Protein AF-D7G141-F1 (afdb_monomer_lite)

pLDDT: mean 74.56, std 21.01, range [26.86, 97.75]

Foldseek 3Di:
DVVVVVVVVVVVVVVVVVVLVVVVVVVVVLVVVVVVLVVVLVVLVVVLVVVLVQLPWDPDPDQFDWQFEQEQQWTKTATLVLLQLFPQLCLWLVNLQSPPRCLVLAFADPVSHRYFFAQPLLVVVVSVLRNVRSPPPDDDPSVVRMDGVDPDDDDDDRDPLCLLLSLLVCLLRSNLVRPQSDPVLPFQPAVPDPPDDLSVLRSVVRVVCCVQFQAASNPWHWQDKCVVQHLFLPSQCVRQAPAAFKWKWWWFDDPVPFGTWIKTKTGRDRPHQDDQPDPWQQAAGQRMWIWTSDDRDDDDDPIDIWGWDPPLRSNQFTDDNDPVWRWHGGGGPQQWTKTQDPPPDDPDASNIAIGHDPPGIPADPPDVRNVRHRTGTPMMIMIHGHHHPPPPDDDDDDDDDDDDDDDDDDPPPPDDDDPPDDPVRVVVVVVVVVVVVVVVVSVVSVVVSVVSVVVSVVSVVSLVSNLVSCCSRQNNCSSSVVSVQWHWAWAQEVNRTGIRTLLLLCLQCQWPSVVVVVVCVPPPPPDPDDDDDDPPDDDDPPPPPHHYDHADPVLVSLLSSLSSLSSSCVRPPDPVSNCSSCSSCVVDQSAREDEPVCVVRNLVVCCRGPPVCSVVSVVRHDYPVPPPPVPDPDDPDDDDDDDDDDDDDDDDDDDDDDDDDDDDDDDDDDDDDDDDPVVVVVVVVVVVPDPPVVVPPSPPPDDDDDD

Sequence (707 aa):
MLRRHFKQRDAFRETASAQIKQLNAALDLAISAMDEPWRDLENGWERHQQYLVDVGVRPTTGNEGVLRLNIGGVPANVHRSLIAEAEGFKGSVLGALFEQMWDERVPRDMDGRIVLDESPACVKHIIHTLLRGGCTTRTKETASLCHFRSAAGPSAAVAAHEEPYLLYISHVLGLSNVIPACPNTKGMVVAGGTTTANPLQLPQWSSLLRSWCPGDPAGLHLLYRASRDGFSTGPFQQCVRGVCETITLIRVKSDDGRPDSVVGGFSDIEIVPQEVGMETGNQRSSSAFLFLLDSPGGGFPTAKKWSIKEGEDSCAIHWPETADVCAGPAFGLEDMCVTFSESEGQSGSSGCTLSTGGEFYDVDEDSPFVGLDGKEVAEIEIFRVDKTARVEHQDVAPVATTPPQSNIFPDKRKHFLHPDRSADEIEAAYALQFGSSLAELLMEEQMALAYAQTELEEAKKRAAATARALAIVYGPGVASARVEENAVVELSVRGMSVTTLRSTLEACPDSAFSTWLGAADRPVGCGDDGEANDEGLGGRTSEDCRRKVDCDPSCFSKILDVMRMRKRAAWVTDDQQGALIREAGGGHTVRIPVPESDRACFKNLVHTLFPECEDFVMDMIEPWDNVPVAMTSAPCHSILEPMSDKEAETSPPECASSEEPQQTGPVRRPSRRTGNAGQLLMDRLQQLPRRASLRSTASAATTSDSP

Secondary structure (DSSP, 8-state):
-HHHHHHHHHHHHHHHHHHHHHHHHHHHHHHHHHHHHHHHHHHHHHHHHHHHHHTT----S-TT-EEEEEETTEEEEEEHHHHHHSTTTTTSHHHHHHSGGGTTTS-B-TTS-EEE-S-HHHHHHHHHHHHHHT-SS--TTGGGSEEE--SS-TT-PPPGGGHHHHHHHHHHTT-TTTS-S-TT------TT------TTTHHHHHHHHHHHSSSEEEEEEEEEEHHHH-SSHHHHHHHHTT--SEEEEEEE--TTSSPPEEEEEEE-S---PPPTTS----B--SS-EEEEEE-TTSS----EEEEBPTT-GGGSB-----TTS-EEEEEBTTTEEEEPP--TT-TTS---EEEE--SSB---TT-TTGGGTTEEEEEEEEEEEEP---------PPPP-PPPPPPPPP--TT----TT--HHHHHHHHHHHHHHHHHHHHHHHHHHHHHHHHHHHHHHHHHHHHHHHHHHHH-HHHHTT-GGGG-EEEEEETTEEEEEEHHHHTTSTTSHHHHHHHGGGS-------------SS-----S---EEE-S-HHHHHHHHHHHHHHHHHHT--SHHHHHHHHHHTTTS---EEE-HHHHHHHHHHHHHH-TT-HHHHHHTEEEGGGS-GGG----------------------------------PPPPP------HHHHHHHHHHHS--S-HHHHHHSTT------

Organism: Ectocarpus siliculosus (NCBI:txid2880)

Structure (mmCIF, N/CA/C/O backbone):
data_AF-D7G141-F1
#
_entry.id   AF-D7G141-F1
#
loop_
_atom_site.group_PDB
_atom_site.id
_atom_site.type_symbol
_atom_site.label_atom_id
_atom_site.label_alt_id
_atom_site.label_comp_id
_atom_site.label_asym_id
_atom_site.label_entity_id
_atom_site.label_seq_id
_atom_site.pdbx_PDB_ins_code
_atom_site.Cartn_x
_atom_site.Cartn_y
_atom_site.Cartn_z
_atom_site.occupancy
_atom_site.B_iso_or_equiv
_atom_site.auth_seq_id
_atom_site.auth_comp_id
_atom_site.auth_asym_id
_atom_site.auth_atom_id
_atom_site.pdbx_PDB_model_num
ATOM 1 N N . MET A 1 1 ? -48.691 9.290 71.889 1.00 56.44 1 MET A N 1
ATOM 2 C CA . MET A 1 1 ? -47.464 8.885 71.163 1.00 56.44 1 MET A CA 1
ATOM 3 C C . MET A 1 1 ? -47.728 7.826 70.098 1.00 56.44 1 MET A C 1
ATOM 5 O O . MET A 1 1 ? -47.435 8.107 68.948 1.00 56.44 1 MET A O 1
ATOM 9 N N . LEU A 1 2 ? -48.351 6.682 70.412 1.00 54.84 2 LEU A N 1
ATOM 10 C CA . LEU A 1 2 ? -48.621 5.597 69.442 1.00 54.84 2 LEU A CA 1
ATOM 11 C C . LEU A 1 2 ? -49.316 6.045 68.139 1.00 54.84 2 LEU A C 1
ATOM 13 O O . LEU A 1 2 ? -48.828 5.749 67.058 1.00 54.84 2 LEU A O 1
ATOM 17 N N . ARG A 1 3 ? -50.387 6.852 68.207 1.00 64.75 3 ARG A N 1
ATOM 18 C CA . ARG A 1 3 ? -51.040 7.412 66.999 1.00 64.75 3 ARG A CA 1
ATOM 19 C C . ARG A 1 3 ? -50.127 8.309 66.151 1.00 64.75 3 ARG A C 1
ATOM 21 O O . ARG A 1 3 ? -50.352 8.437 64.955 1.00 64.75 3 ARG A O 1
ATOM 28 N N . ARG A 1 4 ? -49.131 8.956 66.765 1.00 71.69 4 ARG A N 1
ATOM 29 C CA . ARG A 1 4 ? -48.160 9.812 66.064 1.00 71.69 4 ARG A CA 1
ATOM 30 C C . ARG A 1 4 ? -47.134 8.949 65.321 1.00 71.69 4 ARG A C 1
ATOM 32 O O . ARG A 1 4 ? -46.863 9.237 64.165 1.00 71.69 4 ARG A O 1
ATOM 39 N N . HIS A 1 5 ? -46.688 7.852 65.941 1.00 67.81 5 HIS A N 1
ATOM 40 C CA . HIS A 1 5 ? -45.836 6.847 65.298 1.00 67.81 5 HIS A CA 1
ATOM 41 C C . HIS A 1 5 ? -46.527 6.140 64.126 1.00 67.81 5 HIS A C 1
ATOM 43 O O . HIS A 1 5 ? -45.913 5.997 63.078 1.00 67.81 5 HIS A O 1
ATOM 49 N N . PHE A 1 6 ? -47.804 5.758 64.256 1.00 72.75 6 PHE A N 1
ATOM 50 C CA . PHE A 1 6 ? -48.549 5.150 63.142 1.00 72.75 6 PHE A CA 1
ATOM 51 C C . PHE A 1 6 ? -48.647 6.088 61.931 1.00 72.75 6 PHE A C 1
ATOM 53 O O . PHE A 1 6 ? -48.275 5.697 60.832 1.00 72.75 6 PHE A O 1
ATOM 60 N N . LYS A 1 7 ? -49.024 7.358 62.144 1.00 80.06 7 LYS A N 1
ATOM 61 C CA . LYS A 1 7 ? -49.087 8.354 61.059 1.00 80.06 7 LYS A CA 1
ATOM 62 C C . LYS A 1 7 ? -47.734 8.610 60.388 1.00 80.06 7 LYS A C 1
ATOM 64 O O . LYS A 1 7 ? -47.691 8.815 59.182 1.00 80.06 7 LYS A O 1
ATOM 69 N N . GLN A 1 8 ? -46.642 8.612 61.155 1.00 73.00 8 GLN A N 1
ATOM 70 C CA . GLN A 1 8 ? -45.292 8.730 60.594 1.00 73.00 8 GLN A CA 1
ATOM 71 C C . GLN A 1 8 ? -44.918 7.505 59.752 1.00 73.00 8 GLN A C 1
ATOM 73 O O . GLN A 1 8 ? -44.318 7.663 58.695 1.00 73.00 8 GLN A O 1
ATOM 78 N N . ARG A 1 9 ? -45.318 6.301 60.177 1.00 71.81 9 ARG A N 1
ATOM 79 C CA . ARG A 1 9 ? -45.049 5.057 59.445 1.00 71.81 9 ARG A CA 1
ATOM 80 C C . ARG A 1 9 ? -45.808 4.977 58.120 1.00 71.81 9 ARG A C 1
ATOM 82 O O . ARG A 1 9 ? -45.247 4.513 57.132 1.00 71.81 9 ARG A O 1
ATOM 89 N N . ASP A 1 10 ? -47.051 5.451 58.092 1.00 79.00 10 ASP A N 1
ATOM 90 C CA . ASP A 1 10 ? -47.858 5.487 56.867 1.00 79.00 10 ASP A CA 1
ATOM 91 C C . ASP A 1 10 ? -47.308 6.515 55.865 1.00 79.00 10 ASP A C 1
ATOM 93 O O . ASP A 1 10 ? -47.097 6.179 54.702 1.00 79.00 10 ASP A O 1
ATOM 97 N N . ALA A 1 11 ? -46.953 7.722 56.328 1.00 74.19 11 ALA A N 1
ATOM 98 C CA . ALA A 1 11 ? -46.313 8.741 55.488 1.00 74.19 11 ALA A CA 1
ATOM 99 C C . ALA A 1 11 ? -44.957 8.273 54.921 1.00 74.19 11 ALA A C 1
ATOM 101 O O . ALA A 1 11 ? -44.619 8.559 53.770 1.00 74.19 11 ALA A O 1
ATOM 102 N N . PHE A 1 12 ? -44.190 7.516 55.711 1.00 73.00 12 PHE A N 1
ATOM 103 C CA . PHE A 1 12 ? -42.945 6.900 55.260 1.00 73.00 12 PHE A CA 1
ATOM 104 C C . PHE A 1 12 ? -43.188 5.847 54.168 1.00 73.00 12 PHE A C 1
ATOM 106 O O . PHE A 1 12 ? -42.559 5.909 53.115 1.00 73.00 12 PHE A O 1
ATOM 113 N N . ARG A 1 13 ? -44.152 4.931 54.363 1.00 73.81 13 ARG A N 1
ATOM 114 C CA . ARG A 1 13 ? -44.534 3.923 53.354 1.00 73.81 13 ARG A CA 1
ATOM 115 C C . ARG A 1 13 ? -44.988 4.557 52.038 1.00 73.81 13 ARG A C 1
ATOM 117 O O . ARG A 1 13 ? -44.608 4.072 50.974 1.00 73.81 13 ARG A O 1
ATOM 124 N N . GLU A 1 14 ? -45.777 5.628 52.094 1.00 83.12 14 GLU A N 1
ATOM 125 C CA . GLU A 1 14 ? -46.204 6.362 50.896 1.00 83.12 14 GLU A CA 1
ATOM 126 C C . GLU A 1 14 ? -45.014 6.994 50.164 1.00 83.12 14 GLU A C 1
ATOM 128 O O . GLU A 1 14 ? -44.902 6.864 48.943 1.00 83.12 14 GLU A O 1
ATOM 133 N N . THR A 1 15 ? -44.088 7.609 50.906 1.00 75.19 15 THR A N 1
ATOM 134 C CA . THR A 1 15 ? -42.880 8.231 50.342 1.00 75.19 15 THR A CA 1
ATOM 135 C C . THR A 1 15 ? -41.958 7.185 49.7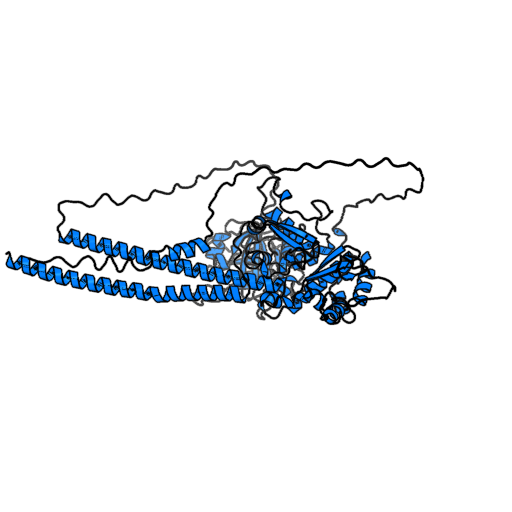06 1.00 75.19 15 THR A C 1
ATOM 137 O O . THR A 1 15 ? -41.534 7.359 48.564 1.00 75.19 15 THR A O 1
ATOM 140 N N . ALA A 1 16 ? -41.713 6.061 50.387 1.00 73.31 16 ALA A N 1
ATOM 141 C CA . ALA A 1 16 ? -40.917 4.950 49.866 1.00 73.31 16 ALA A CA 1
ATOM 142 C C . ALA A 1 16 ? -41.562 4.329 48.614 1.00 73.31 16 ALA A C 1
ATOM 144 O O . ALA A 1 16 ? -40.888 4.078 47.617 1.00 73.31 16 ALA A O 1
ATOM 145 N N . SER A 1 17 ? -42.889 4.149 48.610 1.00 80.94 17 SER A N 1
ATOM 146 C CA . SER A 1 17 ? -43.621 3.663 47.434 1.00 80.94 17 SER A CA 1
ATOM 147 C C . SER A 1 17 ? -43.498 4.618 46.241 1.00 80.94 17 SER A C 1
ATOM 149 O O . SER A 1 17 ? -43.304 4.167 45.110 1.00 80.94 17 SER A O 1
ATOM 151 N N . ALA A 1 18 ? -43.571 5.932 46.475 1.00 79.94 18 ALA A N 1
ATOM 152 C CA . ALA A 1 18 ? -43.378 6.939 45.434 1.00 79.94 18 ALA A CA 1
ATOM 153 C C . ALA A 1 18 ? -41.944 6.921 44.873 1.00 79.94 18 ALA A C 1
ATOM 155 O O . ALA A 1 18 ? -41.771 6.953 43.655 1.00 79.94 18 ALA A O 1
ATOM 156 N N . GLN A 1 19 ? -40.932 6.790 45.736 1.00 78.62 19 GLN A N 1
ATOM 157 C CA . GLN A 1 19 ? -39.528 6.680 45.324 1.00 78.62 19 GLN A CA 1
ATOM 158 C C . GLN A 1 19 ? -39.257 5.406 44.518 1.00 78.62 19 GLN A C 1
ATOM 160 O O . GLN A 1 19 ? -38.610 5.478 43.478 1.00 78.62 19 GLN A O 1
ATOM 165 N N . ILE A 1 20 ? -39.803 4.256 44.930 1.00 80.12 20 ILE A N 1
ATOM 166 C CA . ILE A 1 20 ? -39.694 2.998 44.171 1.00 80.12 20 ILE A CA 1
ATOM 167 C C . ILE A 1 20 ? -40.336 3.146 42.788 1.00 80.12 20 ILE A C 1
ATOM 169 O O . ILE A 1 20 ? -39.754 2.724 41.793 1.00 80.12 20 ILE A O 1
ATOM 173 N N . LYS A 1 21 ? -41.513 3.780 42.693 1.00 84.00 21 LYS A N 1
ATOM 174 C CA . LYS A 1 21 ? -42.156 4.056 41.397 1.00 84.00 21 LYS A CA 1
ATOM 175 C C . LYS A 1 21 ? -41.299 4.959 40.514 1.00 84.00 21 LYS A C 1
ATOM 177 O O . LYS A 1 21 ? -41.183 4.689 39.324 1.00 84.00 21 LYS A O 1
ATOM 182 N N . GLN A 1 22 ? -40.696 6.002 41.083 1.00 82.88 22 GLN A N 1
ATOM 183 C CA . GLN A 1 22 ? -39.809 6.902 40.349 1.00 82.88 22 GLN A CA 1
ATOM 184 C C . GLN A 1 22 ? -38.535 6.187 39.879 1.00 82.88 22 GLN A C 1
ATOM 186 O O . GLN A 1 22 ? -38.120 6.383 38.741 1.00 82.88 22 GLN A O 1
ATOM 191 N N . LEU A 1 23 ? -37.949 5.331 40.720 1.00 79.56 23 LEU A N 1
ATOM 192 C CA . LEU A 1 23 ? -36.769 4.540 40.375 1.00 79.56 23 LEU A CA 1
ATOM 193 C C . LEU A 1 23 ? -37.079 3.519 39.278 1.00 79.56 23 LEU A C 1
ATOM 195 O O . LEU A 1 23 ? -36.318 3.415 38.324 1.00 79.56 23 LEU A O 1
ATOM 199 N N . ASN A 1 24 ? -38.215 2.824 39.370 1.00 83.31 24 ASN A N 1
ATOM 200 C CA . ASN A 1 24 ? -38.667 1.907 38.325 1.00 83.31 24 ASN A CA 1
ATOM 201 C C . ASN A 1 24 ? -38.919 2.648 37.008 1.00 83.31 24 ASN A C 1
ATOM 203 O O . ASN A 1 24 ? -38.474 2.184 35.970 1.00 83.31 24 ASN A O 1
ATOM 207 N N . ALA A 1 25 ? -39.546 3.829 37.044 1.00 88.56 25 ALA A N 1
ATOM 208 C CA . ALA A 1 25 ? -39.747 4.640 35.845 1.00 88.56 25 ALA A CA 1
ATOM 209 C C . ALA A 1 25 ? -38.420 5.125 35.233 1.00 88.56 25 ALA A C 1
ATOM 211 O O . ALA A 1 25 ? -38.269 5.123 34.014 1.00 88.56 25 ALA A O 1
ATOM 212 N N . ALA A 1 26 ? -37.449 5.520 36.063 1.00 80.81 26 ALA A N 1
ATOM 213 C CA . ALA A 1 26 ? -36.116 5.902 35.602 1.00 80.81 26 ALA A CA 1
ATOM 214 C C . ALA A 1 26 ? -35.351 4.707 35.011 1.00 80.81 26 ALA A C 1
ATOM 216 O O . ALA A 1 26 ? -34.681 4.854 33.992 1.00 80.81 26 ALA A O 1
ATOM 217 N N . LEU A 1 27 ? -35.483 3.523 35.616 1.00 81.94 27 LEU A N 1
ATOM 218 C CA . LEU A 1 27 ? -34.896 2.287 35.110 1.00 81.94 27 LEU A CA 1
ATOM 219 C C . LEU A 1 27 ? -35.545 1.857 33.791 1.00 81.94 27 LEU A C 1
ATOM 221 O O . LEU A 1 27 ? -34.829 1.542 32.849 1.00 81.94 27 LEU A O 1
ATOM 225 N N . ASP A 1 28 ? -36.872 1.900 33.687 1.00 88.12 28 ASP A N 1
ATOM 226 C CA . ASP A 1 28 ? -37.596 1.607 32.447 1.00 88.12 28 ASP A CA 1
ATOM 227 C C . ASP A 1 28 ? -37.194 2.579 31.331 1.00 88.12 28 ASP A C 1
ATOM 229 O O . ASP A 1 28 ? -37.012 2.161 30.186 1.00 88.12 28 ASP A O 1
ATOM 233 N N . LEU A 1 29 ? -36.995 3.862 31.658 1.00 90.12 29 LEU A N 1
ATOM 234 C CA . LEU A 1 29 ? -36.492 4.862 30.717 1.00 90.12 29 LEU A CA 1
ATOM 235 C C . LEU A 1 29 ? -35.052 4.554 30.280 1.00 90.12 29 LEU A C 1
ATOM 237 O O . LEU A 1 29 ? -34.763 4.612 29.089 1.00 90.12 29 LEU A O 1
ATOM 241 N N . ALA A 1 30 ? -34.167 4.194 31.215 1.00 80.56 30 ALA A N 1
ATOM 242 C CA . ALA A 1 30 ? -32.782 3.830 30.914 1.00 80.56 30 ALA A CA 1
ATOM 243 C C . ALA A 1 30 ? -32.692 2.553 30.061 1.00 80.56 30 ALA A C 1
ATOM 245 O O . ALA A 1 30 ? -31.935 2.514 29.096 1.00 80.56 30 ALA A O 1
ATOM 246 N N . ILE A 1 31 ? -33.503 1.535 30.368 1.00 83.56 31 ILE A N 1
ATOM 247 C CA . ILE A 1 31 ? -33.613 0.308 29.568 1.00 83.56 31 ILE A CA 1
ATOM 248 C C . ILE A 1 31 ? -34.130 0.643 28.167 1.00 83.56 31 ILE A C 1
ATOM 250 O O . ILE A 1 31 ? -33.520 0.246 27.179 1.00 83.56 31 ILE A O 1
ATOM 254 N N . SER A 1 32 ? -35.203 1.433 28.069 1.00 90.19 32 SER A N 1
ATOM 255 C CA . SER A 1 32 ? -35.775 1.835 26.777 1.00 90.19 32 SER A CA 1
ATOM 256 C C . SER A 1 32 ? -34.781 2.639 25.931 1.00 90.19 32 SER A C 1
ATOM 258 O O . SER A 1 32 ? -34.746 2.475 24.716 1.00 90.19 32 SER A O 1
ATOM 260 N N . ALA A 1 33 ? -33.946 3.471 26.563 1.00 87.31 33 ALA A N 1
ATOM 261 C CA . ALA A 1 33 ? -32.897 4.230 25.885 1.00 87.31 33 ALA A CA 1
ATOM 262 C C . ALA A 1 33 ? -31.756 3.345 25.346 1.00 87.31 33 ALA A C 1
ATOM 264 O O . ALA A 1 33 ? -31.089 3.739 24.394 1.00 87.31 33 ALA A O 1
ATOM 265 N N . MET A 1 34 ? -31.530 2.158 25.923 1.00 88.62 34 MET A N 1
ATOM 266 C CA . MET A 1 34 ? -30.542 1.187 25.428 1.00 88.62 34 MET A CA 1
ATOM 267 C C . MET A 1 34 ? -31.127 0.203 24.404 1.00 88.62 34 MET A C 1
ATOM 269 O O . MET A 1 34 ? -30.385 -0.333 23.584 1.00 88.62 34 MET A O 1
ATOM 273 N N . ASP A 1 35 ? -32.444 -0.020 24.412 1.00 89.88 35 ASP A N 1
ATOM 274 C CA . ASP A 1 35 ? -33.112 -0.972 23.515 1.00 89.88 35 ASP A CA 1
ATOM 275 C C . ASP A 1 35 ? -32.961 -0.617 22.025 1.00 89.88 35 ASP A C 1
ATOM 277 O O . ASP A 1 35 ? -32.839 -1.519 21.194 1.00 89.88 35 ASP A O 1
ATOM 281 N N . GLU A 1 36 ? -32.989 0.671 21.673 1.00 90.75 36 GLU A N 1
ATOM 282 C CA . GLU A 1 36 ? -32.807 1.134 20.290 1.00 90.75 36 GLU A CA 1
ATOM 283 C C . GLU A 1 36 ? -31.360 0.922 19.797 1.00 90.75 36 GLU A C 1
ATOM 285 O O . GLU A 1 36 ? -31.195 0.210 18.805 1.00 90.75 36 GLU A O 1
ATOM 290 N N . PRO A 1 37 ? -30.307 1.377 20.509 1.00 88.81 37 PRO A N 1
ATOM 291 C CA . PRO A 1 37 ? -28.920 1.084 20.140 1.00 88.81 37 PRO A CA 1
ATOM 292 C C . PRO A 1 37 ? -28.583 -0.409 20.019 1.00 88.81 37 PRO A C 1
ATOM 294 O O . PRO A 1 37 ? -27.848 -0.798 19.111 1.00 88.81 37 PRO A O 1
ATOM 297 N N . TRP A 1 38 ? -29.117 -1.257 20.907 1.00 90.19 38 TRP A N 1
ATOM 298 C CA . TRP A 1 38 ? -28.935 -2.709 20.809 1.00 90.19 38 TRP A CA 1
ATOM 299 C C . TRP A 1 38 ? -29.599 -3.285 19.559 1.00 90.19 38 TRP A C 1
ATOM 301 O O . TRP A 1 38 ? -28.993 -4.093 18.858 1.00 90.19 38 TRP A O 1
ATOM 311 N N . ARG A 1 39 ? -30.815 -2.834 19.233 1.00 92.56 39 ARG A N 1
ATOM 312 C CA . ARG A 1 39 ? -31.512 -3.247 18.008 1.00 92.56 39 ARG A CA 1
ATOM 313 C C . ARG A 1 39 ? -30.771 -2.785 16.754 1.00 92.56 39 ARG A C 1
ATOM 315 O O . ARG A 1 39 ? -30.685 -3.536 15.787 1.00 92.56 39 ARG A O 1
ATOM 322 N N . ASP A 1 40 ? -30.225 -1.574 16.758 1.00 90.38 40 ASP A N 1
ATOM 323 C CA . ASP A 1 40 ? -29.416 -1.060 15.651 1.00 90.38 40 ASP A CA 1
ATOM 324 C C . ASP A 1 40 ? -28.126 -1.858 15.462 1.00 90.38 40 ASP A C 1
ATOM 326 O O . ASP A 1 40 ? -27.738 -2.142 14.327 1.00 90.38 40 ASP A O 1
ATOM 330 N N . LEU A 1 41 ? -27.493 -2.273 16.561 1.00 89.56 41 LEU A N 1
ATOM 331 C CA . LEU A 1 41 ? -26.334 -3.157 16.537 1.00 89.56 41 LEU A CA 1
ATOM 332 C C . LEU A 1 41 ? -26.690 -4.543 15.971 1.00 89.56 41 LEU A C 1
ATOM 334 O O . LEU A 1 41 ? -25.981 -5.026 15.089 1.00 89.56 41 LEU A O 1
ATOM 338 N N . GLU A 1 42 ? -27.786 -5.161 16.425 1.00 91.31 42 GLU A N 1
ATOM 339 C CA . GLU A 1 42 ? -28.292 -6.443 15.901 1.00 91.31 42 GLU A CA 1
ATOM 340 C C . GLU A 1 42 ? -28.579 -6.350 14.395 1.00 91.31 42 GLU A C 1
ATOM 342 O O . GLU A 1 42 ? -28.025 -7.120 13.608 1.00 91.31 42 GLU A O 1
ATOM 347 N N . ASN A 1 43 ? -29.341 -5.335 13.972 1.00 93.44 43 ASN A N 1
ATOM 348 C CA . ASN A 1 43 ? -29.606 -5.050 12.559 1.00 93.44 43 ASN A CA 1
ATOM 349 C C . ASN A 1 43 ? -28.306 -4.820 11.768 1.00 93.44 43 ASN A C 1
ATOM 351 O O . ASN A 1 43 ? -28.194 -5.200 10.601 1.00 93.44 43 ASN A O 1
ATOM 355 N N . GLY A 1 44 ? -27.316 -4.165 12.378 1.00 91.50 44 GLY A N 1
ATOM 356 C CA . GLY A 1 44 ? -26.000 -3.929 11.795 1.00 91.50 44 GLY A CA 1
ATOM 357 C C . GLY A 1 44 ? -25.226 -5.223 11.544 1.00 91.50 44 GLY A C 1
ATOM 358 O O . GLY A 1 44 ? -24.644 -5.381 10.468 1.00 91.50 44 GLY A O 1
ATOM 359 N N . TRP A 1 45 ? -25.266 -6.162 12.491 1.00 91.94 45 TRP A N 1
ATOM 360 C CA . TRP A 1 45 ? -24.684 -7.496 12.346 1.00 91.94 45 TRP A CA 1
ATOM 361 C C . TRP A 1 45 ? -25.410 -8.338 11.301 1.00 91.94 45 TRP A C 1
ATOM 363 O O . TRP A 1 45 ? -24.743 -8.965 10.483 1.00 91.94 45 TRP A O 1
ATOM 373 N N . GLU A 1 46 ? -26.743 -8.314 11.265 1.00 92.69 46 GLU A N 1
ATOM 374 C CA . GLU A 1 46 ? -27.523 -9.009 10.234 1.00 92.69 46 GLU A CA 1
ATOM 375 C C . GLU A 1 46 ? -27.196 -8.480 8.834 1.00 92.69 46 GLU A C 1
ATOM 377 O O . GLU A 1 46 ? -26.908 -9.261 7.930 1.00 92.69 46 GLU A O 1
ATOM 382 N N . ARG A 1 47 ? -27.142 -7.151 8.652 1.00 92.25 47 ARG A N 1
ATOM 383 C CA . ARG A 1 47 ? -26.718 -6.540 7.379 1.00 92.25 47 ARG A CA 1
ATOM 384 C C . ARG A 1 47 ? -25.286 -6.907 7.016 1.00 92.25 47 ARG A C 1
ATOM 386 O O . ARG A 1 47 ? -25.004 -7.130 5.845 1.00 92.25 47 ARG A O 1
ATOM 393 N N . HIS A 1 48 ? -24.379 -6.957 7.992 1.00 88.69 48 HIS A N 1
ATOM 394 C CA . HIS A 1 48 ? -22.999 -7.365 7.750 1.00 88.69 48 HIS A CA 1
ATOM 395 C C . HIS A 1 48 ? -22.917 -8.839 7.334 1.00 88.69 48 HIS A C 1
ATOM 397 O O . HIS A 1 48 ? -22.241 -9.154 6.362 1.00 88.69 48 HIS A O 1
ATOM 403 N N . GLN A 1 49 ? -23.643 -9.734 8.003 1.00 87.56 49 GLN A N 1
ATOM 404 C CA . GLN A 1 49 ? -23.722 -11.146 7.629 1.00 87.56 49 GLN A CA 1
ATOM 405 C C . GLN A 1 49 ? -24.347 -11.332 6.247 1.00 87.56 49 GLN A C 1
ATOM 407 O O . GLN A 1 49 ? -23.813 -12.093 5.446 1.00 87.56 49 GLN A O 1
ATOM 412 N N . GLN A 1 50 ? -25.426 -10.610 5.942 1.00 89.38 50 GLN A N 1
ATOM 413 C CA . GLN A 1 50 ? -26.034 -10.632 4.616 1.00 89.38 50 GLN A CA 1
ATOM 414 C C . GLN A 1 50 ? -25.058 -10.113 3.560 1.00 89.38 50 GLN A C 1
ATOM 416 O O . GLN A 1 50 ? -24.883 -10.768 2.543 1.00 89.38 50 GLN A O 1
ATOM 421 N N . TYR A 1 51 ? -24.347 -9.014 3.836 1.00 87.62 51 TYR A N 1
ATOM 422 C CA . TYR A 1 51 ? -23.286 -8.515 2.965 1.00 87.62 51 TYR A CA 1
ATOM 423 C C . TYR A 1 51 ? -22.230 -9.589 2.710 1.00 87.62 51 TYR A C 1
ATOM 425 O O . TYR A 1 51 ? -21.896 -9.817 1.556 1.00 87.62 51 TYR A O 1
ATOM 433 N N . LEU A 1 52 ? -21.750 -10.279 3.755 1.00 84.94 52 LEU A N 1
ATOM 434 C CA . LEU A 1 52 ? -20.809 -11.394 3.630 1.00 84.94 52 LEU A CA 1
ATOM 435 C C . LEU A 1 52 ? -21.379 -12.513 2.742 1.00 84.94 52 LEU A C 1
ATOM 437 O O . LEU A 1 52 ? -20.681 -12.990 1.856 1.00 84.94 52 LEU A O 1
ATOM 441 N N . VAL A 1 53 ? -22.646 -12.891 2.907 1.00 84.69 53 VAL A N 1
ATOM 442 C CA . VAL A 1 53 ? -23.306 -13.895 2.054 1.00 84.69 53 VAL A CA 1
ATOM 443 C C . VAL A 1 53 ? -23.425 -13.425 0.602 1.00 84.69 53 VAL A C 1
ATOM 445 O O . VAL A 1 53 ? -23.112 -14.196 -0.305 1.00 84.69 53 VAL A O 1
ATOM 448 N N . ASP A 1 54 ? -23.821 -12.173 0.373 1.00 82.62 54 ASP A N 1
ATOM 449 C CA . ASP A 1 54 ? -23.999 -11.581 -0.960 1.00 82.62 54 ASP A CA 1
ATOM 450 C C . ASP A 1 54 ? -22.670 -11.509 -1.714 1.00 82.62 54 ASP A C 1
ATOM 452 O O . ASP A 1 54 ? -22.587 -11.813 -2.904 1.00 82.62 54 ASP A O 1
ATOM 456 N N . VAL A 1 55 ? -21.592 -11.176 -1.000 1.00 76.62 55 VAL A N 1
ATOM 457 C CA . VAL A 1 55 ? -20.232 -11.251 -1.532 1.00 76.62 55 VAL A CA 1
ATOM 458 C C . VAL A 1 55 ? -19.657 -12.664 -1.442 1.00 76.62 55 VAL A C 1
ATOM 460 O O . VAL A 1 55 ? -18.476 -12.824 -1.679 1.00 76.62 55 VAL A O 1
ATOM 463 N N . GLY A 1 56 ? -20.427 -13.707 -1.126 1.00 74.12 56 GLY A N 1
ATOM 464 C CA . GLY A 1 56 ? -19.987 -15.108 -1.164 1.00 74.12 56 GLY A CA 1
ATOM 465 C C . GLY A 1 56 ? -18.944 -15.517 -0.113 1.00 74.12 56 GLY A C 1
ATOM 466 O O . GLY A 1 56 ? -18.253 -16.516 -0.304 1.00 74.12 56 GLY A O 1
ATOM 467 N N . VAL A 1 57 ? -18.791 -14.761 0.974 1.00 77.19 57 VAL A N 1
ATOM 468 C CA . VAL A 1 57 ? -17.996 -15.142 2.151 1.00 77.19 57 VAL A CA 1
ATOM 469 C C . VAL A 1 57 ? -18.725 -16.220 2.921 1.00 77.19 57 VAL A C 1
ATOM 471 O O . VAL A 1 57 ? -19.872 -16.050 3.338 1.00 77.19 57 VAL A O 1
ATOM 474 N N . ARG A 1 58 ? -18.016 -17.313 3.193 1.00 74.88 58 ARG A N 1
ATOM 475 C CA . ARG A 1 58 ? -18.466 -18.324 4.144 1.00 74.88 58 ARG A CA 1
ATOM 476 C C . ARG A 1 58 ? -17.497 -18.359 5.320 1.00 74.88 58 ARG A C 1
ATOM 478 O O . ARG A 1 58 ? -16.296 -18.502 5.096 1.00 74.88 58 ARG A O 1
ATOM 485 N N . PRO A 1 59 ? -17.976 -18.235 6.571 1.00 65.75 59 PRO A N 1
ATOM 486 C CA . PRO A 1 59 ? -17.118 -18.406 7.732 1.00 65.75 59 PRO A CA 1
ATOM 487 C C . PRO A 1 59 ? -16.581 -19.843 7.753 1.00 65.75 59 PRO A C 1
ATOM 489 O O . PRO A 1 59 ? -17.301 -20.784 8.086 1.00 65.75 59 PRO A O 1
ATOM 492 N N . THR A 1 60 ? -15.315 -20.037 7.391 1.00 66.50 60 THR A N 1
ATOM 493 C CA . THR A 1 60 ? -14.654 -21.334 7.555 1.00 66.50 60 THR A CA 1
ATOM 494 C C . THR A 1 60 ? -14.239 -21.506 9.011 1.00 66.50 60 THR A C 1
ATOM 496 O O . THR A 1 60 ? -13.598 -20.637 9.595 1.00 66.50 60 THR A O 1
ATOM 499 N N . THR A 1 61 ? -14.566 -22.642 9.620 1.00 59.16 61 THR A N 1
ATOM 500 C CA . THR A 1 61 ? -14.363 -22.885 11.058 1.00 59.16 61 THR A CA 1
ATOM 501 C C . THR A 1 61 ? -12.936 -23.321 11.437 1.00 59.16 61 THR A C 1
ATOM 503 O O . THR A 1 61 ? -12.759 -23.938 12.484 1.00 59.16 61 THR A O 1
ATOM 506 N N . GLY A 1 62 ? -11.907 -23.063 10.617 1.00 58.56 62 GLY A N 1
ATOM 507 C CA . GLY A 1 62 ? -10.588 -23.700 10.766 1.00 58.56 62 GLY A CA 1
ATOM 508 C C . GLY A 1 62 ? -9.386 -22.758 10.670 1.00 58.56 62 GLY A C 1
ATOM 509 O O . GLY A 1 62 ? -8.751 -22.690 9.620 1.00 58.56 62 GLY A O 1
ATOM 510 N N . ASN A 1 63 ? -8.991 -22.128 11.787 1.00 55.56 63 ASN A N 1
ATOM 511 C CA . ASN A 1 63 ? -7.833 -21.217 11.865 1.00 55.56 63 ASN A CA 1
ATOM 512 C C . ASN A 1 63 ? -6.450 -21.862 11.594 1.00 55.56 63 ASN A C 1
ATOM 514 O O . ASN A 1 63 ? -5.488 -21.150 11.320 1.00 55.56 63 ASN A O 1
ATOM 518 N N . GLU A 1 64 ? -6.338 -23.193 11.576 1.00 63.91 64 GLU A N 1
ATOM 519 C CA . GLU A 1 64 ? -5.052 -23.919 11.532 1.00 63.91 64 GLU A CA 1
ATOM 520 C C . GLU A 1 64 ? -4.748 -24.594 10.176 1.00 63.91 64 GLU A C 1
ATOM 522 O O . GLU A 1 64 ? -4.142 -25.662 10.104 1.00 63.91 64 GLU A O 1
ATOM 527 N N . GLY A 1 65 ? -5.184 -23.985 9.072 1.00 82.06 65 GLY A N 1
ATOM 528 C CA . GLY A 1 65 ? -5.028 -24.551 7.729 1.00 82.06 65 GLY A CA 1
ATOM 529 C C . GLY A 1 65 ? -3.666 -24.299 7.067 1.00 82.06 65 GLY A C 1
ATOM 530 O O . GLY A 1 65 ? -3.091 -23.212 7.162 1.00 82.06 65 GLY A O 1
ATOM 531 N N . VAL A 1 66 ? -3.186 -25.292 6.314 1.00 88.94 66 VAL A N 1
ATOM 532 C CA . VAL A 1 66 ? -2.169 -25.105 5.266 1.00 88.94 66 VAL A CA 1
ATOM 533 C C . VAL A 1 66 ? -2.857 -24.520 4.032 1.00 88.94 66 VAL A C 1
ATOM 535 O O . VAL A 1 66 ? -3.781 -25.125 3.488 1.00 88.94 66 VAL A O 1
ATOM 538 N N . LEU A 1 67 ? -2.399 -23.358 3.567 1.00 90.38 67 LEU A N 1
ATOM 539 C CA . LEU A 1 67 ? -2.777 -22.798 2.273 1.00 90.38 67 LEU A CA 1
ATOM 540 C C . LEU A 1 67 ? -2.114 -23.616 1.170 1.00 90.38 67 LEU A C 1
ATOM 542 O O . LEU A 1 67 ? -0.891 -23.598 1.038 1.00 90.38 67 LEU A O 1
ATOM 546 N N . ARG A 1 68 ? -2.927 -24.316 0.376 1.00 93.31 68 ARG A N 1
ATOM 547 C CA . ARG A 1 68 ? -2.491 -24.969 -0.863 1.00 93.31 68 ARG A CA 1
ATOM 548 C C . ARG A 1 68 ? -2.633 -23.955 -1.992 1.00 93.31 68 ARG A C 1
ATOM 550 O O . ARG A 1 68 ? -3.755 -23.642 -2.384 1.00 93.31 68 ARG A O 1
ATOM 557 N N . LEU A 1 69 ? -1.512 -23.438 -2.474 1.00 94.88 69 LEU A N 1
ATOM 558 C CA . LEU A 1 69 ? -1.426 -22.423 -3.519 1.00 94.88 69 LEU A CA 1
ATOM 559 C C . LEU A 1 69 ? -0.920 -23.051 -4.829 1.00 94.88 69 LEU A C 1
ATOM 561 O O . LEU A 1 69 ? -0.111 -23.979 -4.808 1.00 94.88 69 LEU A O 1
ATOM 565 N N . ASN A 1 70 ? -1.366 -22.526 -5.963 1.00 96.19 70 ASN A N 1
ATOM 566 C CA . ASN A 1 70 ? -0.785 -22.722 -7.288 1.00 96.19 70 ASN A CA 1
ATOM 567 C C . ASN A 1 70 ? -0.399 -21.337 -7.809 1.00 96.19 70 ASN A C 1
ATOM 569 O O . ASN A 1 70 ? -1.257 -20.537 -8.162 1.00 96.19 70 ASN A O 1
ATOM 573 N N . ILE A 1 71 ? 0.891 -21.027 -7.779 1.00 96.06 71 ILE A N 1
ATOM 574 C CA . ILE A 1 71 ? 1.407 -19.713 -8.147 1.00 96.06 71 ILE A CA 1
ATOM 575 C C . ILE A 1 71 ? 1.936 -19.829 -9.566 1.00 96.06 71 ILE A C 1
ATOM 577 O O . ILE A 1 71 ? 2.976 -20.453 -9.771 1.00 96.06 71 ILE A O 1
ATOM 581 N N . GLY A 1 72 ? 1.203 -19.298 -10.543 1.00 94.19 72 GLY A N 1
ATOM 582 C CA . GLY A 1 72 ? 1.625 -19.302 -11.945 1.00 94.19 72 GLY A CA 1
ATOM 583 C C . GLY A 1 72 ? 1.924 -20.686 -12.549 1.00 94.19 72 GLY A C 1
ATOM 584 O O . GLY A 1 72 ? 2.661 -20.762 -13.525 1.00 94.19 72 GLY A O 1
ATOM 585 N N . GLY A 1 73 ? 1.411 -21.787 -11.983 1.00 94.31 73 GLY A N 1
ATOM 586 C CA . GLY A 1 73 ? 1.760 -23.168 -12.370 1.00 94.31 73 GLY A CA 1
ATOM 587 C C . GLY A 1 73 ? 2.580 -23.940 -11.336 1.00 94.31 73 GLY A C 1
ATOM 588 O O . GLY A 1 73 ? 2.695 -25.163 -11.426 1.00 94.31 73 GLY A O 1
ATOM 589 N N . VAL A 1 74 ? 3.133 -23.259 -10.329 1.00 95.25 74 VAL A N 1
ATOM 590 C CA . VAL A 1 74 ? 3.992 -23.868 -9.308 1.00 95.25 74 VAL A CA 1
ATOM 591 C C . VAL A 1 74 ? 3.199 -24.110 -8.020 1.00 95.25 74 VAL A C 1
ATOM 593 O O . VAL A 1 74 ? 2.770 -23.150 -7.375 1.00 95.25 74 VAL A O 1
ATOM 596 N N . PRO A 1 75 ? 3.024 -25.371 -7.582 1.00 95.38 75 PRO A N 1
ATOM 597 C CA . PRO A 1 75 ? 2.353 -25.655 -6.325 1.00 95.38 75 PRO A CA 1
ATOM 598 C C . PRO A 1 75 ? 3.221 -25.230 -5.134 1.00 95.38 75 PRO A C 1
ATOM 600 O O . PRO A 1 75 ? 4.412 -25.552 -5.060 1.00 95.38 75 PRO A O 1
ATOM 603 N N . ALA A 1 76 ? 2.600 -24.558 -4.170 1.00 93.94 76 ALA A N 1
ATOM 604 C CA . ALA A 1 76 ? 3.217 -24.138 -2.921 1.00 93.94 76 ALA A CA 1
ATOM 605 C C . ALA A 1 76 ? 2.275 -24.408 -1.744 1.00 93.94 76 ALA A C 1
ATOM 607 O O . ALA A 1 76 ? 1.060 -24.277 -1.860 1.00 93.94 76 ALA A O 1
ATOM 608 N N . ASN A 1 77 ? 2.843 -24.782 -0.601 1.00 92.69 77 ASN A N 1
ATOM 609 C CA . ASN A 1 77 ? 2.098 -24.959 0.641 1.00 92.69 77 ASN A CA 1
ATOM 610 C C . ASN A 1 77 ? 2.653 -24.004 1.695 1.00 92.69 77 ASN A C 1
ATOM 612 O O . ASN A 1 77 ? 3.857 -24.030 1.961 1.00 92.69 77 ASN A O 1
ATOM 616 N N . VAL A 1 78 ? 1.784 -23.187 2.292 1.00 90.62 78 VAL A N 1
ATOM 617 C CA . VAL A 1 78 ? 2.175 -22.184 3.294 1.00 90.62 78 VAL A CA 1
ATOM 618 C C . VAL A 1 78 ? 1.239 -22.257 4.496 1.00 90.62 78 VAL A C 1
ATOM 620 O O . VAL A 1 78 ? 0.021 -22.278 4.347 1.00 90.62 78 VAL A O 1
ATOM 623 N N . HIS A 1 79 ? 1.781 -22.301 5.709 1.00 89.25 79 HIS A N 1
ATOM 624 C CA . HIS A 1 79 ? 0.957 -22.268 6.918 1.00 89.25 79 HIS A CA 1
ATOM 625 C C . HIS A 1 79 ? 0.395 -20.868 7.158 1.00 89.25 79 HIS A C 1
ATOM 627 O O . HIS A 1 79 ? 1.162 -19.912 7.236 1.00 89.25 79 HIS A O 1
ATOM 633 N N . ARG A 1 80 ? -0.924 -20.752 7.358 1.00 87.19 80 ARG A N 1
ATOM 634 C CA . ARG A 1 80 ? -1.579 -19.460 7.643 1.00 87.19 80 ARG A CA 1
ATOM 635 C C . ARG A 1 80 ? -1.002 -18.738 8.847 1.00 87.19 80 ARG A C 1
ATOM 637 O O . ARG A 1 80 ? -0.853 -17.526 8.791 1.00 87.19 80 ARG A O 1
ATOM 644 N N . SER A 1 81 ? -0.661 -19.476 9.903 1.00 86.19 81 SER A N 1
ATOM 645 C CA . SER A 1 81 ? -0.067 -18.913 11.119 1.00 86.19 81 SER A CA 1
ATOM 646 C C . SER A 1 81 ? 1.225 -18.158 10.826 1.00 86.19 81 SER A C 1
ATOM 648 O O . SER A 1 81 ? 1.405 -17.055 11.320 1.00 86.19 81 SER A O 1
ATOM 650 N N . LEU A 1 82 ? 2.082 -18.701 9.958 1.00 84.75 82 LEU A N 1
ATOM 651 C CA . LEU A 1 82 ? 3.337 -18.049 9.591 1.00 84.75 82 LEU A CA 1
ATOM 652 C C . LEU A 1 82 ? 3.108 -16.749 8.833 1.00 84.75 82 LEU A C 1
ATOM 654 O O . LEU A 1 82 ? 3.845 -15.791 9.029 1.00 84.75 82 LEU A O 1
ATOM 658 N N . ILE A 1 83 ? 2.091 -16.720 7.972 1.00 83.69 83 ILE A N 1
ATOM 659 C CA . ILE A 1 83 ? 1.781 -15.507 7.230 1.00 83.69 83 ILE A CA 1
ATOM 660 C C . ILE A 1 83 ? 1.131 -14.466 8.154 1.00 83.69 83 ILE A C 1
ATOM 662 O O . ILE A 1 83 ? 1.516 -13.305 8.130 1.00 83.69 83 ILE A O 1
ATOM 666 N N . ALA A 1 84 ? 0.216 -14.887 9.031 1.00 83.44 84 ALA A N 1
ATOM 667 C CA . ALA A 1 84 ? -0.437 -14.013 10.006 1.00 83.44 84 ALA A CA 1
ATOM 668 C C . ALA A 1 84 ? 0.539 -13.401 11.032 1.00 83.44 84 ALA A C 1
ATOM 670 O O . ALA A 1 84 ? 0.301 -12.292 11.506 1.00 83.44 84 ALA A O 1
ATOM 671 N N . GLU A 1 85 ? 1.619 -14.112 11.371 1.00 84.31 85 GLU A N 1
ATOM 672 C CA . GLU A 1 85 ? 2.677 -13.645 12.278 1.00 84.31 85 GLU A CA 1
ATOM 673 C C . GLU A 1 85 ? 3.742 -12.778 11.580 1.00 84.31 85 GLU A C 1
ATOM 675 O O . GLU A 1 85 ? 4.506 -12.098 12.265 1.00 84.31 85 GLU A O 1
ATOM 680 N N . ALA A 1 86 ? 3.821 -12.786 10.244 1.00 84.75 86 ALA A N 1
ATOM 681 C CA . ALA A 1 86 ? 4.845 -12.045 9.513 1.00 84.75 86 ALA A CA 1
ATOM 682 C C . ALA A 1 86 ? 4.614 -10.525 9.588 1.00 84.75 86 ALA A C 1
ATOM 684 O O . ALA A 1 86 ? 3.517 -10.014 9.335 1.00 84.75 86 ALA A O 1
ATOM 685 N N . GLU A 1 87 ? 5.677 -9.788 9.911 1.00 81.75 87 GLU A N 1
ATOM 686 C CA . GLU A 1 87 ? 5.637 -8.330 9.989 1.00 81.75 87 GLU A CA 1
ATOM 687 C C . GLU A 1 87 ? 5.282 -7.713 8.627 1.00 81.75 87 GLU A C 1
ATOM 689 O O . GLU A 1 87 ? 5.743 -8.158 7.577 1.00 81.75 87 GLU A O 1
ATOM 694 N N . GLY A 1 88 ? 4.392 -6.718 8.651 1.00 79.69 88 GLY A N 1
ATOM 695 C CA . GLY A 1 88 ? 3.845 -6.053 7.466 1.00 79.69 88 GLY A CA 1
ATOM 696 C C . GLY A 1 88 ? 2.882 -6.891 6.618 1.00 79.69 88 GLY A C 1
ATOM 697 O O . GLY A 1 88 ? 2.332 -6.376 5.648 1.00 79.69 88 GLY A O 1
ATOM 698 N N . PHE A 1 89 ? 2.592 -8.140 7.000 1.00 85.38 89 PHE A N 1
ATOM 699 C CA . PHE A 1 89 ? 1.498 -8.892 6.388 1.00 85.38 89 PHE A CA 1
ATOM 700 C C . PHE A 1 89 ? 0.131 -8.374 6.846 1.00 85.38 89 PHE A C 1
ATOM 702 O O . PHE A 1 89 ? -0.782 -8.204 6.033 1.00 85.38 89 PHE A O 1
ATOM 709 N N . LYS A 1 90 ? -0.014 -8.071 8.142 1.00 85.81 90 LYS A N 1
ATOM 710 C CA . LYS A 1 90 ? -1.251 -7.514 8.703 1.00 85.81 90 LYS A CA 1
ATOM 711 C C . LYS A 1 90 ? -1.542 -6.144 8.083 1.00 85.81 90 LYS A C 1
ATOM 713 O O . LYS A 1 90 ? -0.740 -5.225 8.200 1.00 85.81 90 LYS A O 1
ATOM 718 N N . GLY A 1 91 ? -2.706 -6.018 7.449 1.00 85.44 91 GLY A N 1
ATOM 719 C CA . GLY A 1 91 ? -3.119 -4.802 6.741 1.00 85.44 91 GLY A CA 1
ATOM 720 C C . GLY A 1 91 ? -2.654 -4.712 5.282 1.00 85.44 91 GLY A C 1
ATOM 721 O O . GLY A 1 91 ? -3.102 -3.812 4.578 1.00 85.44 91 GLY A O 1
ATOM 722 N N . SER A 1 92 ? -1.820 -5.644 4.804 1.00 90.94 92 SER A N 1
ATOM 723 C CA . SER A 1 92 ? -1.484 -5.746 3.376 1.00 90.94 92 SER A CA 1
ATOM 724 C C . SER A 1 92 ? -2.635 -6.355 2.564 1.00 90.94 92 SER A C 1
ATOM 726 O O . SER A 1 92 ? -3.548 -6.981 3.113 1.00 90.94 92 SER A O 1
ATOM 728 N N . VAL A 1 93 ? -2.583 -6.211 1.236 1.00 91.31 93 VAL A N 1
ATOM 729 C CA . VAL A 1 93 ? -3.561 -6.821 0.319 1.00 91.31 93 VAL A CA 1
ATOM 730 C C . VAL A 1 93 ? -3.457 -8.344 0.367 1.00 91.31 93 VAL A C 1
ATOM 732 O O . VAL A 1 93 ? -4.475 -9.022 0.496 1.00 91.31 93 VAL A O 1
ATOM 735 N N . LEU A 1 94 ? -2.236 -8.889 0.334 1.00 91.62 94 LEU A N 1
ATOM 736 C CA . LEU A 1 94 ? -2.026 -10.333 0.491 1.00 91.62 94 LEU A CA 1
ATOM 737 C C . LEU A 1 94 ? -2.492 -10.812 1.878 1.00 91.62 94 LEU A C 1
ATOM 739 O O . LEU A 1 94 ? -3.111 -11.868 1.990 1.00 91.62 94 LEU A O 1
ATOM 743 N N . GLY A 1 95 ? -2.259 -9.971 2.890 1.00 90.75 95 GLY A N 1
ATOM 744 C CA . GLY A 1 95 ? -2.807 -10.009 4.245 1.00 90.75 95 GLY A CA 1
ATOM 745 C C . GLY A 1 95 ? -4.277 -10.357 4.290 1.00 90.75 95 GLY A C 1
ATOM 746 O O . GLY A 1 95 ? -4.684 -11.452 4.682 1.00 90.75 95 GLY A O 1
ATOM 747 N N . ALA A 1 96 ? -5.057 -9.387 3.832 1.00 89.94 96 ALA A N 1
ATOM 748 C CA . ALA A 1 96 ? -6.501 -9.458 3.800 1.00 89.94 96 ALA A CA 1
ATOM 749 C C . ALA A 1 96 ? -7.004 -10.623 2.937 1.00 89.94 96 ALA A C 1
ATOM 751 O O . ALA A 1 96 ? -8.040 -11.194 3.266 1.00 89.94 96 ALA A O 1
ATOM 752 N N . LEU A 1 97 ? -6.283 -10.999 1.871 1.00 89.00 97 LEU A N 1
ATOM 753 C CA . LEU A 1 97 ? -6.665 -12.104 0.989 1.00 89.00 97 LEU A CA 1
ATOM 754 C C . LEU A 1 97 ? -6.626 -13.471 1.682 1.00 89.00 97 LEU A C 1
ATOM 756 O O . LEU A 1 97 ? -7.461 -14.329 1.399 1.00 89.00 97 LEU A O 1
ATOM 760 N N . PHE A 1 98 ? -5.648 -13.686 2.562 1.00 86.81 98 PHE A N 1
ATOM 761 C CA . PHE A 1 98 ? -5.474 -14.953 3.274 1.00 86.81 98 PHE A CA 1
ATOM 762 C C . PHE A 1 98 ? -6.110 -14.977 4.665 1.00 86.81 98 PHE A C 1
ATOM 764 O O . PHE A 1 98 ? -6.062 -16.011 5.341 1.00 86.81 98 PHE A O 1
ATOM 771 N N . GLU A 1 99 ? -6.772 -13.892 5.073 1.00 82.56 99 GLU A N 1
ATOM 772 C CA . GLU A 1 99 ? -7.771 -13.969 6.132 1.00 82.56 99 GLU A CA 1
ATOM 773 C C . GLU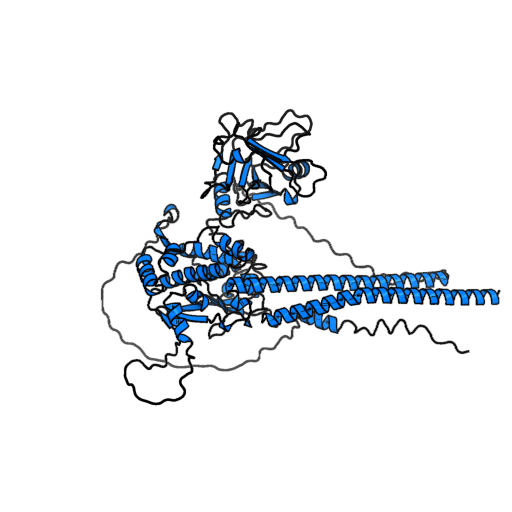 A 1 99 ? -8.920 -14.872 5.652 1.00 82.56 99 GLU A C 1
ATOM 775 O O . GLU A 1 99 ? -9.498 -14.669 4.589 1.00 82.56 99 GLU A O 1
ATOM 780 N N . GLN A 1 100 ? -9.227 -15.910 6.433 1.00 68.44 100 GLN A N 1
ATOM 781 C CA . GLN A 1 100 ? -9.917 -17.149 6.022 1.00 68.44 100 GLN A CA 1
ATOM 782 C C . GLN A 1 100 ? -11.307 -17.014 5.378 1.00 68.44 100 GLN A C 1
ATOM 784 O O . GLN A 1 100 ? -11.903 -17.999 4.958 1.00 68.44 100 GLN A O 1
ATOM 789 N N . MET A 1 101 ? -11.855 -15.809 5.324 1.00 68.00 101 MET A N 1
ATOM 790 C CA . MET A 1 101 ? -13.236 -15.542 4.948 1.00 68.00 101 MET A CA 1
ATOM 791 C C . MET A 1 101 ? -13.544 -15.820 3.460 1.00 68.00 101 MET A C 1
ATOM 793 O O . MET A 1 101 ? -14.711 -15.899 3.090 1.00 68.00 101 MET A O 1
ATOM 797 N N . TRP A 1 102 ? -12.538 -15.997 2.594 1.00 70.69 102 TRP A N 1
ATOM 798 C CA . TRP A 1 102 ? -12.734 -15.922 1.133 1.00 70.69 102 TRP A CA 1
ATOM 799 C C . TRP A 1 102 ? -12.249 -17.135 0.345 1.00 70.69 102 TRP A C 1
ATOM 801 O O . TRP A 1 102 ? -12.261 -17.129 -0.887 1.00 70.69 102 TRP A O 1
ATOM 811 N N . ASP A 1 103 ? -11.869 -18.198 1.045 1.00 75.94 103 ASP A N 1
ATOM 812 C CA . ASP A 1 103 ? -11.284 -19.399 0.451 1.00 75.94 103 ASP A CA 1
ATOM 813 C C . ASP A 1 103 ? -12.133 -20.038 -0.648 1.00 75.94 103 ASP A C 1
ATOM 815 O O . ASP A 1 103 ? -11.591 -20.637 -1.576 1.00 75.94 103 ASP A O 1
ATOM 819 N N . GLU A 1 104 ? -13.456 -19.967 -0.542 1.00 81.12 104 GLU A N 1
ATOM 820 C CA . GLU A 1 104 ? -14.354 -20.601 -1.510 1.00 81.12 104 GLU A CA 1
ATOM 821 C C . GLU A 1 104 ? -14.518 -19.792 -2.801 1.00 81.12 104 GLU A C 1
ATOM 823 O O . GLU A 1 104 ? -14.935 -20.350 -3.811 1.00 81.12 104 GLU A O 1
ATOM 828 N N . ARG A 1 105 ? -14.176 -18.498 -2.795 1.00 81.38 105 ARG A N 1
ATOM 829 C CA . ARG A 1 105 ? -14.352 -17.619 -3.964 1.00 81.38 105 ARG A CA 1
ATOM 830 C C . ARG A 1 105 ? -13.112 -17.460 -4.810 1.00 81.38 105 ARG A C 1
ATOM 832 O O . ARG A 1 105 ? -13.211 -17.110 -5.983 1.00 81.38 105 ARG A O 1
ATOM 839 N N . VAL A 1 106 ? -11.949 -17.605 -4.190 1.00 89.31 106 VAL A N 1
ATOM 840 C CA . VAL A 1 106 ? -10.693 -17.469 -4.914 1.00 89.31 106 VAL A CA 1
ATOM 841 C C . VAL A 1 106 ? -10.615 -18.564 -5.984 1.00 89.31 106 VAL A C 1
ATOM 843 O O . VAL A 1 106 ? -10.970 -19.711 -5.693 1.00 89.31 106 VAL A O 1
ATOM 846 N N . PRO A 1 107 ? -10.179 -18.240 -7.214 1.00 91.81 107 PRO A N 1
ATOM 847 C CA . PRO A 1 107 ? -10.046 -19.223 -8.281 1.00 91.81 107 PRO A CA 1
ATOM 848 C C . PRO A 1 107 ? -9.197 -20.419 -7.838 1.00 91.81 107 PRO A C 1
ATOM 850 O O . PRO A 1 107 ? -8.165 -20.250 -7.180 1.00 91.81 107 PRO A O 1
ATOM 853 N N . ARG A 1 108 ? -9.637 -21.634 -8.183 1.00 92.75 108 ARG A N 1
ATOM 854 C CA . ARG A 1 108 ? -8.940 -22.878 -7.840 1.00 92.75 108 ARG A CA 1
ATOM 855 C C . ARG A 1 108 ? -8.600 -23.691 -9.078 1.00 92.75 108 ARG A C 1
ATOM 857 O O . ARG A 1 108 ? -9.370 -23.715 -10.032 1.00 92.75 108 ARG A O 1
ATOM 864 N N . ASP A 1 109 ? -7.443 -24.341 -9.038 1.00 93.38 109 ASP A N 1
ATOM 865 C CA . ASP A 1 109 ? -7.040 -25.306 -10.060 1.00 93.38 109 ASP A CA 1
ATOM 866 C C . ASP A 1 109 ? -7.800 -26.636 -9.901 1.00 93.38 109 ASP A C 1
ATOM 868 O O . ASP A 1 109 ? -8.573 -26.827 -8.954 1.00 93.38 109 ASP A O 1
ATOM 872 N N . MET A 1 110 ? -7.565 -27.581 -10.816 1.00 89.88 110 MET A N 1
ATOM 873 C CA . MET A 1 110 ? -8.201 -28.906 -10.777 1.00 89.88 110 MET A CA 1
ATOM 874 C C . MET A 1 110 ? -7.857 -29.710 -9.507 1.00 89.88 110 MET A C 1
ATOM 876 O O . MET A 1 110 ? -8.621 -30.582 -9.099 1.00 89.88 110 MET A O 1
ATOM 880 N N . ASP A 1 111 ? -6.741 -29.390 -8.843 1.00 91.31 111 ASP A N 1
ATOM 881 C CA . ASP A 1 111 ? -6.290 -30.008 -7.590 1.00 91.31 111 ASP A CA 1
ATOM 882 C C . ASP A 1 111 ? -6.904 -29.344 -6.333 1.00 91.31 111 ASP A C 1
ATOM 884 O O . ASP A 1 111 ? -6.563 -29.696 -5.186 1.00 91.31 111 ASP A O 1
ATOM 888 N N . GLY A 1 112 ? -7.777 -28.351 -6.530 1.00 91.50 112 GLY A N 1
ATOM 889 C CA . GLY A 1 112 ? -8.415 -27.565 -5.483 1.00 91.50 112 GLY A CA 1
ATOM 890 C C . GLY A 1 112 ? -7.465 -26.600 -4.770 1.00 91.50 112 GLY A C 1
ATOM 891 O O . GLY A 1 112 ? -7.738 -26.224 -3.628 1.00 91.50 112 GLY A O 1
ATOM 892 N N . ARG A 1 113 ? -6.334 -26.222 -5.374 1.00 93.38 113 ARG A N 1
ATOM 893 C CA . ARG A 1 113 ? -5.391 -25.225 -4.838 1.00 93.38 113 ARG A CA 1
ATOM 894 C C . ARG A 1 113 ? -5.814 -23.827 -5.261 1.00 93.38 113 ARG A C 1
ATOM 896 O O . ARG A 1 113 ? -6.280 -23.641 -6.375 1.00 93.38 113 ARG A O 1
ATOM 903 N N . ILE A 1 114 ? -5.614 -22.847 -4.388 1.00 93.25 114 ILE A N 1
ATOM 904 C CA . ILE A 1 114 ? -5.879 -21.436 -4.685 1.00 93.25 114 ILE A CA 1
ATOM 905 C C . ILE A 1 114 ? -4.871 -20.964 -5.731 1.00 93.25 114 ILE A C 1
ATOM 907 O O . ILE A 1 114 ? -3.664 -21.033 -5.493 1.00 93.25 114 ILE A O 1
ATOM 911 N N . VAL A 1 115 ? -5.348 -20.486 -6.873 1.00 94.94 115 VAL A N 1
ATOM 912 C CA . VAL A 1 115 ? -4.490 -20.002 -7.954 1.00 94.94 115 VAL A CA 1
ATOM 913 C C . VAL A 1 115 ? -4.117 -18.558 -7.685 1.00 94.94 115 VAL A C 1
ATOM 915 O O . VAL A 1 115 ? -4.980 -17.698 -7.721 1.00 94.94 115 VAL A O 1
ATOM 918 N N . LEU A 1 116 ? -2.836 -18.279 -7.460 1.00 95.44 116 LEU A N 1
ATOM 919 C CA . LEU A 1 116 ? -2.303 -16.923 -7.513 1.00 95.44 116 LEU A CA 1
ATOM 920 C C . LEU A 1 116 ? -1.748 -16.683 -8.912 1.00 95.44 116 LEU A C 1
ATOM 922 O O . LEU A 1 116 ? -0.737 -17.270 -9.305 1.00 95.44 116 LEU A O 1
ATOM 926 N N . ASP A 1 117 ? -2.415 -15.818 -9.663 1.00 95.75 117 ASP A N 1
ATOM 927 C CA . ASP A 1 117 ? -2.022 -15.481 -11.025 1.00 95.75 117 ASP A CA 1
ATOM 928 C C . ASP A 1 117 ? -0.931 -14.409 -11.055 1.00 95.75 117 ASP A C 1
ATOM 930 O O . ASP A 1 117 ? -1.141 -13.281 -11.490 1.00 95.75 117 ASP A O 1
ATOM 934 N N . GLU A 1 118 ? 0.235 -14.800 -10.551 1.00 95.62 118 GLU A N 1
ATOM 935 C CA . GLU A 1 118 ? 1.434 -13.980 -10.405 1.00 95.62 118 GLU A CA 1
ATOM 936 C C . GLU A 1 118 ? 2.691 -14.765 -10.791 1.00 95.62 118 GLU A C 1
ATOM 938 O O . GLU A 1 118 ? 2.656 -15.997 -10.901 1.00 95.62 118 GLU A O 1
ATOM 943 N N . SER A 1 119 ? 3.818 -14.064 -10.976 1.00 95.00 119 SER A N 1
ATOM 944 C CA . SER A 1 119 ? 5.106 -14.719 -11.245 1.00 95.00 119 SER A CA 1
ATOM 945 C C . SER A 1 119 ? 5.504 -15.636 -10.077 1.00 95.00 119 SER A C 1
ATOM 947 O O . SER A 1 119 ? 5.642 -15.167 -8.935 1.00 95.00 119 SER A O 1
ATOM 949 N N . PRO A 1 120 ? 5.746 -16.939 -10.335 1.00 94.88 120 PRO A N 1
ATOM 950 C CA . PRO A 1 120 ? 6.195 -17.872 -9.307 1.00 94.88 120 PRO A CA 1
ATOM 951 C C . PRO A 1 120 ? 7.511 -17.444 -8.656 1.00 94.88 120 PRO A C 1
ATOM 953 O O . PRO A 1 120 ? 7.689 -17.640 -7.453 1.00 94.88 120 PRO A O 1
ATOM 956 N N . ALA A 1 121 ? 8.427 -16.854 -9.432 1.00 92.75 121 ALA A N 1
ATOM 957 C CA . ALA A 1 121 ? 9.727 -16.405 -8.945 1.00 92.75 121 ALA A CA 1
ATOM 958 C C . ALA A 1 121 ? 9.578 -15.244 -7.953 1.00 92.75 121 ALA A C 1
ATOM 960 O O . ALA A 1 121 ? 10.129 -15.306 -6.849 1.00 92.75 121 ALA A O 1
ATOM 961 N N . CYS A 1 122 ? 8.773 -14.237 -8.308 1.00 93.50 122 CYS A N 1
ATOM 962 C CA . CYS A 1 122 ? 8.519 -13.080 -7.458 1.00 93.50 122 CYS A CA 1
ATOM 963 C C . CYS A 1 122 ? 7.823 -13.501 -6.161 1.00 93.50 122 CYS A C 1
ATOM 965 O O . CYS A 1 122 ? 8.363 -13.271 -5.082 1.00 93.50 122 CYS A O 1
ATOM 967 N N . VAL A 1 123 ? 6.681 -14.196 -6.233 1.00 93.12 123 VAL A N 1
ATOM 968 C CA . VAL A 1 123 ? 5.907 -14.582 -5.035 1.00 93.12 123 VAL A CA 1
ATOM 969 C C . VAL A 1 123 ? 6.682 -15.541 -4.127 1.00 93.12 123 VAL A C 1
ATOM 971 O O . VAL A 1 123 ? 6.608 -15.417 -2.903 1.00 93.12 123 VAL A O 1
ATOM 974 N N . LYS A 1 124 ? 7.478 -16.465 -4.687 1.00 91.56 124 LYS A N 1
ATOM 975 C CA . LYS A 1 124 ? 8.388 -17.305 -3.891 1.00 91.56 124 LYS A CA 1
ATOM 976 C C . LYS A 1 124 ? 9.351 -16.443 -3.079 1.00 91.56 124 LYS A C 1
ATOM 978 O O . LYS A 1 124 ? 9.553 -16.716 -1.896 1.00 91.56 124 LYS A O 1
ATOM 983 N N . HIS A 1 125 ? 9.920 -15.403 -3.688 1.00 90.50 125 HIS A N 1
ATOM 984 C CA . HIS A 1 125 ? 10.796 -14.473 -2.985 1.00 90.50 125 HIS A CA 1
ATOM 985 C C . HIS A 1 125 ? 10.055 -13.653 -1.932 1.00 90.50 125 HIS A C 1
ATOM 987 O O . HIS A 1 125 ? 10.541 -13.568 -0.810 1.00 90.50 125 HIS A O 1
ATOM 993 N N . ILE A 1 126 ? 8.865 -13.131 -2.249 1.00 91.00 126 ILE A N 1
ATOM 994 C CA . ILE A 1 126 ? 7.996 -12.424 -1.294 1.00 91.00 126 ILE A CA 1
ATOM 995 C C . ILE A 1 126 ? 7.786 -13.266 -0.033 1.00 91.00 126 ILE A C 1
ATOM 997 O O . ILE A 1 126 ? 8.093 -12.829 1.075 1.00 91.00 126 ILE A O 1
ATOM 1001 N N . ILE A 1 127 ? 7.311 -14.502 -0.209 1.00 89.88 127 ILE A N 1
ATOM 1002 C CA . ILE A 1 127 ? 7.017 -15.418 0.896 1.00 89.88 127 ILE A CA 1
ATOM 1003 C C . ILE A 1 127 ? 8.295 -15.747 1.669 1.00 89.88 127 ILE A C 1
ATOM 1005 O O . ILE A 1 127 ? 8.299 -15.707 2.895 1.00 89.88 127 ILE A O 1
ATOM 1009 N N . HIS A 1 128 ? 9.402 -16.029 0.982 1.00 87.31 128 HIS A N 1
ATOM 1010 C CA . HIS A 1 128 ? 10.667 -16.332 1.646 1.00 87.31 128 HIS A CA 1
ATOM 1011 C C . HIS A 1 128 ? 11.201 -15.145 2.469 1.00 87.31 128 HIS A C 1
ATOM 1013 O O . HIS A 1 128 ? 11.659 -15.333 3.597 1.00 87.31 128 HIS A O 1
ATOM 1019 N N . THR A 1 129 ? 11.121 -13.924 1.936 1.00 86.00 129 THR A N 1
ATOM 1020 C CA . THR A 1 129 ? 11.543 -12.695 2.622 1.00 86.00 129 THR A CA 1
ATOM 1021 C C . THR A 1 129 ? 10.680 -12.424 3.853 1.00 86.00 129 THR A C 1
ATOM 1023 O O . THR A 1 129 ? 11.232 -12.200 4.930 1.00 86.00 129 THR A O 1
ATOM 1026 N N . LEU A 1 130 ? 9.354 -12.558 3.734 1.00 84.69 130 LEU A N 1
ATOM 1027 C CA . LEU A 1 130 ? 8.412 -12.430 4.854 1.00 84.69 130 LEU A CA 1
ATOM 1028 C C . LEU A 1 130 ? 8.745 -13.393 6.001 1.00 84.69 130 LEU A C 1
ATOM 1030 O O . LEU A 1 130 ? 8.848 -12.995 7.161 1.00 84.69 130 LEU A O 1
ATOM 1034 N N . LEU A 1 131 ? 8.971 -14.664 5.668 1.00 84.50 131 LEU A N 1
ATOM 1035 C CA . LEU A 1 131 ? 9.265 -15.703 6.655 1.00 84.50 131 LEU A CA 1
ATOM 1036 C C . LEU A 1 131 ? 10.631 -15.521 7.319 1.00 84.50 131 LEU A C 1
ATOM 1038 O O . LEU A 1 131 ? 10.815 -15.912 8.471 1.00 84.50 131 LEU A O 1
ATOM 1042 N N . ARG A 1 132 ? 11.594 -14.931 6.606 1.00 83.19 132 ARG A N 1
ATOM 1043 C CA . ARG A 1 132 ? 12.925 -14.646 7.146 1.00 83.19 132 ARG A CA 1
ATOM 1044 C C . ARG A 1 132 ? 12.921 -13.420 8.060 1.00 83.19 132 ARG A C 1
ATOM 1046 O O . ARG A 1 132 ? 13.594 -13.454 9.088 1.00 83.19 132 ARG A O 1
ATOM 1053 N N . GLY A 1 133 ? 12.166 -12.375 7.709 1.00 72.56 133 GLY A N 1
ATOM 1054 C CA . GLY A 1 133 ? 12.072 -11.127 8.476 1.00 72.56 133 GLY A CA 1
ATOM 1055 C C . GLY A 1 133 ? 11.501 -11.321 9.882 1.00 72.56 133 GLY A C 1
ATOM 1056 O O . GLY A 1 133 ? 12.070 -10.824 10.848 1.00 72.56 133 GLY A O 1
ATOM 1057 N N . GLY A 1 134 ? 10.455 -12.142 10.025 1.00 62.03 134 GLY A N 1
ATOM 1058 C CA . GLY A 1 134 ? 9.835 -12.422 11.328 1.00 62.03 134 GLY A CA 1
ATOM 1059 C C . GLY A 1 134 ? 10.634 -13.355 12.253 1.00 62.03 134 GLY A C 1
ATOM 1060 O O . GLY A 1 134 ? 10.213 -13.614 13.378 1.00 62.03 134 GLY A O 1
ATOM 1061 N N . CYS A 1 135 ? 11.771 -13.899 11.804 1.00 50.78 135 CYS A N 1
ATOM 1062 C CA . CYS A 1 135 ? 12.426 -15.043 12.444 1.00 50.78 135 CYS A CA 1
ATOM 1063 C C . CYS A 1 135 ? 13.839 -14.737 12.975 1.00 50.78 135 CYS A C 1
ATOM 1065 O O . CYS A 1 135 ? 14.721 -15.594 12.924 1.00 50.78 135 CYS A O 1
ATOM 1067 N N . THR A 1 136 ? 14.081 -13.543 13.526 1.00 50.88 136 THR A N 1
ATOM 1068 C CA . THR A 1 136 ? 15.387 -13.198 14.130 1.00 50.88 136 THR A CA 1
ATOM 1069 C C . THR A 1 136 ? 15.715 -14.005 15.398 1.00 50.88 136 THR A C 1
ATOM 1071 O O . THR A 1 136 ? 16.874 -14.048 15.803 1.00 50.88 136 THR A O 1
ATOM 1074 N N . THR A 1 137 ? 14.741 -14.702 16.003 1.00 50.56 137 THR A N 1
ATOM 1075 C CA . THR A 1 137 ? 14.918 -15.433 17.278 1.00 50.56 137 THR A CA 1
ATOM 1076 C C . THR A 1 137 ? 14.538 -16.920 17.257 1.00 50.56 137 THR A C 1
ATOM 1078 O O . THR A 1 137 ? 14.725 -17.601 18.267 1.00 50.56 137 THR A O 1
ATOM 1081 N N . ARG A 1 138 ? 14.047 -17.478 16.139 1.00 50.12 138 ARG A N 1
ATOM 1082 C CA . ARG A 1 138 ? 13.621 -18.892 16.064 1.00 50.12 138 ARG A CA 1
ATOM 1083 C C . ARG A 1 138 ? 14.617 -19.757 15.284 1.00 50.12 138 ARG A C 1
ATOM 1085 O O . ARG A 1 138 ? 14.968 -19.482 14.142 1.00 50.12 138 ARG A O 1
ATOM 1092 N N . THR A 1 139 ? 15.082 -20.804 15.958 1.00 50.16 139 THR A N 1
ATOM 1093 C CA . THR A 1 139 ? 16.035 -21.828 15.513 1.00 50.16 139 THR A CA 1
ATOM 1094 C C . THR A 1 139 ? 15.525 -22.651 14.315 1.00 50.16 139 THR A C 1
ATOM 1096 O O . THR A 1 139 ? 14.352 -22.603 13.967 1.00 50.16 139 THR A O 1
ATOM 1099 N N . LYS A 1 140 ? 16.445 -23.415 13.699 1.00 57.81 140 LYS A N 1
ATOM 1100 C CA . LYS A 1 140 ? 16.425 -24.210 12.442 1.00 57.81 140 LYS A CA 1
ATOM 1101 C C . LYS A 1 140 ? 15.136 -24.945 11.981 1.00 57.81 140 LYS A C 1
ATOM 1103 O O . LYS A 1 140 ? 15.159 -25.506 10.890 1.00 57.81 140 LYS A O 1
ATOM 1108 N N . GLU A 1 141 ? 14.036 -24.969 12.728 1.00 56.81 141 GLU A N 1
ATOM 1109 C CA . GLU A 1 141 ? 12.795 -25.677 12.357 1.00 56.81 141 GLU A CA 1
ATOM 1110 C C . GLU A 1 141 ? 11.930 -24.953 11.308 1.00 56.81 141 GLU A C 1
ATOM 1112 O O . GLU A 1 141 ? 11.166 -25.605 10.595 1.00 56.81 141 GLU A O 1
ATOM 1117 N N . THR A 1 142 ? 12.063 -23.635 11.135 1.00 55.19 142 THR A N 1
ATOM 1118 C CA . THR A 1 142 ? 11.204 -22.865 10.211 1.00 55.19 142 THR A CA 1
ATOM 1119 C C . THR A 1 142 ? 11.462 -23.149 8.728 1.00 55.19 142 THR A C 1
ATOM 1121 O O . THR A 1 142 ? 10.539 -23.039 7.921 1.00 55.19 142 THR A O 1
ATOM 1124 N N . ALA A 1 143 ? 12.659 -23.619 8.360 1.00 56.00 143 ALA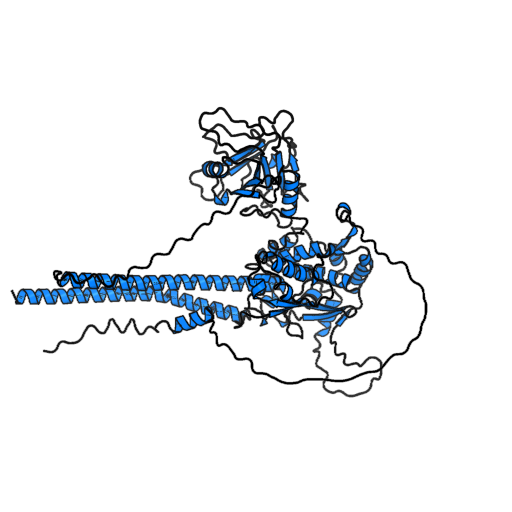 A N 1
ATOM 1125 C CA . ALA A 1 143 ? 12.984 -24.000 6.981 1.00 56.00 143 ALA A CA 1
ATOM 1126 C C . ALA A 1 143 ? 12.152 -25.195 6.465 1.00 56.00 143 ALA A C 1
ATOM 1128 O O . ALA A 1 143 ? 11.995 -25.356 5.259 1.00 56.00 143 ALA A O 1
ATOM 1129 N N . SER A 1 144 ? 11.580 -26.006 7.365 1.00 57.62 144 SER A N 1
ATOM 1130 C CA . SER A 1 144 ? 10.719 -27.144 7.009 1.00 57.62 144 SER A CA 1
ATOM 1131 C C . SER A 1 144 ? 9.269 -26.731 6.696 1.00 57.62 144 SER A C 1
ATOM 1133 O O . SER A 1 144 ? 8.489 -27.516 6.168 1.00 57.62 144 SER A O 1
ATOM 1135 N N . LEU A 1 145 ? 8.852 -25.498 6.997 1.00 56.59 145 LEU A N 1
ATOM 1136 C CA . LEU A 1 145 ? 7.425 -25.145 6.978 1.00 56.59 145 LEU A CA 1
ATOM 1137 C C . LEU A 1 145 ? 6.919 -24.562 5.650 1.00 56.59 145 LEU A C 1
ATOM 1139 O O . LEU A 1 145 ? 5.714 -24.371 5.497 1.00 56.59 145 LEU A O 1
ATOM 1143 N N . CYS A 1 146 ? 7.793 -24.304 4.673 1.00 57.59 146 CYS A N 1
ATOM 1144 C CA . CYS A 1 146 ? 7.402 -23.835 3.340 1.00 57.59 146 CYS A CA 1
ATOM 1145 C C . CYS A 1 146 ? 8.039 -24.697 2.257 1.00 57.59 146 CYS A C 1
ATOM 1147 O O . CYS A 1 146 ? 9.222 -24.583 1.950 1.00 57.59 146 CYS A O 1
ATOM 1149 N N . HIS A 1 147 ? 7.227 -25.570 1.667 1.00 65.44 147 HIS A N 1
ATOM 1150 C CA . HIS A 1 147 ? 7.661 -26.488 0.624 1.00 65.44 147 HIS A CA 1
ATOM 1151 C C . HIS A 1 147 ? 7.257 -25.940 -0.748 1.00 65.44 147 HIS A C 1
ATOM 1153 O O . HIS A 1 147 ? 6.142 -26.171 -1.218 1.00 65.44 147 HIS A O 1
ATOM 1159 N N . PHE A 1 148 ? 8.177 -25.231 -1.404 1.00 66.38 148 PHE A N 1
ATOM 1160 C CA . PHE A 1 148 ? 8.105 -25.006 -2.848 1.00 66.38 148 PHE A CA 1
ATOM 1161 C C . PHE A 1 148 ? 8.725 -26.215 -3.545 1.00 66.38 148 PHE A C 1
ATOM 1163 O O . PHE A 1 148 ? 9.909 -26.487 -3.361 1.00 66.38 148 PHE A O 1
ATOM 1170 N N . ARG A 1 149 ? 7.959 -26.931 -4.374 1.00 57.47 149 ARG A N 1
ATOM 1171 C CA . ARG A 1 149 ? 8.428 -28.109 -5.137 1.00 57.47 149 ARG A CA 1
ATOM 1172 C C . ARG A 1 149 ? 9.372 -27.761 -6.309 1.00 57.47 149 ARG A C 1
ATOM 1174 O O . ARG A 1 149 ? 9.390 -28.445 -7.324 1.00 57.47 149 ARG A O 1
ATOM 1181 N N . SER A 1 150 ? 10.147 -26.687 -6.195 1.00 57.69 150 SER A N 1
ATOM 1182 C CA . SER A 1 150 ? 11.098 -26.277 -7.229 1.00 57.69 150 SER A CA 1
ATOM 1183 C C . SER A 1 150 ? 12.434 -26.994 -7.028 1.00 57.69 150 SER A C 1
ATOM 1185 O O . SER A 1 150 ? 12.960 -27.012 -5.919 1.00 57.69 150 SER A O 1
ATOM 1187 N N . ALA A 1 151 ? 12.990 -27.554 -8.104 1.00 47.25 151 ALA A N 1
ATOM 1188 C CA . ALA A 1 151 ? 14.268 -28.273 -8.103 1.00 47.25 151 ALA A CA 1
ATOM 1189 C C . ALA A 1 151 ? 15.499 -27.380 -7.818 1.00 47.25 151 ALA A C 1
ATOM 1191 O O . ALA A 1 151 ? 16.607 -27.891 -7.675 1.00 47.25 151 ALA A O 1
ATOM 1192 N N . ALA A 1 152 ? 15.328 -26.056 -7.728 1.00 50.41 152 ALA A N 1
ATOM 1193 C CA . ALA A 1 152 ? 16.405 -25.111 -7.453 1.00 50.41 152 ALA A CA 1
ATOM 1194 C C . ALA A 1 152 ? 16.591 -24.892 -5.939 1.00 50.41 152 ALA A C 1
ATOM 1196 O O . ALA A 1 152 ? 15.630 -24.599 -5.224 1.00 50.41 152 ALA A O 1
ATOM 1197 N N . GLY A 1 153 ? 17.836 -25.031 -5.472 1.00 56.06 153 GLY A N 1
ATOM 1198 C CA . GLY A 1 1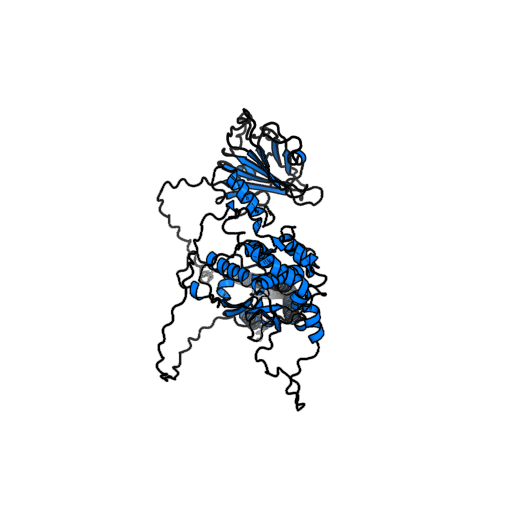53 ? 18.223 -25.039 -4.059 1.00 56.06 153 GLY A CA 1
ATOM 1199 C C . GLY A 1 153 ? 17.879 -23.782 -3.228 1.00 56.06 153 GLY A C 1
ATOM 1200 O O . GLY A 1 153 ? 17.389 -22.781 -3.752 1.00 56.06 153 GLY A O 1
ATOM 1201 N N . PRO A 1 154 ? 18.146 -23.814 -1.905 1.00 51.22 154 PRO A N 1
ATOM 1202 C CA . PRO A 1 154 ? 17.493 -22.957 -0.899 1.00 51.22 154 PRO A CA 1
ATOM 1203 C C . PRO A 1 154 ? 17.847 -21.458 -0.865 1.00 51.22 154 PRO A C 1
ATOM 1205 O O . PRO A 1 154 ? 17.480 -20.788 0.093 1.00 51.22 154 PRO A O 1
ATOM 1208 N N . SER A 1 155 ? 18.564 -20.893 -1.838 1.00 51.72 155 SER A N 1
ATOM 1209 C CA . SER A 1 155 ? 18.964 -19.476 -1.775 1.00 51.72 155 SER A CA 1
ATOM 1210 C C . SER A 1 155 ? 19.288 -18.892 -3.148 1.00 51.72 155 SER A C 1
ATOM 1212 O O . SER A 1 155 ? 20.336 -18.277 -3.340 1.00 51.72 155 SER A O 1
ATOM 1214 N N . ALA A 1 156 ? 18.414 -19.086 -4.131 1.00 60.66 156 ALA A N 1
ATOM 1215 C CA . ALA A 1 156 ? 18.512 -18.290 -5.345 1.00 60.66 156 ALA A CA 1
ATOM 1216 C C . ALA A 1 156 ? 17.992 -16.884 -5.023 1.00 60.66 156 ALA A C 1
ATOM 1218 O O . ALA A 1 156 ? 16.800 -16.707 -4.756 1.00 60.66 156 ALA A O 1
ATOM 1219 N N . ALA A 1 157 ? 18.892 -15.898 -4.998 1.00 77.62 157 ALA A N 1
ATOM 1220 C CA . ALA A 1 157 ? 18.495 -14.504 -5.145 1.00 77.62 157 ALA A CA 1
ATOM 1221 C C . ALA A 1 157 ? 17.544 -14.396 -6.348 1.00 77.62 157 ALA A C 1
ATOM 1223 O O . ALA A 1 157 ? 17.681 -15.149 -7.317 1.00 77.62 157 ALA A O 1
ATOM 1224 N N . VAL A 1 158 ? 16.560 -13.500 -6.269 1.00 83.50 158 VAL A N 1
ATOM 1225 C CA . VAL A 1 158 ? 15.715 -13.214 -7.432 1.00 83.50 158 VAL A CA 1
ATOM 1226 C C . VAL A 1 158 ? 16.632 -12.780 -8.561 1.00 83.50 158 VAL A C 1
ATOM 1228 O O . VAL A 1 158 ? 17.547 -11.985 -8.343 1.00 83.50 158 VAL A O 1
ATOM 1231 N N . ALA A 1 159 ? 16.448 -13.377 -9.737 1.00 86.38 159 ALA A N 1
ATOM 1232 C CA . ALA A 1 159 ? 17.241 -12.996 -10.889 1.00 86.38 159 ALA A CA 1
ATOM 1233 C C . ALA A 1 159 ? 17.035 -11.499 -11.130 1.00 86.38 159 ALA A C 1
ATOM 1235 O O . ALA A 1 159 ? 15.916 -11.011 -11.029 1.00 86.38 159 ALA A O 1
ATOM 1236 N N . ALA A 1 160 ? 18.100 -10.760 -11.420 1.00 84.62 160 ALA A N 1
ATOM 1237 C CA . ALA A 1 160 ? 18.026 -9.302 -11.457 1.00 84.62 160 ALA A CA 1
ATOM 1238 C C . ALA A 1 160 ? 16.972 -8.783 -12.472 1.00 84.62 160 ALA A C 1
ATOM 1240 O O . ALA A 1 160 ? 16.294 -7.796 -12.214 1.00 84.62 160 ALA A O 1
ATOM 1241 N N . HIS A 1 161 ? 16.715 -9.519 -13.559 1.00 85.12 161 HIS A N 1
ATOM 1242 C CA . HIS A 1 161 ? 15.661 -9.216 -14.542 1.00 85.12 161 HIS A CA 1
ATOM 1243 C C . HIS A 1 161 ? 14.215 -9.512 -14.062 1.00 85.12 161 HIS A C 1
ATOM 1245 O O . HIS A 1 161 ? 13.244 -9.383 -14.807 1.00 85.12 161 HIS A O 1
ATOM 1251 N N . GLU A 1 162 ? 14.032 -9.969 -12.830 1.00 89.62 162 GLU A N 1
ATOM 1252 C CA . GLU A 1 162 ? 12.725 -10.094 -12.171 1.00 89.62 162 GLU A CA 1
ATOM 1253 C C . GLU A 1 162 ? 12.501 -8.964 -11.158 1.00 89.62 162 GLU A C 1
ATOM 1255 O O . GLU A 1 162 ? 11.394 -8.804 -10.653 1.00 89.62 162 GLU A O 1
ATOM 1260 N N . GLU A 1 163 ? 13.531 -8.175 -10.837 1.00 88.12 163 GLU A N 1
ATOM 1261 C CA . GLU A 1 163 ? 13.485 -7.151 -9.792 1.00 88.12 163 GLU A CA 1
ATOM 1262 C C . GLU A 1 163 ? 12.450 -6.044 -10.061 1.00 88.12 163 GLU A C 1
ATOM 1264 O O . GLU A 1 163 ? 11.658 -5.768 -9.154 1.00 88.12 163 GLU A O 1
ATOM 1269 N N . PRO A 1 164 ? 12.344 -5.462 -11.277 1.00 87.38 164 PRO A N 1
ATOM 1270 C CA . PRO A 1 164 ? 11.321 -4.449 -11.550 1.00 87.38 164 PRO A CA 1
ATOM 1271 C C . PRO A 1 164 ? 9.898 -4.985 -11.361 1.00 87.38 164 PRO A C 1
ATOM 1273 O O . PRO A 1 164 ? 9.034 -4.314 -10.796 1.00 87.38 164 PRO A O 1
ATOM 1276 N N . TYR A 1 165 ? 9.658 -6.231 -11.776 1.00 91.06 165 TYR A N 1
ATOM 1277 C CA . TYR A 1 165 ? 8.350 -6.859 -11.627 1.00 91.06 165 TYR A CA 1
ATOM 1278 C C . TYR A 1 165 ? 8.074 -7.302 -10.182 1.00 91.06 165 TYR A C 1
ATOM 1280 O O . TYR A 1 165 ? 6.949 -7.180 -9.701 1.00 91.06 165 TYR A O 1
ATOM 1288 N N . LEU A 1 166 ? 9.098 -7.737 -9.441 1.00 91.69 166 LEU A N 1
ATOM 1289 C CA . LEU A 1 166 ? 9.001 -8.012 -8.008 1.00 91.69 166 LEU A CA 1
ATOM 1290 C C . LEU A 1 166 ? 8.570 -6.765 -7.229 1.00 91.69 166 LEU A C 1
ATOM 1292 O O . LEU A 1 166 ? 7.716 -6.881 -6.353 1.00 91.69 166 LEU A O 1
ATOM 1296 N N . LEU A 1 167 ? 9.141 -5.600 -7.545 1.00 87.31 167 LEU A N 1
ATOM 1297 C CA . LEU A 1 167 ? 8.763 -4.319 -6.944 1.00 87.31 167 LEU A CA 1
ATOM 1298 C C . LEU A 1 167 ? 7.313 -3.948 -7.248 1.00 87.31 167 LEU A C 1
ATOM 1300 O O . LEU A 1 167 ? 6.560 -3.564 -6.355 1.00 87.31 167 LEU A O 1
ATOM 1304 N N . TYR A 1 168 ? 6.905 -4.121 -8.503 1.00 89.94 168 TYR A N 1
ATOM 1305 C CA . TYR A 1 168 ? 5.520 -3.911 -8.898 1.00 89.94 168 TYR A CA 1
ATOM 1306 C C . TYR A 1 168 ? 4.568 -4.828 -8.110 1.00 89.94 168 TYR A C 1
ATOM 1308 O O . TYR A 1 168 ? 3.612 -4.350 -7.496 1.00 89.94 168 TYR A O 1
ATOM 1316 N N . ILE A 1 169 ? 4.843 -6.138 -8.065 1.00 92.00 169 ILE A N 1
ATOM 1317 C CA . ILE A 1 169 ? 4.006 -7.103 -7.338 1.00 92.00 169 ILE A CA 1
ATOM 1318 C C . ILE A 1 169 ? 4.005 -6.799 -5.839 1.00 92.00 169 ILE A C 1
ATOM 1320 O O . ILE A 1 169 ? 2.945 -6.858 -5.215 1.00 92.00 169 ILE A O 1
ATOM 1324 N N . SER A 1 170 ? 5.157 -6.483 -5.239 1.00 90.31 170 SER A N 1
ATOM 1325 C CA . SER A 1 170 ? 5.232 -6.181 -3.808 1.00 90.31 170 SER A CA 1
ATOM 1326 C C . SER A 1 170 ? 4.334 -4.999 -3.466 1.00 90.31 170 SER A C 1
ATOM 1328 O O . SER A 1 170 ? 3.559 -5.086 -2.515 1.00 90.31 170 SER A O 1
ATOM 1330 N N . HIS A 1 171 ? 4.339 -3.956 -4.293 1.00 87.12 171 HIS A N 1
ATOM 1331 C CA . HIS A 1 171 ? 3.484 -2.799 -4.096 1.00 87.12 171 HIS A CA 1
ATOM 1332 C C . HIS A 1 171 ? 2.006 -3.128 -4.250 1.00 87.12 171 HIS A C 1
ATOM 1334 O O . HIS A 1 171 ? 1.188 -2.819 -3.384 1.00 87.12 171 HIS A O 1
ATOM 1340 N N . VAL A 1 172 ? 1.661 -3.811 -5.335 1.00 88.75 172 VAL A N 1
ATOM 1341 C CA . VAL A 1 172 ? 0.294 -4.237 -5.627 1.00 88.75 172 VAL A CA 1
ATOM 1342 C C . VAL A 1 172 ? -0.280 -5.137 -4.524 1.00 88.75 172 VAL A C 1
ATOM 1344 O O . VAL A 1 172 ? -1.461 -5.043 -4.190 1.00 88.75 172 VAL A O 1
ATOM 1347 N N . LEU A 1 173 ? 0.553 -5.985 -3.920 1.00 91.62 173 LEU A N 1
ATOM 1348 C CA . LEU A 1 173 ? 0.177 -6.846 -2.800 1.00 91.62 173 LEU A CA 1
ATOM 1349 C C . LEU A 1 173 ? 0.222 -6.135 -1.435 1.00 91.62 173 LEU A C 1
ATOM 1351 O O . LEU A 1 173 ? -0.076 -6.764 -0.416 1.00 91.62 173 LEU A O 1
ATOM 1355 N N . GLY A 1 174 ? 0.514 -4.831 -1.398 1.00 89.75 174 GLY A N 1
ATOM 1356 C CA . GLY A 1 174 ? 0.572 -4.027 -0.175 1.00 89.75 174 GLY A CA 1
ATOM 1357 C C . GLY A 1 174 ? 1.756 -4.384 0.725 1.00 89.75 174 GLY A C 1
ATOM 1358 O O . GLY A 1 174 ? 1.654 -4.285 1.943 1.00 89.75 174 GLY A O 1
ATOM 1359 N N . LEU A 1 175 ? 2.853 -4.852 0.132 1.00 89.88 175 LEU A N 1
ATOM 1360 C CA . LEU A 1 175 ? 4.059 -5.352 0.794 1.00 89.88 175 LEU A CA 1
ATOM 1361 C C . LEU A 1 175 ? 5.294 -4.477 0.516 1.00 89.88 175 LEU A C 1
ATOM 1363 O O . LEU A 1 175 ? 6.411 -4.910 0.804 1.00 89.88 175 LEU A O 1
ATOM 1367 N N . SER A 1 176 ? 5.120 -3.251 0.004 1.00 82.56 176 SER A N 1
ATOM 1368 C CA . SER A 1 176 ? 6.217 -2.302 -0.278 1.00 82.56 176 SER A CA 1
ATOM 1369 C C . SER A 1 176 ? 7.117 -2.051 0.933 1.00 82.56 176 SER A C 1
ATOM 1371 O O . SER A 1 176 ? 8.316 -1.850 0.790 1.00 82.56 176 SER A O 1
ATOM 1373 N N . ASN A 1 177 ? 6.542 -2.089 2.138 1.00 75.44 177 ASN A N 1
ATOM 1374 C CA . ASN A 1 177 ? 7.276 -1.854 3.383 1.00 75.44 177 ASN A CA 1
ATOM 1375 C C . ASN A 1 177 ? 8.075 -3.082 3.844 1.00 75.44 177 ASN A C 1
ATOM 1377 O O . ASN A 1 177 ? 8.957 -2.954 4.687 1.00 75.44 177 ASN A O 1
ATOM 1381 N N . VAL A 1 178 ? 7.744 -4.274 3.336 1.00 76.69 178 VAL A N 1
ATOM 1382 C CA . VAL A 1 178 ? 8.326 -5.547 3.794 1.00 76.69 178 VAL A CA 1
ATOM 1383 C C . VAL A 1 178 ? 9.380 -6.070 2.843 1.00 76.69 178 VAL A C 1
ATOM 1385 O O . VAL A 1 178 ? 10.356 -6.689 3.263 1.00 76.69 178 VAL A O 1
ATOM 1388 N N . ILE A 1 179 ? 9.172 -5.843 1.553 1.00 78.19 179 ILE A N 1
ATOM 1389 C CA . ILE A 1 179 ? 10.165 -6.133 0.535 1.00 78.19 179 ILE A CA 1
ATOM 1390 C C . ILE A 1 179 ? 10.869 -4.814 0.285 1.00 78.19 179 ILE A C 1
ATOM 1392 O O . ILE A 1 179 ? 10.381 -4.039 -0.541 1.00 78.19 179 ILE A O 1
ATOM 1396 N N . PRO A 1 180 ? 11.974 -4.519 1.001 1.00 62.44 180 PRO A N 1
ATOM 1397 C CA . PRO A 1 180 ? 12.795 -3.392 0.615 1.00 62.44 180 PRO A CA 1
ATOM 1398 C C . PRO A 1 180 ? 13.117 -3.593 -0.862 1.00 62.44 180 PRO A C 1
ATOM 1400 O O . PRO A 1 180 ? 13.519 -4.696 -1.256 1.00 62.44 180 PRO A O 1
ATOM 1403 N N . ALA A 1 181 ? 12.895 -2.556 -1.676 1.00 57.56 181 ALA A N 1
ATOM 1404 C CA . ALA A 1 181 ? 13.489 -2.491 -3.002 1.00 57.56 181 ALA A CA 1
ATOM 1405 C C . ALA A 1 181 ? 14.923 -2.979 -2.845 1.00 57.56 181 ALA A C 1
ATOM 1407 O O . ALA A 1 181 ? 15.576 -2.451 -1.962 1.00 57.56 181 ALA A O 1
ATOM 1408 N N . CYS A 1 182 ? 15.320 -4.044 -3.546 1.00 47.88 182 CYS A N 1
ATOM 1409 C CA . CYS A 1 182 ? 16.539 -4.861 -3.424 1.00 47.88 182 CYS A CA 1
ATOM 1410 C C . CYS A 1 182 ? 17.489 -4.738 -2.200 1.00 47.88 182 CYS A C 1
ATOM 1412 O O . CYS A 1 182 ? 17.780 -3.667 -1.688 1.00 47.88 182 CYS A O 1
ATOM 1414 N N . PRO A 1 183 ? 18.176 -5.820 -1.784 1.00 45.31 183 PRO A N 1
ATOM 1415 C CA . PRO A 1 183 ? 19.151 -5.776 -0.681 1.00 45.31 183 PRO A CA 1
ATOM 1416 C C . PRO A 1 183 ? 20.302 -4.755 -0.846 1.00 45.31 183 PRO A C 1
ATOM 1418 O O . PRO A 1 183 ? 20.938 -4.416 0.153 1.00 45.31 183 PRO A O 1
ATOM 1421 N N . ASN A 1 184 ? 20.546 -4.235 -2.057 1.00 42.97 184 ASN A N 1
ATOM 1422 C CA . ASN A 1 184 ? 21.506 -3.151 -2.319 1.00 42.97 184 ASN A CA 1
ATOM 1423 C C . ASN A 1 184 ? 20.901 -1.742 -2.190 1.00 42.97 184 ASN A C 1
ATOM 1425 O O . ASN A 1 184 ? 21.620 -0.773 -1.968 1.00 42.97 184 ASN A O 1
ATOM 1429 N N . THR A 1 185 ? 19.583 -1.628 -2.253 1.00 41.22 185 THR A N 1
ATOM 1430 C CA . THR A 1 185 ? 18.797 -0.438 -1.938 1.00 41.22 185 THR A CA 1
ATOM 1431 C C . THR A 1 185 ? 18.231 -0.611 -0.534 1.00 41.22 185 THR A C 1
ATOM 1433 O O . THR A 1 185 ? 17.027 -0.701 -0.324 1.00 41.22 185 THR A O 1
ATOM 1436 N N . LYS A 1 186 ? 19.111 -0.643 0.479 1.00 41.19 186 LYS A N 1
ATOM 1437 C CA . LYS A 1 186 ? 18.704 -0.371 1.867 1.00 41.19 186 LYS A CA 1
ATOM 1438 C C . LYS A 1 186 ? 18.149 1.056 1.922 1.00 41.19 186 LYS A C 1
ATOM 1440 O O . LYS A 1 186 ? 18.843 2.003 2.296 1.00 41.19 186 LYS A O 1
ATOM 1445 N N . GLY A 1 187 ? 16.892 1.201 1.512 1.00 41.34 187 GLY A N 1
ATOM 1446 C CA . GLY A 1 187 ? 16.095 2.373 1.776 1.00 41.34 187 GLY A CA 1
ATOM 1447 C C . GLY A 1 187 ? 16.143 2.625 3.271 1.00 41.34 187 GLY A C 1
ATOM 1448 O O . GLY A 1 187 ? 16.097 1.708 4.092 1.00 41.34 187 GLY A O 1
ATOM 1449 N N . MET A 1 188 ? 16.359 3.877 3.613 1.00 41.78 188 MET A N 1
ATOM 1450 C CA . MET A 1 188 ? 16.232 4.412 4.946 1.00 41.78 188 MET A CA 1
ATOM 1451 C C . MET A 1 188 ? 14.778 4.187 5.343 1.00 41.78 188 MET A C 1
ATOM 1453 O O . MET A 1 188 ? 13.874 4.870 4.867 1.00 41.78 188 MET A O 1
ATOM 1457 N N . VAL A 1 189 ? 14.536 3.164 6.159 1.00 45.06 189 VAL A N 1
ATOM 1458 C CA . VAL A 1 189 ? 13.265 3.050 6.864 1.00 45.06 189 VAL A CA 1
ATOM 1459 C C . VAL A 1 189 ? 13.341 4.099 7.954 1.00 45.06 189 VAL A C 1
ATOM 1461 O O . VAL A 1 189 ? 13.948 3.891 9.001 1.00 45.06 189 VAL A O 1
ATOM 1464 N N . VAL A 1 190 ? 12.798 5.270 7.654 1.00 52.84 190 VAL A N 1
ATOM 1465 C CA . VAL A 1 190 ? 12.721 6.367 8.603 1.00 52.84 190 VAL A CA 1
ATOM 1466 C C . VAL A 1 190 ? 11.677 5.997 9.651 1.00 52.84 190 VAL A C 1
ATOM 1468 O O . VAL A 1 190 ? 10.481 6.234 9.479 1.00 52.84 190 VAL A O 1
ATOM 1471 N N . ALA A 1 191 ? 12.110 5.346 10.727 1.00 48.00 191 ALA A N 1
ATOM 1472 C CA . ALA A 1 191 ? 11.217 4.963 11.808 1.00 48.00 191 ALA A CA 1
ATOM 1473 C C . ALA A 1 191 ? 10.564 6.222 12.410 1.00 48.00 191 ALA A C 1
ATOM 1475 O O . ALA A 1 191 ? 11.228 7.053 13.025 1.00 48.00 191 ALA A O 1
ATOM 1476 N N . GLY A 1 192 ? 9.248 6.353 12.218 1.00 51.50 192 GLY A N 1
ATOM 1477 C CA . GLY A 1 192 ? 8.434 7.448 12.751 1.00 51.50 192 GLY A CA 1
ATOM 1478 C C . GLY A 1 192 ? 8.203 8.635 11.808 1.00 51.50 192 GLY A C 1
ATOM 1479 O O . GLY A 1 192 ? 7.393 9.498 12.162 1.00 51.50 192 GLY A O 1
ATOM 1480 N N . GLY A 1 193 ? 8.857 8.685 10.642 1.00 58.19 193 GLY A N 1
ATOM 1481 C CA . GLY A 1 193 ? 8.688 9.783 9.684 1.00 58.19 193 GLY A CA 1
ATOM 1482 C C . GLY A 1 193 ? 7.342 9.748 8.941 1.00 58.19 193 GLY A C 1
ATOM 1483 O O . GLY A 1 193 ? 6.778 8.678 8.711 1.00 58.19 193 GLY A O 1
ATOM 1484 N N . THR A 1 194 ? 6.809 10.913 8.582 1.00 60.56 194 THR A N 1
ATOM 1485 C CA . THR A 1 194 ? 5.614 11.167 7.759 1.00 60.56 194 THR A CA 1
ATOM 1486 C C . THR A 1 194 ? 5.958 11.742 6.387 1.00 60.56 194 THR A C 1
ATOM 1488 O O . THR A 1 194 ? 5.035 11.972 5.596 1.00 60.56 194 THR A O 1
ATOM 1491 N N . THR A 1 195 ? 7.240 11.959 6.059 1.00 63.75 195 THR A N 1
ATOM 1492 C CA . THR A 1 195 ? 7.642 12.273 4.681 1.00 63.75 195 THR A CA 1
ATOM 1493 C C . THR A 1 195 ? 7.323 11.078 3.783 1.00 63.75 195 THR A C 1
ATOM 1495 O O . THR A 1 195 ? 8.080 10.115 3.665 1.00 63.75 195 THR A O 1
ATOM 1498 N N . THR A 1 196 ? 6.149 11.128 3.158 1.00 56.53 196 THR A N 1
ATOM 1499 C CA . THR A 1 196 ? 5.674 10.159 2.175 1.00 56.53 196 THR A CA 1
ATOM 1500 C C . THR A 1 196 ? 6.354 10.442 0.842 1.00 56.53 196 THR A C 1
ATOM 1502 O O . THR A 1 196 ? 5.794 11.119 -0.017 1.00 56.53 196 THR A O 1
ATOM 1505 N N . ALA A 1 197 ? 7.584 9.963 0.679 1.00 58.44 197 ALA A N 1
ATOM 1506 C CA . ALA A 1 197 ? 8.159 9.807 -0.650 1.00 58.44 197 ALA A CA 1
ATOM 1507 C C . ALA A 1 197 ? 7.394 8.707 -1.394 1.00 58.44 197 ALA A C 1
ATOM 1509 O O . ALA A 1 197 ? 6.853 7.788 -0.765 1.00 58.44 197 ALA A O 1
ATOM 1510 N N . ASN A 1 198 ? 7.407 8.737 -2.727 1.00 59.25 198 ASN A N 1
ATOM 1511 C CA . ASN A 1 198 ? 7.040 7.544 -3.476 1.00 59.25 198 ASN A CA 1
ATOM 1512 C C . ASN A 1 198 ? 7.909 6.369 -2.965 1.00 59.25 198 ASN A C 1
ATOM 1514 O O . ASN A 1 198 ? 9.128 6.542 -2.848 1.00 59.25 198 ASN A O 1
ATOM 1518 N N . PRO A 1 199 ? 7.348 5.183 -2.662 1.00 54.91 199 PRO A N 1
ATOM 1519 C CA . PRO A 1 199 ? 8.128 4.033 -2.198 1.00 54.91 199 PRO A CA 1
ATOM 1520 C C . PRO A 1 199 ? 9.318 3.673 -3.102 1.00 54.91 199 PRO A C 1
ATOM 1522 O O . PRO A 1 199 ? 10.284 3.082 -2.629 1.00 54.91 199 PRO A O 1
ATOM 1525 N N . LEU A 1 200 ? 9.277 4.054 -4.384 1.00 56.09 200 LEU A N 1
ATOM 1526 C CA . LEU A 1 200 ? 10.375 3.885 -5.340 1.00 56.09 200 LEU A CA 1
ATOM 1527 C C . LEU A 1 200 ? 11.441 4.996 -5.266 1.00 56.09 200 LEU A C 1
ATOM 1529 O O . LEU A 1 200 ? 12.603 4.744 -5.580 1.00 56.09 200 LEU A O 1
ATOM 1533 N N . GLN A 1 201 ? 11.079 6.203 -4.822 1.00 66.44 201 GLN A N 1
ATOM 1534 C CA . GLN A 1 201 ? 12.010 7.321 -4.607 1.00 66.44 201 GLN A CA 1
ATOM 1535 C C . GLN A 1 201 ? 12.734 7.212 -3.264 1.00 66.44 201 GLN A C 1
ATOM 1537 O O . GLN A 1 201 ? 13.903 7.583 -3.167 1.00 66.44 201 GLN A O 1
ATOM 1542 N N . LEU A 1 202 ? 12.079 6.668 -2.232 1.00 68.94 202 LEU A N 1
ATOM 1543 C CA . LEU A 1 202 ? 12.653 6.591 -0.888 1.00 68.94 202 LEU A CA 1
ATOM 1544 C C . LEU A 1 202 ? 14.032 5.902 -0.871 1.00 68.94 202 LEU A C 1
ATOM 1546 O O . LEU A 1 202 ? 14.954 6.471 -0.283 1.00 68.94 202 LEU A O 1
ATOM 1550 N N . PRO A 1 203 ? 14.259 4.751 -1.541 1.00 64.06 203 PRO A N 1
ATOM 1551 C CA . PRO A 1 203 ? 15.582 4.139 -1.593 1.00 64.06 203 PRO A CA 1
ATOM 1552 C C . PRO A 1 203 ? 16.621 4.994 -2.322 1.00 64.06 203 PRO A C 1
ATOM 1554 O O . PRO A 1 203 ? 17.785 5.003 -1.919 1.00 64.06 203 PRO A O 1
ATOM 1557 N N . GLN A 1 204 ? 16.211 5.747 -3.345 1.00 74.19 204 GLN A N 1
ATOM 1558 C CA . GLN A 1 204 ? 17.096 6.658 -4.071 1.00 74.19 204 GLN A CA 1
ATOM 1559 C C . GLN A 1 204 ? 17.524 7.825 -3.178 1.00 74.19 204 GLN A C 1
ATOM 1561 O O . GLN A 1 204 ? 18.720 8.061 -3.021 1.00 74.19 204 GLN A O 1
ATOM 1566 N N . TRP A 1 205 ? 16.574 8.495 -2.517 1.00 83.44 205 TRP A N 1
ATOM 1567 C CA . TRP A 1 205 ? 16.858 9.577 -1.565 1.00 83.44 205 TRP A CA 1
ATOM 1568 C C . TRP A 1 205 ? 17.743 9.096 -0.424 1.00 83.44 205 TRP A C 1
ATOM 1570 O O . TRP A 1 205 ? 18.722 9.741 -0.067 1.00 83.44 205 TRP A O 1
ATOM 1580 N N . SER A 1 206 ? 17.448 7.909 0.094 1.00 75.44 206 SER A N 1
ATOM 1581 C CA . SER A 1 206 ? 18.246 7.260 1.129 1.00 75.44 206 SER A CA 1
ATOM 1582 C C . SER A 1 206 ? 19.684 7.037 0.682 1.00 75.44 206 SER A C 1
ATOM 1584 O O . SER A 1 206 ? 20.612 7.330 1.426 1.00 75.44 206 SER A O 1
ATOM 1586 N N . SER A 1 207 ? 19.883 6.518 -0.532 1.00 77.38 207 SER A N 1
ATOM 1587 C CA . SER A 1 207 ? 21.215 6.307 -1.097 1.00 77.38 207 SER A CA 1
ATOM 1588 C C . SER A 1 207 ? 21.959 7.627 -1.307 1.00 77.38 207 SER A C 1
ATOM 1590 O O . SER A 1 207 ? 23.158 7.698 -1.042 1.00 77.38 207 SER A O 1
ATOM 1592 N N . LEU A 1 208 ? 21.262 8.674 -1.750 1.00 87.31 208 LEU A N 1
ATOM 1593 C CA . LEU A 1 208 ? 21.836 10.006 -1.939 1.00 87.31 208 LEU A CA 1
ATOM 1594 C C . LEU A 1 208 ? 22.266 10.618 -0.606 1.00 87.31 208 LEU A C 1
ATOM 1596 O O . LEU A 1 208 ? 23.434 10.969 -0.453 1.00 87.31 208 LEU A O 1
ATOM 1600 N N . LEU A 1 209 ? 21.378 10.642 0.390 1.00 88.50 209 LEU A N 1
ATOM 1601 C CA . LEU A 1 209 ? 21.685 11.138 1.732 1.00 88.50 209 LEU A CA 1
ATOM 1602 C C . LEU A 1 209 ? 22.819 10.329 2.387 1.00 88.50 209 LEU A C 1
ATOM 1604 O O . LEU A 1 209 ? 23.724 10.920 2.966 1.00 88.50 209 LEU A O 1
ATOM 1608 N N . ARG A 1 210 ? 22.864 8.998 2.197 1.00 83.75 210 ARG A N 1
ATOM 1609 C CA . ARG A 1 210 ? 24.017 8.140 2.567 1.00 83.75 210 ARG A CA 1
ATOM 1610 C C . ARG A 1 210 ? 25.320 8.561 1.917 1.00 83.75 210 ARG A C 1
ATOM 1612 O O . ARG A 1 210 ? 26.355 8.513 2.568 1.00 83.75 210 ARG A O 1
ATOM 1619 N N . SER A 1 211 ? 25.286 8.954 0.651 1.00 86.06 211 SER A N 1
ATOM 1620 C CA . SER A 1 211 ? 26.489 9.410 -0.045 1.00 86.06 211 SER A CA 1
ATOM 1621 C C . SER A 1 211 ? 26.922 10.824 0.357 1.00 86.06 211 SER A C 1
ATOM 1623 O O . SER A 1 211 ? 28.082 11.181 0.163 1.00 86.06 211 SER A O 1
ATOM 1625 N N . TRP A 1 212 ? 26.009 11.637 0.900 1.00 92.69 212 TRP A N 1
ATOM 1626 C CA . TRP A 1 212 ? 26.263 13.043 1.216 1.00 92.69 212 TRP A CA 1
ATOM 1627 C C . TRP A 1 212 ? 26.602 13.303 2.680 1.00 92.69 212 TRP A C 1
ATOM 1629 O O . TRP A 1 212 ? 27.395 14.210 2.941 1.00 92.69 212 TRP A O 1
ATOM 1639 N N . CYS A 1 213 ? 25.998 12.558 3.606 1.00 89.56 213 CYS A N 1
ATOM 1640 C CA . CYS A 1 213 ? 26.166 12.749 5.040 1.00 89.56 213 CYS A CA 1
ATOM 1641 C C . CYS A 1 213 ? 27.407 12.010 5.565 1.00 89.56 213 CYS A C 1
ATOM 1643 O O . CYS A 1 213 ? 27.589 10.825 5.274 1.00 89.56 213 CYS A O 1
ATOM 1645 N N . PRO A 1 214 ? 28.240 12.658 6.395 1.00 82.56 214 PRO A N 1
ATOM 1646 C CA . PRO A 1 214 ? 29.284 11.976 7.146 1.00 82.56 214 PRO A CA 1
ATOM 1647 C C . PRO A 1 214 ? 28.644 11.152 8.283 1.00 82.56 214 PRO A C 1
ATOM 1649 O O . PRO A 1 214 ? 28.357 11.679 9.348 1.00 82.56 214 PRO A O 1
ATOM 1652 N N . GLY A 1 215 ? 28.372 9.862 8.063 1.00 79.19 215 GLY A N 1
ATOM 1653 C CA . GLY A 1 215 ? 27.778 8.973 9.076 1.00 79.19 215 GLY A CA 1
ATOM 1654 C C . GLY A 1 215 ? 27.165 7.703 8.481 1.00 79.19 215 GLY A C 1
ATOM 1655 O O . GLY A 1 215 ? 27.379 7.413 7.305 1.00 79.19 215 GLY A O 1
ATOM 1656 N N . ASP A 1 216 ? 26.397 6.946 9.277 1.00 74.81 216 ASP A N 1
ATOM 1657 C CA . ASP A 1 216 ? 25.540 5.862 8.767 1.00 74.81 216 ASP A CA 1
ATOM 1658 C C . ASP A 1 216 ? 24.061 6.269 8.816 1.00 74.81 216 ASP A C 1
ATOM 1660 O O . ASP A 1 216 ? 23.391 6.072 9.832 1.00 74.81 216 ASP A O 1
ATOM 1664 N N . PRO A 1 217 ? 23.485 6.764 7.710 1.00 63.69 217 PRO A N 1
ATOM 1665 C CA . PRO A 1 217 ? 22.057 7.073 7.669 1.00 63.69 217 PRO A CA 1
ATOM 1666 C C . PRO A 1 217 ? 21.142 5.856 7.782 1.00 63.69 217 PRO A C 1
ATOM 1668 O O . PRO A 1 217 ? 19.928 6.019 7.844 1.00 63.69 217 PRO A O 1
ATOM 1671 N N . ALA A 1 218 ? 21.661 4.621 7.817 1.00 63.62 218 ALA A N 1
ATOM 1672 C CA . ALA A 1 218 ? 20.833 3.492 8.233 1.00 63.62 218 ALA A CA 1
ATOM 1673 C C . ALA A 1 218 ? 20.322 3.645 9.678 1.00 63.62 218 ALA A C 1
ATOM 1675 O O . ALA A 1 218 ? 19.301 3.042 10.002 1.00 63.62 218 ALA A O 1
ATOM 1676 N N . GLY A 1 219 ? 21.006 4.444 10.506 1.00 70.12 219 GLY A N 1
ATOM 1677 C CA . GLY A 1 219 ? 20.627 4.808 11.871 1.00 70.12 219 GLY A CA 1
ATOM 1678 C C . GLY A 1 219 ? 19.991 6.195 11.978 1.00 70.12 219 GLY A C 1
ATOM 1679 O O . GLY A 1 219 ? 20.302 6.932 12.908 1.00 70.12 219 GLY A O 1
ATOM 1680 N N . LEU A 1 220 ? 19.144 6.609 11.023 1.00 83.50 220 LEU A N 1
ATOM 1681 C CA . LEU A 1 220 ? 18.380 7.845 11.215 1.00 83.50 220 LEU A CA 1
ATOM 1682 C C . LEU A 1 220 ? 17.378 7.687 12.360 1.00 83.50 220 LEU A C 1
ATOM 1684 O O . LEU A 1 220 ? 16.445 6.884 12.290 1.00 83.50 220 LEU A O 1
ATOM 1688 N N . HIS A 1 221 ? 17.535 8.519 13.384 1.00 88.56 221 HIS A N 1
ATOM 1689 C CA . HIS A 1 221 ? 16.628 8.582 14.522 1.00 88.56 221 HIS A CA 1
ATOM 1690 C C . HIS A 1 221 ? 15.790 9.851 14.458 1.00 88.56 221 HIS A C 1
ATOM 1692 O O . HIS A 1 221 ? 16.328 10.950 14.574 1.00 88.56 221 HIS A O 1
ATOM 1698 N N . LEU A 1 222 ? 14.471 9.704 14.299 1.00 92.38 222 LEU A N 1
ATOM 1699 C CA . LEU A 1 222 ? 13.550 10.838 14.312 1.00 92.38 222 LEU A CA 1
ATOM 1700 C C . LEU A 1 222 ? 13.589 11.539 15.675 1.00 92.38 222 LEU A C 1
ATOM 1702 O O . LEU A 1 222 ? 13.160 10.973 16.683 1.00 92.38 222 LEU A O 1
ATOM 1706 N N . LEU A 1 223 ? 14.054 12.783 15.681 1.00 94.25 223 LEU A N 1
ATOM 1707 C CA . LEU A 1 223 ? 14.067 13.657 16.850 1.00 94.25 223 LEU A CA 1
ATOM 1708 C C . LEU A 1 223 ? 12.760 14.436 16.937 1.00 94.25 223 LEU A C 1
ATOM 1710 O O . LEU A 1 223 ? 12.070 14.381 17.952 1.00 94.25 223 LEU A O 1
ATOM 1714 N N . TYR A 1 224 ? 12.401 15.107 15.845 1.00 94.19 224 TYR A N 1
ATOM 1715 C CA . TYR A 1 224 ? 11.288 16.046 15.784 1.00 94.19 224 TYR A CA 1
ATOM 1716 C C . TYR A 1 224 ? 10.457 15.816 14.528 1.00 94.19 224 TYR A C 1
ATOM 1718 O O . TYR A 1 224 ? 11.017 15.639 13.447 1.00 94.19 224 TYR A O 1
ATOM 1726 N N . ARG A 1 225 ? 9.133 15.851 14.679 1.00 94.38 225 ARG A N 1
ATOM 1727 C CA . ARG A 1 225 ? 8.163 15.846 13.583 1.00 94.38 225 ARG A CA 1
ATOM 1728 C C . ARG A 1 225 ? 7.071 16.857 13.883 1.00 94.38 225 ARG A C 1
ATOM 1730 O O . ARG A 1 225 ? 6.323 16.664 14.842 1.00 94.38 225 ARG A O 1
ATOM 1737 N N . ALA A 1 226 ? 6.933 17.895 13.069 1.00 92.06 226 ALA A N 1
ATOM 1738 C CA . ALA A 1 226 ? 6.027 19.001 13.370 1.00 92.06 226 ALA A CA 1
ATOM 1739 C C . ALA A 1 226 ? 4.561 18.559 13.522 1.00 92.06 226 ALA A C 1
ATOM 1741 O O . ALA A 1 226 ? 3.876 19.007 14.439 1.00 92.06 226 ALA A O 1
ATOM 1742 N N . SER A 1 227 ? 4.088 17.594 12.728 1.00 88.31 227 SER A N 1
ATOM 1743 C CA . SER A 1 227 ? 2.741 17.019 12.904 1.00 88.31 227 SER A CA 1
ATOM 1744 C C . SER A 1 227 ? 2.536 16.220 14.201 1.00 88.31 227 SER A C 1
ATOM 1746 O O . SER A 1 227 ? 1.396 16.018 14.619 1.00 88.31 227 SER A O 1
ATOM 1748 N N . ARG A 1 228 ? 3.610 15.722 14.829 1.00 90.94 228 ARG A N 1
ATOM 1749 C CA . ARG A 1 228 ? 3.571 15.003 16.118 1.00 90.94 228 ARG A CA 1
ATOM 1750 C C . ARG A 1 228 ? 3.758 15.953 17.294 1.00 90.94 228 ARG A C 1
ATOM 1752 O O . ARG A 1 228 ? 3.041 15.847 18.282 1.00 90.94 228 ARG A O 1
ATOM 1759 N N . ASP A 1 229 ? 4.745 16.830 17.171 1.00 90.81 229 ASP A N 1
ATOM 1760 C CA . ASP A 1 229 ? 5.304 17.610 18.272 1.00 90.81 229 ASP A CA 1
ATOM 1761 C C . ASP A 1 229 ? 4.776 19.055 18.286 1.00 90.81 229 ASP A C 1
ATOM 1763 O O . ASP A 1 229 ? 4.883 19.740 19.298 1.00 90.81 229 ASP A O 1
ATOM 1767 N N . GLY A 1 230 ? 4.149 19.503 17.195 1.00 90.00 230 GLY A N 1
ATOM 1768 C CA . GLY A 1 230 ? 3.592 20.843 17.016 1.00 90.00 230 GLY A CA 1
ATOM 1769 C C . GLY A 1 230 ? 4.474 21.746 16.150 1.00 90.00 230 GLY A C 1
ATOM 1770 O O . GLY A 1 230 ? 5.700 21.665 16.193 1.00 90.00 230 GLY A O 1
ATOM 1771 N N . PHE A 1 231 ? 3.839 22.637 15.384 1.00 90.88 231 PHE A N 1
ATOM 1772 C CA . PHE A 1 231 ? 4.483 23.640 14.523 1.00 90.88 231 PHE A CA 1
ATOM 1773 C C . PHE A 1 231 ? 4.810 24.920 15.308 1.00 90.88 231 PHE A C 1
ATOM 1775 O O . PHE A 1 231 ? 4.231 25.977 15.069 1.00 90.88 231 PHE A O 1
ATOM 1782 N N . SER A 1 232 ? 5.698 24.825 16.295 1.00 89.94 232 SER A N 1
ATOM 1783 C CA . SER A 1 232 ? 6.165 25.998 17.037 1.00 89.94 232 SER A CA 1
ATOM 1784 C C . SER A 1 232 ? 7.596 25.833 17.539 1.00 89.94 232 SER A C 1
ATOM 1786 O O . SER A 1 232 ? 8.101 24.719 17.707 1.00 89.94 232 SER A O 1
ATOM 1788 N N . THR A 1 233 ? 8.253 26.963 17.808 1.00 88.94 233 THR A N 1
ATOM 1789 C CA . THR A 1 233 ? 9.663 27.011 18.217 1.00 88.94 233 THR A CA 1
ATOM 1790 C C . THR A 1 233 ? 9.932 26.250 19.518 1.00 88.94 233 THR A C 1
ATOM 1792 O O . THR A 1 233 ? 10.966 25.600 19.636 1.00 88.94 233 THR A O 1
ATOM 1795 N N . GLY A 1 234 ? 9.009 26.269 20.486 1.00 89.25 234 GLY A N 1
ATOM 1796 C CA . GLY A 1 234 ? 9.190 25.602 21.783 1.00 89.25 234 GLY A CA 1
ATOM 1797 C C . GLY A 1 234 ? 9.398 24.081 21.674 1.00 89.25 234 GLY A C 1
ATOM 1798 O O . GLY A 1 234 ? 10.476 23.593 22.027 1.00 89.25 234 GLY A O 1
ATOM 1799 N N . PRO A 1 235 ? 8.408 23.318 21.172 1.00 90.56 235 PRO A N 1
ATOM 1800 C CA . PRO A 1 235 ? 8.535 21.877 20.954 1.00 90.56 235 PRO A CA 1
ATOM 1801 C C . PRO A 1 235 ? 9.696 21.509 20.033 1.00 90.56 235 PRO A C 1
ATOM 1803 O O . PRO A 1 235 ? 10.413 20.546 20.309 1.00 90.56 235 PRO A O 1
ATOM 1806 N N . PHE A 1 236 ? 9.916 22.306 18.982 1.00 92.62 236 PHE A N 1
ATOM 1807 C CA . PHE A 1 236 ? 11.055 22.154 18.085 1.00 92.62 236 PHE A CA 1
ATOM 1808 C C . PHE A 1 236 ? 12.378 22.172 18.864 1.00 92.62 236 PHE A C 1
ATOM 1810 O O . PHE A 1 236 ? 13.108 21.181 18.867 1.00 92.62 236 PHE A O 1
ATOM 1817 N N . GLN A 1 237 ? 12.649 23.256 19.599 1.00 90.06 237 GLN A N 1
ATOM 1818 C CA . GLN A 1 237 ? 13.883 23.427 20.366 1.00 90.06 237 GLN A CA 1
ATOM 1819 C C . GLN A 1 237 ? 14.048 22.341 21.429 1.00 90.06 237 GLN A C 1
ATOM 1821 O O . GLN A 1 237 ? 15.156 21.857 21.645 1.00 90.06 237 GLN A O 1
ATOM 1826 N N . GLN A 1 238 ? 12.958 21.931 22.083 1.00 90.75 238 GLN A N 1
ATOM 1827 C CA . GLN A 1 238 ? 12.998 20.883 23.099 1.00 90.75 238 GLN A CA 1
ATOM 1828 C C . GLN A 1 238 ? 13.440 19.529 22.528 1.00 90.75 238 GLN A C 1
ATOM 1830 O O . GLN A 1 238 ? 14.140 18.787 23.217 1.00 90.75 238 GLN A O 1
ATOM 1835 N N . CYS A 1 239 ? 13.046 19.207 21.294 1.00 92.94 239 CYS A N 1
ATOM 1836 C CA . CYS A 1 239 ? 13.360 17.924 20.668 1.00 92.94 239 CYS A CA 1
ATOM 1837 C C . CYS A 1 239 ? 14.786 17.858 20.104 1.00 92.94 239 CYS A C 1
ATOM 1839 O O . CYS A 1 239 ? 15.375 16.779 20.083 1.00 92.94 239 CYS A O 1
ATOM 1841 N N . VAL A 1 240 ? 15.335 18.985 19.638 1.00 92.69 240 VAL A N 1
ATOM 1842 C CA . VAL A 1 240 ? 16.630 19.005 18.928 1.00 92.69 240 VAL A CA 1
ATOM 1843 C C . VAL A 1 240 ? 17.796 19.553 19.748 1.00 92.69 240 VAL A C 1
ATOM 1845 O O . VAL A 1 240 ? 18.948 19.392 19.345 1.00 92.69 240 VAL A O 1
ATOM 1848 N N . ARG A 1 241 ? 17.527 20.175 20.904 1.00 91.12 241 ARG A N 1
ATOM 1849 C CA . ARG A 1 241 ? 18.568 20.709 21.792 1.00 91.12 241 ARG A CA 1
ATOM 1850 C C . ARG A 1 241 ? 19.575 19.621 22.159 1.00 91.12 241 ARG A C 1
ATOM 1852 O O . ARG A 1 241 ? 19.193 18.555 22.641 1.00 91.12 241 ARG A O 1
ATOM 1859 N N . GLY A 1 242 ? 20.862 19.928 22.027 1.00 90.44 242 GLY A N 1
ATOM 1860 C CA . GLY A 1 242 ? 21.913 18.998 22.445 1.00 90.44 242 GLY A CA 1
ATOM 1861 C C . GLY A 1 242 ? 22.300 17.962 21.398 1.00 90.44 242 GLY A C 1
ATOM 1862 O O . GLY A 1 242 ? 23.106 17.078 21.692 1.00 90.44 242 GLY A O 1
ATOM 1863 N N . VAL A 1 243 ? 21.713 18.018 20.199 1.00 92.12 243 VAL A N 1
ATOM 1864 C CA . VAL A 1 243 ? 21.929 17.008 19.164 1.00 92.12 243 VAL A CA 1
ATOM 1865 C C . VAL A 1 243 ? 22.755 17.584 18.021 1.00 92.12 243 VAL A C 1
ATOM 1867 O O . VAL A 1 243 ? 22.426 18.631 17.471 1.00 92.12 243 VAL A O 1
ATOM 1870 N N . CYS A 1 244 ? 23.836 16.882 17.679 1.00 91.88 244 CYS A N 1
ATOM 1871 C CA . CYS A 1 244 ? 24.679 17.139 16.512 1.00 91.88 244 CYS A CA 1
ATOM 1872 C C . CYS A 1 244 ? 24.373 16.143 15.386 1.00 91.88 244 CYS A C 1
ATOM 1874 O O . CYS A 1 244 ? 23.676 15.152 15.617 1.00 91.88 244 CYS A O 1
ATOM 1876 N N . GLU A 1 245 ? 24.920 16.403 14.194 1.00 93.81 245 GLU A N 1
ATOM 1877 C CA . GLU A 1 245 ? 24.774 15.547 13.005 1.00 93.81 245 GLU A CA 1
ATOM 1878 C C . GLU A 1 245 ? 23.306 15.293 12.677 1.00 93.81 245 GLU A C 1
ATOM 1880 O O . GLU A 1 245 ? 22.795 14.177 12.755 1.00 93.81 245 GLU A O 1
ATOM 1885 N N . THR A 1 246 ? 22.605 16.367 12.343 1.00 95.19 246 THR A N 1
ATOM 1886 C CA . THR A 1 246 ? 21.179 16.334 12.047 1.00 95.19 246 THR A CA 1
ATOM 1887 C C . THR A 1 246 ? 20.915 16.491 10.555 1.00 95.19 246 THR A C 1
ATOM 1889 O O . THR A 1 246 ? 21.589 17.256 9.868 1.00 95.19 246 THR A O 1
ATOM 1892 N N . ILE A 1 247 ? 19.923 15.760 10.046 1.00 95.56 247 ILE A N 1
ATOM 1893 C CA . ILE A 1 247 ? 19.312 15.991 8.734 1.00 95.56 247 ILE A CA 1
ATOM 1894 C C . ILE A 1 247 ? 17.932 16.580 8.979 1.00 95.56 247 ILE A C 1
ATOM 1896 O O . ILE A 1 247 ? 17.106 15.962 9.650 1.00 95.56 247 ILE A O 1
ATOM 1900 N N . THR A 1 248 ? 17.680 17.742 8.393 1.00 96.12 248 THR A N 1
ATOM 1901 C CA . THR A 1 248 ? 16.369 18.386 8.363 1.00 96.12 248 THR A CA 1
ATOM 1902 C C . THR A 1 248 ? 15.721 18.106 7.012 1.00 96.12 248 THR A C 1
ATOM 1904 O O . THR A 1 248 ? 16.322 18.412 5.986 1.00 96.12 248 THR A O 1
ATOM 1907 N N . LEU A 1 249 ? 14.511 17.545 7.006 1.00 95.50 249 LEU A N 1
ATOM 1908 C CA . LEU A 1 249 ? 13.649 17.393 5.832 1.00 95.50 249 LEU A CA 1
ATOM 1909 C C . LEU A 1 249 ? 12.432 18.307 5.979 1.00 95.50 249 LEU A C 1
ATOM 1911 O O . LEU A 1 249 ? 11.748 18.284 7.001 1.00 95.50 249 LEU A O 1
ATOM 1915 N N . ILE A 1 250 ? 12.157 19.100 4.951 1.00 95.38 250 ILE A N 1
ATOM 1916 C CA . ILE A 1 250 ? 11.043 20.043 4.891 1.00 95.38 250 ILE A CA 1
ATOM 1917 C C . ILE A 1 250 ? 10.227 19.707 3.651 1.00 95.38 250 ILE A C 1
ATOM 1919 O O . ILE A 1 250 ? 10.739 19.717 2.528 1.00 95.38 250 ILE A O 1
ATOM 1923 N N . ARG A 1 251 ? 8.941 19.424 3.862 1.00 93.31 251 ARG A N 1
ATOM 1924 C CA . ARG A 1 251 ? 7.983 19.231 2.778 1.00 93.31 251 ARG A CA 1
ATOM 1925 C C . ARG A 1 251 ? 7.260 20.545 2.518 1.00 93.31 251 ARG A C 1
ATOM 1927 O O . ARG A 1 251 ? 6.649 21.096 3.431 1.00 93.31 251 ARG A O 1
ATOM 1934 N N . VAL A 1 252 ? 7.323 21.036 1.288 1.00 93.81 252 VAL A N 1
ATOM 1935 C CA . VAL A 1 252 ? 6.785 22.338 0.877 1.00 93.81 252 VAL A CA 1
ATOM 1936 C C . VAL A 1 252 ? 5.600 22.118 -0.053 1.00 93.81 252 VAL A C 1
ATOM 1938 O O . VAL A 1 252 ? 5.741 21.427 -1.065 1.00 93.81 252 VAL A O 1
ATOM 1941 N N . LYS A 1 253 ? 4.439 22.691 0.285 1.00 91.75 253 LYS A N 1
ATOM 1942 C CA . LYS A 1 253 ? 3.212 22.512 -0.500 1.00 91.75 253 LYS A CA 1
ATOM 1943 C C . LYS A 1 253 ? 3.354 23.115 -1.891 1.00 91.75 253 LYS A C 1
ATOM 1945 O O . LYS A 1 253 ? 3.854 24.231 -2.038 1.00 91.75 253 LYS A O 1
ATOM 1950 N N . SER A 1 254 ? 2.848 22.404 -2.896 1.00 89.00 254 SER A N 1
ATOM 1951 C CA . SER A 1 254 ? 2.683 22.978 -4.232 1.00 89.00 254 SER A CA 1
ATOM 1952 C C . SER A 1 254 ? 1.386 23.784 -4.333 1.00 89.00 254 SER A C 1
ATOM 1954 O O . SER A 1 254 ? 0.322 23.311 -3.932 1.00 89.00 254 SER A O 1
ATOM 1956 N N . ASP A 1 255 ? 1.445 24.970 -4.939 1.00 87.12 255 ASP A N 1
ATOM 1957 C CA . ASP A 1 255 ? 0.261 25.823 -5.139 1.00 87.12 255 ASP A CA 1
ATOM 1958 C C . ASP A 1 255 ? -0.713 25.261 -6.187 1.00 87.12 255 ASP A C 1
ATOM 1960 O O . ASP A 1 255 ? -1.884 25.635 -6.235 1.00 87.12 255 ASP A O 1
ATOM 1964 N N . ASP A 1 256 ? -0.234 24.377 -7.060 1.00 85.31 256 ASP A N 1
ATOM 1965 C CA . ASP A 1 256 ? -0.962 23.869 -8.224 1.00 85.31 256 ASP A CA 1
ATOM 1966 C C . ASP A 1 256 ? -1.446 22.418 -8.067 1.00 85.31 256 ASP A C 1
ATOM 1968 O O . ASP A 1 256 ? -1.853 21.785 -9.043 1.00 85.31 256 ASP A O 1
ATOM 1972 N N . GLY A 1 257 ? -1.406 21.880 -6.843 1.00 77.44 257 GLY A N 1
ATOM 1973 C CA . GLY A 1 257 ? -1.832 20.510 -6.545 1.00 77.44 257 GLY A CA 1
ATOM 1974 C C . GLY A 1 257 ? -0.893 19.418 -7.071 1.00 77.44 257 GLY A C 1
ATOM 1975 O O . GLY A 1 257 ? -1.258 18.241 -7.046 1.00 77.44 257 GLY A O 1
ATOM 1976 N N . ARG A 1 258 ? 0.303 19.779 -7.557 1.00 78.88 258 ARG A N 1
ATOM 1977 C CA . ARG A 1 258 ? 1.397 18.829 -7.819 1.00 78.88 258 ARG A CA 1
ATOM 1978 C C . ARG A 1 258 ? 1.955 18.247 -6.512 1.00 78.88 258 ARG A C 1
ATOM 1980 O O . ARG A 1 258 ? 1.676 18.797 -5.446 1.00 78.88 258 ARG A O 1
ATOM 1987 N N . PRO A 1 259 ? 2.729 17.141 -6.570 1.00 77.88 259 PRO A N 1
ATOM 1988 C CA . PRO A 1 259 ? 3.429 16.631 -5.395 1.00 77.88 259 PRO A CA 1
ATOM 1989 C C . PRO A 1 259 ? 4.276 17.718 -4.727 1.00 77.88 259 PRO A C 1
ATOM 1991 O O . PRO A 1 259 ? 4.881 18.555 -5.398 1.00 77.88 259 PRO A O 1
ATOM 1994 N N . ASP A 1 260 ? 4.302 17.681 -3.399 1.00 87.75 260 ASP A N 1
ATOM 1995 C CA . ASP A 1 260 ? 5.087 18.597 -2.582 1.00 87.75 260 ASP A CA 1
ATOM 1996 C C . ASP A 1 260 ? 6.584 18.498 -2.919 1.00 87.75 260 ASP A C 1
ATOM 1998 O O . ASP A 1 260 ? 7.102 17.418 -3.213 1.00 87.75 260 ASP A O 1
ATOM 2002 N N . SER A 1 261 ? 7.298 19.620 -2.826 1.00 91.56 261 SER A N 1
ATOM 2003 C CA . SER A 1 261 ? 8.763 19.608 -2.929 1.00 91.56 261 SER A CA 1
ATOM 2004 C C . SER A 1 261 ? 9.373 19.133 -1.616 1.00 91.56 261 SER A C 1
ATOM 2006 O O . SER A 1 261 ? 8.846 19.435 -0.541 1.00 91.56 261 SER A O 1
ATOM 2008 N N . VAL A 1 262 ? 10.502 18.429 -1.688 1.00 93.56 262 VAL A N 1
ATOM 2009 C CA . VAL A 1 262 ? 11.248 18.005 -0.494 1.00 93.56 262 VAL A CA 1
ATOM 2010 C C . VAL A 1 262 ? 12.630 18.636 -0.518 1.00 93.56 262 VAL A C 1
ATOM 2012 O O . VAL A 1 262 ? 13.469 18.295 -1.354 1.00 93.56 262 VAL A O 1
ATOM 2015 N N . VAL A 1 263 ? 12.857 19.553 0.417 1.00 95.88 263 VAL A N 1
ATOM 2016 C CA . VAL A 1 263 ? 14.127 20.261 0.621 1.00 95.88 263 VAL A CA 1
ATOM 2017 C C . VAL A 1 263 ? 14.655 20.014 2.016 1.00 95.88 263 VAL A C 1
ATOM 2019 O O . VAL A 1 263 ? 13.965 19.459 2.871 1.00 95.88 263 VAL A O 1
ATOM 2022 N N . GLY A 1 264 ? 15.892 20.410 2.259 1.00 96.50 264 GLY A N 1
ATOM 2023 C CA . GLY A 1 264 ? 16.464 20.251 3.572 1.00 96.50 264 GLY A CA 1
ATOM 2024 C C . GLY A 1 264 ? 17.904 20.693 3.667 1.00 96.50 264 GLY A C 1
ATOM 2025 O O . GLY A 1 264 ? 18.477 21.270 2.743 1.00 96.50 264 GLY A O 1
ATOM 2026 N N . GLY A 1 265 ? 18.487 20.372 4.813 1.00 96.69 265 GLY A N 1
ATOM 2027 C CA . GLY A 1 265 ? 19.890 20.616 5.084 1.00 96.69 265 GLY A CA 1
ATOM 2028 C C . GLY A 1 265 ? 20.450 19.613 6.078 1.00 96.69 265 GLY A C 1
ATOM 2029 O O . GLY A 1 265 ? 19.713 19.000 6.855 1.00 96.69 265 GLY A O 1
ATOM 2030 N N . PHE A 1 266 ? 21.762 19.429 6.035 1.00 96.75 266 PHE A N 1
ATOM 2031 C CA . PHE A 1 266 ? 22.514 18.655 7.016 1.00 96.75 266 PHE A CA 1
ATOM 2032 C C . PHE A 1 266 ? 23.377 19.592 7.854 1.00 96.75 266 PHE A C 1
ATOM 2034 O O . PHE A 1 266 ? 24.009 20.485 7.298 1.00 96.75 266 PHE A O 1
ATOM 2041 N N . SER A 1 267 ? 23.435 19.363 9.164 1.00 95.44 267 SER A N 1
ATOM 2042 C CA . SER A 1 267 ? 24.284 20.101 10.101 1.00 95.44 267 SER A CA 1
ATOM 2043 C C . SER A 1 267 ? 25.094 19.128 10.950 1.00 95.44 267 SER A C 1
ATOM 2045 O O . SER A 1 267 ? 24.523 18.266 11.611 1.00 95.44 267 SER A O 1
ATOM 2047 N N . ASP A 1 268 ? 26.420 19.261 10.963 1.00 94.94 268 ASP A N 1
ATOM 2048 C CA . ASP A 1 268 ? 27.324 18.478 11.822 1.00 94.94 268 ASP A CA 1
ATOM 2049 C C . ASP A 1 268 ? 27.495 19.070 13.229 1.00 94.94 268 ASP A C 1
ATOM 2051 O O . ASP A 1 268 ? 28.083 18.428 14.101 1.00 94.94 268 ASP A O 1
ATOM 2055 N N . ILE A 1 269 ? 26.959 20.263 13.476 1.00 94.12 269 ILE A N 1
ATOM 2056 C CA . ILE A 1 269 ? 27.055 20.940 14.767 1.00 94.12 269 ILE A CA 1
ATOM 2057 C C . ILE A 1 269 ? 25.815 20.723 15.627 1.00 94.12 269 ILE A C 1
ATOM 2059 O O . ILE A 1 269 ? 24.749 20.330 15.153 1.00 94.12 269 ILE A O 1
ATOM 2063 N N . GLU A 1 270 ? 25.982 20.954 16.925 1.00 91.31 270 GLU A N 1
ATOM 2064 C CA . GLU A 1 270 ? 24.901 20.880 17.898 1.00 91.31 270 GLU A CA 1
ATOM 2065 C C . GLU A 1 270 ? 23.893 22.008 17.668 1.00 91.31 270 GLU A C 1
ATOM 2067 O O . GLU A 1 270 ? 24.263 23.180 17.647 1.00 91.31 270 GLU A O 1
ATOM 2072 N N . ILE A 1 271 ? 22.606 21.671 17.552 1.00 83.94 271 ILE A N 1
ATOM 2073 C CA . ILE A 1 271 ? 21.554 22.690 17.544 1.00 83.94 271 ILE A CA 1
ATOM 2074 C C . ILE A 1 271 ? 21.383 23.189 18.982 1.00 83.94 271 ILE A C 1
ATOM 2076 O O . ILE A 1 271 ? 20.683 22.583 19.797 1.00 83.94 271 ILE A O 1
ATOM 2080 N N . VAL A 1 272 ? 22.061 24.291 19.306 1.00 82.06 272 VAL A N 1
ATOM 2081 C CA . VAL A 1 272 ? 21.953 24.974 20.600 1.00 82.06 272 VAL A CA 1
ATOM 2082 C C . VAL A 1 272 ? 20.969 26.135 20.462 1.00 82.06 272 VAL A C 1
ATOM 2084 O O . VAL A 1 272 ? 21.291 27.117 19.791 1.00 82.06 272 VAL A O 1
ATOM 2087 N N . PRO A 1 273 ? 19.777 26.067 21.085 1.00 70.69 273 PRO A N 1
ATOM 2088 C CA . PRO A 1 273 ? 18.883 27.213 21.141 1.00 70.69 273 PRO A CA 1
ATOM 2089 C C . PRO A 1 273 ? 19.576 28.358 21.871 1.00 70.69 273 PRO A C 1
ATOM 2091 O O . PRO A 1 273 ? 20.100 28.156 22.968 1.00 70.69 273 PRO A O 1
ATOM 2094 N N . GLN A 1 274 ? 19.564 29.543 21.273 1.00 70.44 274 GLN A N 1
ATOM 2095 C CA . GLN A 1 274 ? 20.177 30.724 21.864 1.00 70.44 274 GLN A CA 1
ATOM 2096 C C . GLN A 1 274 ? 19.524 31.040 23.217 1.00 70.44 274 GLN A C 1
ATOM 2098 O O . GLN A 1 274 ? 18.299 31.133 23.333 1.00 70.44 274 GLN A O 1
ATOM 2103 N N . GLU A 1 275 ? 20.339 31.176 24.263 1.00 73.06 275 GLU A N 1
ATOM 2104 C CA . GLU A 1 275 ? 19.861 31.690 25.543 1.00 73.06 275 GLU A CA 1
ATOM 2105 C C . GLU A 1 275 ? 19.581 33.191 25.405 1.00 73.06 275 GLU A C 1
ATOM 2107 O O . GLU A 1 275 ? 20.359 33.930 24.797 1.00 73.06 275 GLU A O 1
ATOM 2112 N N . VAL A 1 276 ? 18.457 33.638 25.970 1.00 67.50 276 VAL A N 1
ATOM 2113 C CA . VAL A 1 276 ? 18.022 35.041 25.934 1.00 67.50 276 VAL A CA 1
ATOM 2114 C C . VAL A 1 276 ? 19.154 35.949 26.437 1.00 67.50 276 VAL A C 1
ATOM 2116 O O . VAL A 1 276 ? 19.513 35.890 27.613 1.00 67.50 276 VAL A O 1
ATOM 2119 N N . GLY A 1 277 ? 19.695 36.800 25.555 1.00 68.94 277 GLY A N 1
ATOM 2120 C CA . GLY A 1 277 ? 20.728 37.794 25.883 1.00 68.94 277 GLY A CA 1
ATOM 2121 C C . GLY A 1 277 ? 22.152 37.500 25.388 1.00 68.94 277 GLY A C 1
ATOM 2122 O O . GLY A 1 277 ? 23.054 38.274 25.705 1.00 68.94 277 GLY A O 1
ATOM 2123 N N . MET A 1 278 ? 22.375 36.426 24.627 1.00 70.88 278 MET A N 1
ATOM 2124 C CA . MET A 1 278 ? 23.605 36.243 23.837 1.00 70.88 278 MET A CA 1
ATOM 2125 C C . MET A 1 278 ? 23.453 36.975 22.491 1.00 70.88 278 MET A C 1
ATOM 2127 O O . MET A 1 278 ? 22.382 36.881 21.904 1.00 70.88 278 MET A O 1
ATOM 2131 N N . GLU A 1 279 ? 24.479 37.675 21.991 1.00 67.19 279 GLU A N 1
ATOM 2132 C CA . GLU A 1 279 ? 24.486 38.274 20.635 1.00 67.19 279 GLU A CA 1
ATOM 2133 C C . GLU A 1 279 ? 24.263 37.183 19.563 1.00 67.19 279 GLU A C 1
ATOM 2135 O O . GLU A 1 279 ? 24.741 36.063 19.760 1.00 67.19 279 GLU A O 1
ATOM 2140 N N . THR A 1 280 ? 23.524 37.484 18.476 1.00 64.06 280 THR A N 1
ATOM 2141 C CA . THR A 1 280 ? 23.259 36.605 17.300 1.00 64.06 280 THR A CA 1
ATOM 2142 C C . THR A 1 280 ? 24.273 35.471 17.132 1.00 64.06 280 THR A C 1
ATOM 2144 O O . THR A 1 280 ? 25.445 35.709 16.827 1.00 64.06 280 THR A O 1
ATOM 2147 N N . GLY A 1 281 ? 23.822 34.228 17.290 1.00 72.06 281 GLY A N 1
ATOM 2148 C CA . GLY A 1 281 ? 24.689 33.061 17.195 1.00 72.06 281 GLY A CA 1
ATOM 2149 C C . GLY A 1 281 ? 24.771 32.527 15.773 1.00 72.06 281 GLY A C 1
ATOM 2150 O O . GLY A 1 281 ? 24.155 31.505 15.483 1.00 72.06 281 GLY A O 1
ATOM 2151 N N . ASN A 1 282 ? 25.536 33.178 14.894 1.00 89.25 282 ASN A N 1
ATOM 2152 C CA . ASN A 1 282 ? 26.027 32.491 13.700 1.00 89.25 282 ASN A CA 1
ATOM 2153 C C . ASN A 1 282 ? 26.932 31.348 14.162 1.00 89.25 282 ASN A C 1
ATOM 2155 O O . ASN A 1 282 ? 27.876 31.562 14.929 1.00 89.25 282 ASN A O 1
ATOM 2159 N N . GLN A 1 283 ? 26.609 30.128 13.748 1.00 92.31 283 GLN A N 1
ATOM 2160 C CA . GLN A 1 283 ? 27.358 28.952 14.149 1.00 92.31 283 GLN A CA 1
ATOM 2161 C C . GLN A 1 283 ? 28.156 28.401 12.982 1.00 92.31 283 GLN A C 1
ATOM 2163 O O . GLN A 1 283 ? 27.661 28.207 11.868 1.00 92.31 283 GLN A O 1
ATOM 2168 N N . ARG A 1 284 ? 29.422 28.118 13.288 1.00 94.94 284 ARG A N 1
ATOM 2169 C CA . ARG A 1 284 ? 30.375 27.637 12.308 1.00 94.94 284 ARG A CA 1
ATOM 2170 C C . ARG A 1 284 ? 30.191 26.150 12.052 1.00 94.94 284 ARG A C 1
ATOM 2172 O O . ARG A 1 284 ? 30.345 25.364 12.981 1.00 94.94 284 ARG A O 1
ATOM 2179 N N . SER A 1 285 ? 29.990 25.763 10.799 1.00 95.06 285 SER A N 1
ATOM 2180 C CA . SER A 1 285 ? 30.021 24.364 10.364 1.00 95.06 285 SER A CA 1
ATOM 2181 C C . SER A 1 285 ? 30.878 24.235 9.113 1.00 95.06 285 SER A C 1
ATOM 2183 O O . SER A 1 285 ? 30.752 25.022 8.184 1.00 95.06 285 SER A O 1
ATOM 2185 N N . SER A 1 286 ? 31.755 23.232 9.078 1.00 93.44 286 SER A N 1
ATOM 2186 C CA . SER A 1 286 ? 32.568 22.930 7.893 1.00 93.44 286 SER A CA 1
ATOM 2187 C C . SER A 1 286 ? 31.911 21.921 6.954 1.00 93.44 286 SER A C 1
ATOM 2189 O O . SER A 1 286 ? 32.426 21.681 5.864 1.00 93.44 286 SER A O 1
ATOM 2191 N N . SER A 1 287 ? 30.832 21.277 7.399 1.00 95.19 287 SER A N 1
ATOM 2192 C CA . SER A 1 287 ? 30.246 20.124 6.708 1.00 95.19 287 SER A CA 1
ATOM 2193 C C . SER A 1 287 ? 28.758 20.288 6.433 1.00 95.19 287 SER A C 1
ATOM 2195 O O . SER A 1 287 ? 28.159 19.361 5.884 1.00 95.19 287 SER A O 1
ATOM 2197 N N . ALA A 1 288 ? 28.154 21.418 6.812 1.00 96.56 288 ALA A N 1
ATOM 2198 C CA . ALA A 1 288 ? 26.761 21.676 6.504 1.00 96.56 288 ALA A CA 1
ATOM 2199 C C . ALA A 1 288 ? 26.555 21.862 4.998 1.00 96.56 288 ALA A C 1
ATOM 2201 O O . ALA A 1 288 ? 27.447 22.274 4.253 1.00 96.56 288 ALA A O 1
ATOM 2202 N N . PHE A 1 289 ? 25.371 21.483 4.540 1.00 97.75 289 PHE A N 1
ATOM 2203 C CA . PHE A 1 289 ? 24.968 21.605 3.145 1.00 97.75 289 PHE A CA 1
ATOM 2204 C C . PHE A 1 289 ? 23.451 21.676 3.046 1.00 97.75 289 PHE A C 1
ATOM 2206 O O . PHE A 1 289 ? 22.744 21.118 3.888 1.00 97.75 289 PHE A O 1
ATOM 2213 N N . LEU A 1 290 ? 22.970 22.302 1.977 1.00 97.75 290 LEU A N 1
ATOM 2214 C CA . LEU A 1 290 ? 21.567 22.302 1.581 1.00 97.75 290 LEU A CA 1
ATOM 2215 C C . LEU A 1 290 ? 21.317 21.259 0.496 1.00 97.75 290 LEU A C 1
ATOM 2217 O O . LEU A 1 290 ? 22.232 20.860 -0.232 1.00 97.75 290 LEU A O 1
ATOM 2221 N N . PHE A 1 291 ? 20.072 20.813 0.370 1.00 97.06 291 PHE A N 1
ATOM 2222 C CA . PHE A 1 291 ? 19.673 19.925 -0.713 1.00 97.06 291 PHE A CA 1
ATOM 2223 C C . PHE A 1 291 ? 18.205 20.075 -1.121 1.00 97.06 291 PHE A C 1
ATOM 2225 O O . PHE A 1 291 ? 17.349 20.510 -0.352 1.00 97.06 291 PHE A O 1
ATOM 2232 N N . LEU A 1 292 ? 17.923 19.630 -2.344 1.00 94.88 292 LEU A N 1
ATOM 2233 C CA . LEU A 1 292 ? 16.591 19.464 -2.922 1.00 94.88 292 LEU A CA 1
ATOM 2234 C C . LEU A 1 292 ? 16.489 18.029 -3.450 1.00 94.88 292 LEU A C 1
ATOM 2236 O O . LEU A 1 292 ? 17.232 17.657 -4.359 1.00 94.88 292 LEU A O 1
ATOM 2240 N N . LEU A 1 293 ? 15.599 17.224 -2.864 1.00 92.25 293 LEU A N 1
ATOM 2241 C CA . LEU A 1 293 ? 15.383 15.820 -3.234 1.00 92.25 293 LEU A CA 1
ATOM 2242 C C . LEU A 1 293 ? 14.313 15.656 -4.316 1.00 92.25 293 LEU A C 1
ATOM 2244 O O . LEU A 1 293 ? 14.444 14.761 -5.149 1.00 92.25 293 LEU A O 1
ATOM 2248 N N . ASP A 1 294 ? 13.280 16.503 -4.306 1.00 86.50 294 ASP A N 1
ATOM 2249 C CA . ASP A 1 294 ? 12.179 16.449 -5.273 1.00 86.50 294 ASP A CA 1
ATOM 2250 C C . ASP A 1 294 ? 11.626 17.838 -5.603 1.00 86.50 294 ASP A C 1
ATOM 2252 O O . ASP A 1 294 ? 11.542 18.700 -4.727 1.00 86.50 294 ASP A O 1
ATOM 2256 N N . SER A 1 295 ? 11.239 18.037 -6.864 1.00 79.75 295 SER A N 1
ATOM 2257 C CA . SER A 1 295 ? 10.682 19.280 -7.396 1.00 79.75 295 SER A CA 1
ATOM 2258 C C . SER A 1 295 ? 9.593 18.989 -8.442 1.00 79.75 295 SER A C 1
ATOM 2260 O O . SER A 1 295 ? 9.838 18.243 -9.393 1.00 79.75 295 SER A O 1
ATOM 2262 N N . PRO A 1 296 ? 8.411 19.625 -8.351 1.00 64.94 296 PRO A N 1
ATOM 2263 C CA . PRO A 1 296 ? 7.243 19.328 -9.185 1.00 64.94 296 PRO A CA 1
ATOM 2264 C C . PRO A 1 296 ? 7.344 19.791 -10.659 1.00 64.94 296 PRO A C 1
ATOM 2266 O O . PRO A 1 296 ? 6.341 19.818 -11.374 1.00 64.94 296 PRO A O 1
ATOM 2269 N N . GLY A 1 297 ? 8.527 20.183 -11.149 1.00 56.59 297 GLY A N 1
ATOM 2270 C CA . GLY A 1 297 ? 8.699 20.986 -12.369 1.00 56.59 297 GLY A CA 1
ATOM 2271 C C . GLY A 1 297 ? 9.003 20.274 -13.698 1.00 56.59 297 GLY A C 1
ATOM 2272 O O . GLY A 1 297 ? 8.767 20.872 -14.745 1.00 56.59 297 GLY A O 1
ATOM 2273 N N . GLY A 1 298 ? 9.496 19.034 -13.736 1.00 44.19 298 GLY A N 1
ATOM 2274 C CA . GLY A 1 298 ? 9.889 18.412 -15.010 1.00 44.19 298 GLY A CA 1
ATOM 2275 C C . GLY A 1 298 ? 10.681 17.124 -14.825 1.00 44.19 298 GLY A C 1
ATOM 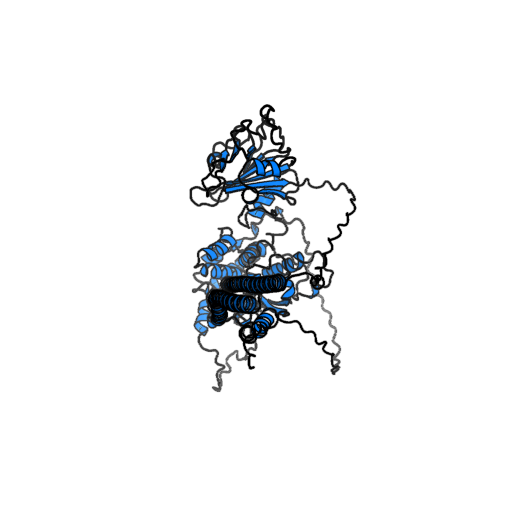2276 O O . GLY A 1 298 ? 11.290 16.934 -13.781 1.00 44.19 298 GLY A O 1
ATOM 2277 N N . GLY A 1 299 ? 10.616 16.232 -15.822 1.00 50.62 299 GLY A N 1
ATOM 2278 C CA . GLY A 1 299 ? 11.117 14.853 -15.777 1.00 50.62 299 GLY A CA 1
ATOM 2279 C C . GLY A 1 299 ? 12.408 14.677 -14.977 1.00 50.62 299 GLY A C 1
ATOM 2280 O O . GLY A 1 299 ? 13.431 15.235 -15.347 1.00 50.62 299 GLY A O 1
ATOM 2281 N N . PHE A 1 300 ? 12.309 13.890 -13.901 1.00 40.84 300 PHE A N 1
ATOM 2282 C CA . PHE A 1 300 ? 13.359 13.597 -12.923 1.00 40.84 300 PHE A CA 1
ATOM 2283 C C . PHE A 1 300 ? 14.157 14.833 -12.476 1.00 40.84 300 PHE A C 1
ATOM 2285 O O . PHE A 1 300 ? 15.192 15.141 -13.073 1.00 40.84 300 PHE A O 1
ATOM 2292 N N . PRO A 1 301 ? 13.773 15.507 -11.379 1.00 53.25 301 PRO A N 1
ATOM 2293 C CA . PRO A 1 301 ? 14.719 16.383 -10.711 1.00 53.25 301 PRO A CA 1
ATOM 2294 C C . PRO A 1 301 ? 15.912 15.526 -10.271 1.00 53.25 301 PRO A C 1
ATOM 2296 O O . PRO A 1 301 ? 15.798 14.642 -9.423 1.00 53.25 301 PRO A O 1
ATOM 2299 N N . THR A 1 302 ? 17.076 15.753 -10.880 1.00 73.31 302 THR A N 1
ATOM 2300 C CA . THR A 1 302 ? 18.337 15.277 -10.317 1.00 73.31 302 THR A CA 1
ATOM 2301 C C . THR A 1 302 ? 18.463 15.938 -8.959 1.00 73.31 302 THR A C 1
ATOM 2303 O O . THR A 1 302 ? 18.622 17.159 -8.906 1.00 73.31 302 THR A O 1
ATOM 2306 N N . ALA A 1 303 ? 18.341 15.156 -7.887 1.00 90.19 303 ALA A N 1
ATOM 2307 C CA . ALA A 1 303 ? 18.525 15.652 -6.535 1.00 90.19 303 ALA A CA 1
ATOM 2308 C C . ALA A 1 303 ? 19.806 16.498 -6.474 1.00 90.19 303 ALA A C 1
ATOM 2310 O O . ALA A 1 303 ? 20.867 16.064 -6.937 1.00 90.19 303 ALA A O 1
ATOM 2311 N N . LYS A 1 304 ? 19.695 17.722 -5.961 1.00 94.88 304 LYS A N 1
ATOM 2312 C CA . LYS A 1 304 ? 20.799 18.685 -5.915 1.00 94.88 304 LYS A CA 1
ATOM 2313 C C . LYS A 1 304 ? 21.293 18.840 -4.484 1.00 94.88 304 LYS A C 1
ATOM 2315 O O . LYS A 1 304 ? 20.497 18.834 -3.549 1.00 94.88 304 LYS A O 1
ATOM 2320 N N . LYS A 1 305 ? 22.609 18.998 -4.341 1.00 96.50 305 LYS A N 1
ATOM 2321 C CA . LYS A 1 305 ? 23.308 19.317 -3.094 1.00 96.50 305 LYS A CA 1
ATOM 2322 C C . LYS A 1 305 ? 24.083 20.616 -3.304 1.00 96.50 305 LYS A C 1
ATOM 2324 O O . LYS A 1 305 ? 24.800 20.722 -4.296 1.00 96.50 305 LYS A O 1
ATOM 2329 N N . TRP A 1 306 ? 23.984 21.539 -2.355 1.00 97.75 306 TRP A N 1
ATOM 2330 C CA . TRP A 1 306 ? 24.715 22.804 -2.345 1.00 97.75 306 TRP A CA 1
ATOM 2331 C C . TRP A 1 306 ? 25.583 22.898 -1.095 1.00 97.75 306 TRP A C 1
ATOM 2333 O O . TRP A 1 306 ? 25.099 22.727 0.024 1.00 97.75 306 TRP A O 1
ATOM 2343 N N . SER A 1 307 ? 26.875 23.130 -1.297 1.00 97.50 307 SER A N 1
ATOM 2344 C CA . SER A 1 307 ? 27.848 23.313 -0.218 1.00 97.50 307 SER A CA 1
ATOM 2345 C C . SER A 1 307 ? 27.842 24.760 0.275 1.00 97.50 307 SER A C 1
ATOM 2347 O O . SER A 1 307 ? 27.322 25.646 -0.402 1.00 97.50 307 SER A O 1
ATOM 2349 N N . ILE A 1 308 ? 28.424 24.996 1.450 1.00 97.38 308 ILE A N 1
ATOM 2350 C CA . ILE A 1 308 ? 28.710 26.352 1.933 1.00 97.38 308 ILE A CA 1
ATOM 2351 C C . ILE A 1 308 ? 29.776 26.985 1.028 1.00 97.38 308 ILE A C 1
ATOM 2353 O O . ILE A 1 308 ? 30.748 26.314 0.663 1.00 97.38 308 ILE A O 1
ATOM 2357 N N . LYS A 1 309 ? 29.621 28.273 0.715 1.00 97.50 309 LYS A N 1
ATOM 2358 C CA . LYS A 1 309 ? 30.611 29.067 -0.019 1.00 97.50 309 LYS A CA 1
ATOM 2359 C C . LYS A 1 309 ? 31.940 29.133 0.728 1.00 97.50 309 LYS A C 1
ATOM 2361 O O . LYS A 1 309 ? 32.010 29.127 1.959 1.00 97.50 309 LYS A O 1
ATOM 2366 N N . GLU A 1 310 ? 33.028 29.238 -0.026 1.00 96.69 310 GLU A N 1
ATOM 2367 C CA . GLU A 1 310 ? 34.363 29.360 0.556 1.00 96.69 310 GLU A CA 1
ATOM 2368 C C . GLU A 1 310 ? 34.476 30.629 1.422 1.00 96.69 310 GLU A C 1
ATOM 2370 O O . GLU A 1 310 ? 34.276 31.740 0.940 1.00 96.69 310 GLU A O 1
ATOM 2375 N N . GLY A 1 311 ? 34.820 30.457 2.704 1.00 96.25 311 GLY A N 1
ATOM 2376 C CA . GLY A 1 311 ? 34.961 31.552 3.675 1.00 96.25 311 GLY A CA 1
ATOM 2377 C C . GLY A 1 311 ? 33.700 31.878 4.482 1.00 96.25 311 GLY A C 1
ATOM 2378 O O . GLY A 1 311 ? 33.797 32.613 5.461 1.00 96.25 311 GLY A O 1
ATOM 2379 N N . GLU A 1 312 ? 32.559 31.280 4.138 1.00 96.94 312 GLU A N 1
ATOM 2380 C CA . GLU A 1 312 ? 31.257 31.546 4.769 1.00 96.94 312 GLU A CA 1
ATOM 2381 C C . GLU A 1 312 ? 30.857 30.497 5.821 1.00 96.94 312 GLU A C 1
ATOM 2383 O O . GLU A 1 312 ? 29.735 30.477 6.327 1.00 96.94 312 GLU A O 1
ATOM 2388 N N . ASP A 1 313 ? 31.792 29.627 6.209 1.00 95.75 313 ASP A N 1
ATOM 2389 C CA . ASP A 1 313 ? 31.558 28.547 7.170 1.00 95.75 313 ASP A CA 1
ATOM 2390 C C . ASP A 1 313 ? 31.077 29.050 8.534 1.00 95.75 313 ASP A C 1
ATOM 2392 O O . ASP A 1 313 ? 30.355 28.332 9.220 1.00 95.75 313 ASP A O 1
ATOM 2396 N N . SER A 1 314 ? 31.427 30.284 8.912 1.00 94.56 314 SER A N 1
ATOM 2397 C CA . SER A 1 314 ? 30.972 30.935 10.146 1.00 94.56 314 SER A CA 1
ATOM 2398 C C . SER A 1 314 ? 29.473 31.242 10.192 1.00 94.56 314 SER A C 1
ATOM 2400 O O . SER A 1 314 ? 28.945 31.385 11.290 1.00 94.56 314 SER A O 1
ATOM 2402 N N . CYS A 1 315 ? 28.797 31.283 9.041 1.00 94.38 315 CYS A N 1
ATOM 2403 C CA . CYS A 1 315 ? 27.370 31.581 8.896 1.00 94.38 315 CYS A CA 1
ATOM 2404 C C . CYS A 1 315 ? 26.561 30.352 8.455 1.00 94.38 315 CYS A C 1
ATOM 2406 O O . CYS A 1 315 ? 25.426 30.488 8.012 1.00 94.38 315 CYS A O 1
ATOM 2408 N N . ALA A 1 316 ? 27.129 29.147 8.554 1.00 95.19 316 ALA A N 1
ATOM 2409 C CA . ALA A 1 316 ? 26.509 27.932 8.035 1.00 95.19 316 ALA A CA 1
ATOM 2410 C C . ALA A 1 316 ? 25.131 27.645 8.658 1.00 95.19 316 ALA A C 1
ATOM 2412 O O . ALA A 1 316 ? 24.207 27.243 7.949 1.00 95.19 316 ALA A O 1
ATOM 2413 N N . ILE A 1 317 ? 24.984 27.880 9.963 1.00 94.44 317 ILE A N 1
ATOM 2414 C CA . ILE A 1 317 ? 23.724 27.756 10.702 1.00 94.44 317 ILE A CA 1
ATOM 2415 C C . ILE A 1 317 ? 23.466 29.085 11.408 1.00 94.44 317 ILE A C 1
ATOM 2417 O O . ILE A 1 317 ? 24.344 29.595 12.107 1.00 94.44 317 ILE A O 1
ATOM 2421 N N . HIS A 1 318 ? 22.270 29.637 11.241 1.00 90.50 318 HIS A N 1
ATOM 2422 C CA . HIS A 1 318 ? 21.865 30.890 11.872 1.00 90.50 318 HIS A CA 1
ATOM 2423 C C . HIS A 1 318 ? 20.709 30.644 12.827 1.00 90.50 318 HIS A C 1
ATOM 2425 O O . HIS A 1 318 ? 19.815 29.862 12.522 1.00 90.50 318 HIS A O 1
ATOM 2431 N N . TRP A 1 319 ? 20.704 31.335 13.963 1.00 84.25 319 TRP A N 1
ATOM 2432 C CA . TRP A 1 319 ? 19.540 31.412 14.838 1.00 84.25 319 TRP A CA 1
ATOM 2433 C C . TRP A 1 319 ? 19.114 32.879 14.933 1.00 84.25 319 TRP A C 1
ATOM 2435 O O . TRP A 1 319 ? 19.925 33.697 15.380 1.00 84.25 319 TRP A O 1
ATOM 2445 N N . PRO A 1 320 ? 17.895 33.239 14.496 1.00 78.56 320 PRO A N 1
ATOM 2446 C CA . PRO A 1 320 ? 17.466 34.626 14.545 1.00 78.56 320 PRO A CA 1
ATOM 2447 C C . PRO A 1 320 ? 17.333 35.091 15.998 1.00 78.56 320 PRO A C 1
ATOM 2449 O O . PRO A 1 320 ? 16.801 34.393 16.860 1.00 78.56 320 PRO A O 1
ATOM 2452 N N . GLU A 1 321 ? 17.855 36.289 16.256 1.00 68.38 321 GLU A N 1
ATOM 2453 C CA . GLU A 1 321 ? 18.018 36.874 17.596 1.00 68.38 321 GLU A CA 1
ATOM 2454 C C . GLU A 1 321 ? 16.704 37.376 18.199 1.00 68.38 321 GLU A C 1
ATOM 2456 O O . GLU A 1 321 ? 16.565 37.523 19.416 1.00 68.38 321 GLU A O 1
ATOM 2461 N N . THR A 1 322 ? 15.726 37.679 17.351 1.00 66.62 322 THR A N 1
ATOM 2462 C CA . THR A 1 322 ? 14.496 38.317 17.787 1.00 66.62 322 THR A CA 1
ATOM 2463 C C . THR A 1 322 ? 13.548 37.275 18.364 1.00 66.62 322 THR A C 1
ATOM 2465 O O . THR A 1 322 ? 13.035 36.413 17.659 1.00 66.62 322 THR A O 1
ATOM 2468 N N . ALA A 1 323 ? 13.246 37.410 19.659 1.00 62.94 323 ALA A N 1
ATOM 2469 C CA . ALA A 1 323 ? 12.181 36.654 20.326 1.00 62.94 323 ALA A CA 1
ATOM 2470 C C . ALA A 1 323 ? 10.819 36.773 19.607 1.00 62.94 323 ALA A C 1
ATOM 2472 O O . ALA A 1 323 ? 9.952 35.929 19.803 1.00 62.94 323 ALA A O 1
ATOM 2473 N N . ASP A 1 324 ? 10.660 37.801 18.768 1.00 63.56 324 ASP A N 1
ATOM 2474 C CA . ASP A 1 324 ? 9.473 38.059 17.952 1.00 63.56 324 ASP A CA 1
ATOM 2475 C C . ASP A 1 324 ? 9.398 37.196 16.678 1.00 63.56 324 ASP A C 1
ATOM 2477 O O . ASP A 1 324 ? 8.349 37.142 16.038 1.00 63.56 324 ASP A O 1
ATOM 2481 N N . VAL A 1 325 ? 10.484 36.521 16.280 1.00 69.31 325 VAL A N 1
ATOM 2482 C CA . VAL A 1 325 ? 10.493 35.613 15.127 1.00 69.31 325 VAL A CA 1
ATOM 2483 C C . VAL A 1 325 ? 10.594 34.187 15.646 1.00 69.31 325 VAL A C 1
ATOM 2485 O O . VAL A 1 325 ? 11.668 33.693 15.989 1.00 69.31 325 VAL A O 1
ATOM 2488 N N . CYS A 1 326 ? 9.452 33.503 15.696 1.00 69.88 326 CYS A N 1
ATOM 2489 C CA . CYS A 1 326 ? 9.400 32.074 15.974 1.00 69.88 326 CYS A CA 1
ATOM 2490 C C . CYS A 1 326 ? 10.039 31.289 14.826 1.00 69.88 326 CYS A C 1
ATOM 2492 O O . CYS A 1 326 ? 9.361 30.814 13.919 1.00 69.88 326 CYS A O 1
ATOM 2494 N N . ALA A 1 327 ? 11.362 31.162 14.842 1.00 78.50 327 ALA A N 1
ATOM 2495 C CA . ALA A 1 327 ? 12.084 30.424 13.821 1.00 78.50 327 ALA A CA 1
ATOM 2496 C C . ALA A 1 327 ? 12.200 28.938 14.166 1.00 78.50 327 ALA A C 1
ATOM 2498 O O . ALA A 1 327 ? 12.356 28.539 15.328 1.00 78.50 327 ALA A O 1
ATOM 2499 N N . GLY A 1 328 ? 12.080 28.125 13.124 1.00 88.88 328 GLY A N 1
ATOM 2500 C CA . GLY A 1 328 ? 12.449 26.720 13.090 1.00 88.88 328 GLY A CA 1
ATOM 2501 C C . GLY A 1 328 ? 13.868 26.547 12.559 1.00 88.88 328 GLY A C 1
ATOM 2502 O O . GLY A 1 328 ? 14.717 27.394 12.820 1.00 88.88 328 GLY A O 1
ATOM 2503 N N . PRO A 1 329 ? 14.167 25.440 11.859 1.00 91.31 329 PRO A N 1
ATOM 2504 C CA . PRO A 1 329 ? 15.512 25.190 11.359 1.00 91.31 329 PRO A CA 1
ATOM 2505 C C . PRO A 1 329 ? 15.935 26.279 10.364 1.00 91.31 329 PRO A C 1
ATOM 2507 O O . PRO A 1 329 ? 15.163 26.638 9.471 1.00 91.31 329 PRO A O 1
ATOM 2510 N N . ALA A 1 330 ? 17.169 26.763 10.518 1.00 94.31 330 ALA A N 1
ATOM 2511 C CA . ALA A 1 330 ? 17.745 27.820 9.700 1.00 94.31 330 ALA A CA 1
ATOM 2512 C C . ALA A 1 330 ? 19.204 27.507 9.318 1.00 94.31 330 ALA A C 1
ATOM 2514 O O . ALA A 1 330 ? 20.033 27.166 10.162 1.00 94.31 330 ALA A O 1
ATOM 2515 N N . PHE A 1 331 ? 19.495 27.590 8.023 1.00 95.94 331 PHE A N 1
ATOM 2516 C CA . PHE A 1 331 ? 20.794 27.354 7.398 1.00 95.94 331 PHE A CA 1
ATOM 2517 C C . PHE A 1 331 ? 21.157 28.596 6.589 1.00 95.94 331 PHE A C 1
ATOM 2519 O O . PHE A 1 331 ? 20.350 29.057 5.782 1.00 95.94 331 PHE A O 1
ATOM 2526 N N . GLY A 1 332 ? 22.359 29.137 6.796 1.00 94.25 332 GLY A N 1
ATOM 2527 C CA . GLY A 1 332 ? 22.670 30.489 6.326 1.00 94.25 332 GLY A CA 1
ATOM 2528 C C . GLY A 1 332 ? 21.857 31.524 7.104 1.00 94.25 332 GLY A C 1
ATOM 2529 O O . GLY A 1 332 ? 21.045 31.154 7.948 1.00 94.25 332 GLY A O 1
ATOM 2530 N N . LEU A 1 333 ? 22.040 32.818 6.827 1.00 88.12 333 LEU A N 1
ATOM 2531 C CA . LEU A 1 333 ? 21.164 33.842 7.415 1.00 88.12 333 LEU A CA 1
ATOM 2532 C C . LEU A 1 333 ? 19.724 33.695 6.897 1.00 88.12 333 LEU A C 1
ATOM 2534 O O . LEU A 1 333 ? 18.789 33.626 7.690 1.00 88.12 333 LEU A O 1
ATOM 2538 N N . GLU A 1 334 ? 19.561 33.588 5.574 1.00 87.94 334 GLU A N 1
ATOM 2539 C CA . GLU A 1 334 ? 18.253 33.490 4.903 1.00 87.94 334 GLU A CA 1
ATOM 2540 C C . GLU A 1 334 ? 18.239 32.446 3.768 1.00 87.94 334 GLU A C 1
ATOM 2542 O O . GLU A 1 334 ? 17.282 32.356 3.005 1.00 87.94 334 GLU A O 1
ATOM 2547 N N . ASP A 1 335 ? 19.283 31.617 3.652 1.00 95.44 335 ASP A N 1
ATOM 2548 C CA . ASP A 1 335 ? 19.396 30.652 2.551 1.00 95.44 335 ASP A CA 1
ATOM 2549 C C . ASP A 1 335 ? 18.368 29.524 2.663 1.00 95.44 335 ASP A C 1
ATOM 2551 O O . ASP A 1 335 ? 17.809 29.090 1.659 1.00 95.44 335 ASP A O 1
ATOM 2555 N N . MET A 1 336 ? 18.079 29.067 3.880 1.00 96.75 336 MET A N 1
ATOM 2556 C CA . MET A 1 336 ? 16.915 28.241 4.175 1.00 96.75 336 MET A CA 1
ATOM 2557 C C . MET A 1 336 ? 16.459 28.521 5.601 1.00 96.75 336 MET A C 1
ATOM 2559 O O . MET A 1 336 ? 17.166 28.163 6.536 1.00 96.75 336 MET A O 1
ATOM 2563 N N . CYS A 1 337 ? 15.281 29.108 5.793 1.00 95.38 337 CYS A N 1
ATOM 2564 C CA . CYS A 1 337 ? 14.744 29.385 7.126 1.00 95.38 337 CYS A CA 1
ATOM 2565 C C . CYS A 1 337 ? 13.254 29.058 7.189 1.00 95.38 337 CYS A C 1
ATOM 2567 O O . CYS A 1 337 ? 12.473 29.516 6.358 1.00 95.38 337 CYS A O 1
ATOM 2569 N N . VAL A 1 338 ? 12.836 28.273 8.181 1.00 94.69 338 VAL A N 1
ATOM 2570 C CA . VAL A 1 338 ? 11.409 28.056 8.446 1.00 94.69 338 VAL A CA 1
ATOM 2571 C C . VAL A 1 338 ? 10.930 29.054 9.486 1.00 94.69 338 VAL A C 1
ATOM 2573 O O . VAL A 1 338 ? 11.460 29.103 10.593 1.00 94.69 338 VAL A O 1
ATOM 2576 N N . THR A 1 339 ? 9.876 29.796 9.164 1.00 93.94 339 THR A N 1
ATOM 2577 C CA . THR A 1 339 ? 9.204 30.690 10.113 1.00 93.94 339 THR A CA 1
ATOM 2578 C C . THR A 1 339 ? 7.901 30.047 10.573 1.00 93.94 339 THR A C 1
ATOM 2580 O O . THR A 1 339 ? 7.042 29.747 9.745 1.00 93.94 339 THR A O 1
ATOM 2583 N N . PHE A 1 340 ? 7.736 29.834 11.879 1.00 91.69 340 PHE A N 1
ATOM 2584 C CA . PHE A 1 340 ? 6.470 29.422 12.485 1.00 91.69 340 PHE A CA 1
ATOM 2585 C C . PHE A 1 340 ? 5.590 30.661 12.704 1.00 91.69 340 PHE A C 1
ATOM 2587 O O . PHE A 1 340 ? 6.004 31.598 13.386 1.00 91.69 340 PHE A O 1
ATOM 2594 N N . SER A 1 341 ? 4.363 30.691 12.173 1.00 87.19 341 SER A N 1
ATOM 2595 C CA . SER A 1 341 ? 3.426 31.763 12.527 1.00 87.19 341 SER A CA 1
ATOM 2596 C C . SER A 1 341 ? 2.783 31.504 13.888 1.00 87.19 341 SER A C 1
ATOM 2598 O O . SER A 1 341 ? 2.147 30.468 14.087 1.00 87.19 341 SER A O 1
ATOM 2600 N N . GLU A 1 342 ? 2.819 32.484 14.784 1.00 72.50 342 GLU A N 1
ATOM 2601 C CA . GLU A 1 342 ? 2.085 32.447 16.056 1.00 72.50 342 GLU A CA 1
ATOM 2602 C C . GLU A 1 342 ? 0.616 32.884 15.921 1.00 72.50 342 GLU A C 1
ATOM 2604 O O . GLU A 1 342 ? 0.053 33.439 16.860 1.00 72.50 342 GLU A O 1
ATOM 2609 N N . SER A 1 343 ? -0.041 32.703 14.768 1.00 68.31 343 SER A N 1
ATOM 2610 C CA . SER A 1 343 ? -1.414 33.197 14.610 1.00 68.31 343 SER A CA 1
ATOM 2611 C C . SER A 1 343 ? -2.379 32.451 15.544 1.00 68.31 343 SER A C 1
ATOM 2613 O O . SER A 1 343 ? -2.905 31.385 15.214 1.00 68.31 343 SER A O 1
ATOM 2615 N N . GLU A 1 344 ? -2.618 33.031 16.720 1.00 56.44 344 GLU A N 1
ATOM 2616 C CA . GLU A 1 344 ? -3.583 32.583 17.713 1.00 56.44 344 GLU A CA 1
ATOM 2617 C C . GLU A 1 344 ? -4.993 32.641 17.102 1.00 56.44 344 GLU A C 1
ATOM 2619 O O . GLU A 1 344 ? -5.646 33.682 17.077 1.00 56.44 344 GLU A O 1
ATOM 2624 N N . GLY A 1 345 ? -5.487 31.515 16.577 1.00 58.25 345 GLY A N 1
ATOM 2625 C CA . GLY A 1 345 ? -6.927 31.322 16.371 1.00 58.25 345 GLY A CA 1
ATOM 2626 C C . GLY A 1 345 ? -7.419 30.915 14.982 1.00 58.25 345 GLY A C 1
ATOM 2627 O O . GLY A 1 345 ? -8.628 30.733 14.836 1.00 58.25 345 GLY A O 1
ATOM 2628 N N . GLN A 1 346 ? -6.563 30.703 13.977 1.00 54.16 346 GLN A N 1
ATOM 2629 C CA . GLN A 1 346 ? -6.996 30.084 12.712 1.00 54.16 346 GLN A CA 1
ATOM 2630 C C . GLN A 1 346 ? -6.649 28.595 12.685 1.00 54.16 346 GLN A C 1
ATOM 2632 O O . GLN A 1 346 ? -5.567 28.169 12.302 1.00 54.16 346 GLN A O 1
ATOM 2637 N N . SER A 1 347 ? -7.607 27.786 13.135 1.00 51.47 347 SER A N 1
ATOM 2638 C CA . SER A 1 347 ? -7.528 26.327 13.105 1.00 51.47 347 SER A CA 1
ATOM 2639 C C . SER A 1 347 ? -7.618 25.832 11.654 1.00 51.47 347 SER A C 1
ATOM 2641 O O . SER A 1 347 ? -8.715 25.763 11.101 1.00 51.47 347 SER A O 1
ATOM 2643 N N . GLY A 1 348 ? -6.483 25.516 11.016 1.00 58.19 348 GLY A N 1
ATOM 2644 C CA . GLY A 1 348 ? -6.501 24.732 9.773 1.00 58.19 348 GLY A CA 1
ATOM 2645 C C . GLY A 1 348 ? -5.251 24.733 8.885 1.00 58.19 348 GLY A C 1
ATOM 2646 O O . GLY A 1 348 ? -5.008 23.717 8.238 1.00 58.19 348 GLY A O 1
ATOM 2647 N N . SER A 1 349 ? -4.458 25.806 8.833 1.00 60.84 349 SER A N 1
ATOM 2648 C CA . SER A 1 349 ? -3.194 25.843 8.072 1.00 60.84 349 SER A CA 1
ATOM 2649 C C . SER A 1 349 ? -2.002 25.733 9.021 1.00 60.84 349 SER A C 1
ATOM 2651 O O . SER A 1 349 ? -2.077 26.190 10.160 1.00 60.84 349 SER A O 1
ATOM 2653 N N . SER A 1 350 ? -0.906 25.101 8.583 1.00 61.69 350 SER A N 1
ATOM 2654 C CA . SER A 1 350 ? 0.294 24.925 9.422 1.00 61.69 350 SER A CA 1
ATOM 2655 C C . SER A 1 350 ? 0.960 26.259 9.757 1.00 61.69 350 SER A C 1
ATOM 2657 O O . SER A 1 350 ? 1.840 26.289 10.610 1.00 61.69 350 SER A O 1
ATOM 2659 N N . GLY A 1 351 ? 0.560 27.353 9.097 1.00 81.56 351 GLY A N 1
ATOM 2660 C CA . GLY A 1 351 ? 1.027 28.709 9.375 1.00 81.56 351 GLY A CA 1
ATOM 2661 C C . GLY A 1 351 ? 2.522 28.922 9.111 1.00 81.56 351 GLY A C 1
ATOM 2662 O O . GLY A 1 351 ? 3.049 30.011 9.296 1.00 81.56 351 GLY A O 1
ATOM 2663 N N . CYS A 1 352 ? 3.228 27.885 8.672 1.00 92.31 352 CYS A N 1
ATOM 2664 C CA . CYS A 1 352 ? 4.667 27.914 8.508 1.00 92.31 352 CYS A CA 1
ATOM 2665 C C . CYS A 1 352 ? 5.024 28.255 7.076 1.00 92.31 352 CYS A C 1
ATOM 2667 O O . CYS A 1 352 ? 4.490 27.647 6.147 1.00 92.31 352 CYS A O 1
ATOM 2669 N N . THR A 1 353 ? 5.969 29.169 6.905 1.00 94.69 353 THR A N 1
ATOM 2670 C CA . THR A 1 353 ? 6.510 29.529 5.594 1.00 94.69 353 THR A CA 1
ATOM 2671 C C . THR A 1 353 ? 7.991 29.203 5.526 1.00 94.69 353 THR A C 1
ATOM 2673 O O . THR A 1 353 ? 8.713 29.346 6.516 1.00 94.69 353 THR A O 1
ATOM 2676 N N . LEU A 1 354 ? 8.437 28.765 4.353 1.00 95.81 354 LEU A N 1
ATOM 2677 C CA . LEU A 1 354 ? 9.848 28.594 4.041 1.00 95.81 354 LEU A CA 1
ATOM 2678 C C . LEU A 1 354 ? 10.380 29.879 3.399 1.00 95.81 354 LEU A C 1
ATOM 2680 O O . LEU A 1 354 ? 9.785 30.367 2.446 1.00 95.81 354 LEU A O 1
ATOM 2684 N N . SER A 1 355 ? 11.487 30.401 3.912 1.00 95.56 355 SER A N 1
ATOM 2685 C CA . SER A 1 355 ? 12.323 31.391 3.235 1.00 95.56 355 SER A CA 1
ATOM 2686 C C . SER A 1 355 ? 13.503 30.674 2.585 1.00 95.56 355 SER A C 1
ATOM 2688 O O . SER A 1 355 ? 14.088 29.783 3.215 1.00 95.56 355 SER A O 1
ATOM 2690 N N . THR A 1 356 ? 13.824 31.018 1.338 1.00 96.25 356 THR A N 1
ATOM 2691 C CA . THR A 1 356 ? 14.957 30.427 0.607 1.00 96.25 356 THR A CA 1
ATOM 2692 C C . THR A 1 356 ? 15.796 31.479 -0.102 1.00 96.25 356 THR A C 1
ATOM 2694 O O . THR A 1 356 ? 15.254 32.375 -0.746 1.00 96.25 356 THR A O 1
ATOM 2697 N N . GLY A 1 357 ? 17.112 31.292 -0.088 1.00 95.31 357 GLY A N 1
ATOM 2698 C CA . GLY A 1 357 ? 18.092 32.182 -0.704 1.00 95.31 357 GLY A CA 1
ATOM 2699 C C . GLY A 1 357 ? 19.337 31.437 -1.191 1.00 95.31 357 GLY A C 1
ATOM 2700 O O . GLY A 1 357 ? 19.312 30.229 -1.428 1.00 95.31 357 GLY A O 1
ATOM 2701 N N . GLY A 1 358 ? 20.433 32.173 -1.361 1.00 93.38 358 GLY A N 1
ATOM 2702 C CA . GLY A 1 358 ? 21.707 31.643 -1.859 1.00 93.38 358 GLY A CA 1
ATOM 2703 C C . GLY A 1 358 ? 22.883 32.566 -1.553 1.00 93.38 358 GLY A C 1
ATOM 2704 O O . GLY A 1 358 ? 23.784 32.726 -2.378 1.00 93.38 358 GLY A O 1
ATOM 2705 N N . GLU A 1 359 ? 22.851 33.250 -0.408 1.00 95.75 359 GLU A N 1
ATOM 2706 C CA . GLU A 1 359 ? 23.904 34.172 0.010 1.00 95.75 359 GLU A CA 1
ATOM 2707 C C . GLU A 1 359 ? 25.133 33.417 0.535 1.00 95.75 359 GLU A C 1
ATOM 2709 O O . GLU A 1 359 ? 26.248 33.744 0.124 1.00 95.75 359 GLU A O 1
ATOM 2714 N N . PHE A 1 360 ? 24.945 32.357 1.324 1.00 96.88 360 PHE A N 1
ATOM 2715 C CA . PHE A 1 360 ? 26.000 31.615 2.035 1.00 96.88 360 PHE A CA 1
ATOM 2716 C C . PHE A 1 360 ? 26.271 30.213 1.473 1.00 96.88 360 PHE A C 1
ATOM 2718 O O . PHE A 1 360 ? 27.348 29.660 1.690 1.00 96.88 360 PHE A O 1
ATOM 2725 N N . TYR A 1 361 ? 25.333 29.640 0.728 1.00 97.75 361 TYR A N 1
ATOM 2726 C CA . TYR A 1 361 ? 25.449 28.353 0.049 1.00 97.75 361 TYR A CA 1
ATOM 2727 C C . TYR A 1 361 ? 25.525 28.550 -1.468 1.00 97.75 361 TYR A C 1
ATOM 2729 O O . TYR A 1 361 ? 24.997 29.521 -2.009 1.00 97.75 361 TYR A O 1
ATOM 2737 N N . ASP A 1 362 ? 26.168 27.617 -2.172 1.00 96.94 362 ASP A N 1
ATOM 2738 C CA . ASP A 1 362 ? 26.370 27.636 -3.632 1.00 96.94 362 ASP A CA 1
ATOM 2739 C C . ASP A 1 362 ? 25.078 27.350 -4.435 1.00 96.94 362 ASP A C 1
ATOM 2741 O O . ASP A 1 362 ? 25.084 26.579 -5.394 1.00 96.94 362 ASP A O 1
ATOM 2745 N N . VAL A 1 363 ? 23.941 27.921 -4.031 1.00 96.12 363 VAL A N 1
ATOM 2746 C CA . VAL A 1 363 ? 22.646 27.750 -4.700 1.00 96.12 363 VAL A CA 1
ATOM 2747 C C . VAL A 1 363 ? 22.630 28.550 -6.005 1.00 96.12 363 VAL A C 1
ATOM 2749 O O . VAL A 1 363 ? 22.817 29.764 -5.999 1.00 96.12 363 VAL A O 1
ATOM 2752 N N . ASP A 1 364 ? 22.384 27.870 -7.130 1.00 94.50 364 ASP A N 1
ATOM 2753 C CA . ASP A 1 364 ? 22.228 28.524 -8.436 1.00 94.50 364 ASP A CA 1
ATOM 2754 C C . ASP A 1 364 ? 21.062 29.537 -8.394 1.00 94.50 364 ASP A C 1
ATOM 2756 O O . ASP A 1 364 ? 19.983 29.192 -7.910 1.00 94.50 364 ASP A O 1
ATOM 2760 N N . GLU A 1 365 ? 21.221 30.738 -8.966 1.00 92.94 365 GLU A N 1
ATOM 2761 C CA . GLU A 1 365 ? 20.146 31.756 -9.019 1.00 92.94 365 GLU A CA 1
ATOM 2762 C C . GLU A 1 365 ? 18.876 31.235 -9.721 1.00 92.94 365 GLU A C 1
ATOM 2764 O O . GLU A 1 365 ? 17.759 31.538 -9.306 1.00 92.94 365 GLU A O 1
ATOM 2769 N N . ASP A 1 366 ? 19.045 30.383 -10.738 1.00 91.75 366 ASP A N 1
ATOM 2770 C CA . ASP A 1 366 ? 17.956 29.739 -11.487 1.00 91.75 366 ASP A CA 1
ATOM 2771 C C . ASP A 1 366 ? 17.472 28.422 -10.841 1.00 91.75 366 ASP A C 1
ATOM 2773 O O . ASP A 1 366 ? 16.747 27.631 -11.456 1.00 91.75 366 ASP A O 1
ATOM 2777 N N . SER A 1 367 ? 17.914 28.115 -9.618 1.00 92.00 367 SER A N 1
ATOM 2778 C CA . SER A 1 367 ? 17.533 26.882 -8.937 1.00 92.00 367 SER A CA 1
ATOM 2779 C C . SER A 1 367 ? 16.039 26.887 -8.592 1.00 92.00 367 SER A C 1
ATOM 2781 O O . SER A 1 367 ? 15.544 27.857 -8.015 1.00 92.00 367 SER A O 1
ATOM 2783 N N . PRO A 1 368 ? 15.312 25.771 -8.809 1.00 91.31 368 PRO A N 1
ATOM 2784 C CA . PRO A 1 368 ? 13.934 25.644 -8.335 1.00 91.31 368 PRO A CA 1
ATOM 2785 C C . PRO A 1 368 ? 13.814 25.769 -6.810 1.00 91.31 368 PRO A C 1
ATOM 2787 O O . PRO A 1 368 ? 12.721 26.026 -6.323 1.00 91.31 368 PRO A O 1
ATOM 2790 N N . PHE A 1 369 ? 14.918 25.614 -6.069 1.00 94.00 369 PHE A N 1
ATOM 2791 C CA . PHE A 1 369 ? 14.974 25.852 -4.628 1.00 94.00 369 PHE A CA 1
ATOM 2792 C C . PHE A 1 369 ? 14.629 27.300 -4.260 1.00 94.00 369 PHE A C 1
ATOM 2794 O O . PHE A 1 369 ? 13.807 27.499 -3.378 1.00 94.00 369 PHE A O 1
ATOM 2801 N N . VAL A 1 370 ? 15.169 28.292 -4.979 1.00 94.00 370 VAL A N 1
ATOM 2802 C CA . VAL A 1 370 ? 14.896 29.723 -4.728 1.00 94.00 370 VAL A CA 1
ATOM 2803 C C . VAL A 1 370 ? 13.425 30.061 -5.004 1.00 94.00 370 VAL A C 1
ATOM 2805 O O . VAL A 1 370 ? 12.832 30.921 -4.361 1.00 94.00 370 VAL A O 1
ATOM 2808 N N . GLY A 1 371 ? 12.788 29.335 -5.928 1.00 92.25 371 GLY A N 1
ATOM 2809 C CA . GLY A 1 371 ? 11.357 29.466 -6.212 1.00 92.25 371 GLY A CA 1
ATOM 2810 C C . GLY A 1 371 ? 10.427 28.961 -5.098 1.00 92.25 371 GLY A C 1
ATOM 2811 O O . GLY A 1 371 ? 9.208 29.102 -5.229 1.00 92.25 371 GLY A O 1
ATOM 2812 N N . LEU A 1 372 ? 10.973 28.360 -4.032 1.00 94.44 372 LEU A N 1
ATOM 2813 C CA . LEU A 1 372 ? 10.218 27.911 -2.859 1.00 94.44 372 LEU A CA 1
ATOM 2814 C C . LEU A 1 372 ? 10.086 28.993 -1.779 1.00 94.44 372 LEU A C 1
ATOM 2816 O O . LEU A 1 372 ? 9.436 28.747 -0.761 1.00 94.44 372 LEU A O 1
ATOM 2820 N N . ASP A 1 373 ? 10.648 30.179 -2.009 1.00 96.00 373 ASP A N 1
ATOM 2821 C CA . ASP A 1 373 ? 10.525 31.308 -1.097 1.00 96.00 373 ASP A CA 1
ATOM 2822 C C . ASP A 1 373 ? 9.054 31.697 -0.861 1.00 96.00 373 ASP A C 1
ATOM 2824 O O . ASP A 1 373 ? 8.232 31.777 -1.782 1.00 96.00 373 ASP A O 1
ATOM 2828 N N . GLY A 1 374 ? 8.703 31.883 0.410 1.00 94.62 374 GLY A N 1
ATOM 2829 C CA . GLY A 1 374 ? 7.360 32.208 0.884 1.00 94.62 374 GLY A CA 1
ATOM 2830 C C . GLY A 1 374 ? 6.338 31.066 0.818 1.00 94.62 374 GLY A C 1
ATOM 2831 O O . GLY A 1 374 ? 5.170 31.290 1.145 1.00 94.62 374 GLY A O 1
ATOM 2832 N N . LYS A 1 375 ? 6.719 29.850 0.401 1.00 95.19 375 LYS A N 1
ATOM 2833 C CA . LYS A 1 375 ? 5.780 28.720 0.281 1.00 95.19 375 LYS A CA 1
ATOM 2834 C C . LYS A 1 375 ? 5.405 28.120 1.636 1.00 95.19 375 LYS A C 1
ATOM 2836 O O . LYS A 1 375 ? 6.195 28.129 2.580 1.00 95.19 375 LYS A O 1
ATOM 2841 N N . GLU A 1 376 ? 4.196 27.555 1.719 1.00 94.38 376 GLU A N 1
ATOM 2842 C CA . GLU A 1 376 ? 3.696 26.905 2.938 1.00 94.38 376 GLU A CA 1
ATOM 2843 C C . GLU A 1 376 ? 4.425 25.576 3.196 1.00 94.38 376 GLU A C 1
ATOM 2845 O O . GLU A 1 376 ? 4.532 24.713 2.320 1.00 94.38 376 GLU A O 1
ATOM 2850 N N . VAL A 1 377 ? 4.880 25.380 4.432 1.00 94.25 377 VAL A N 1
ATOM 2851 C CA . VAL A 1 377 ? 5.512 24.137 4.882 1.00 94.25 377 VAL A CA 1
ATOM 2852 C C . VAL A 1 377 ? 4.442 23.145 5.340 1.00 94.25 377 VAL A C 1
ATOM 2854 O O . VAL A 1 377 ? 3.694 23.396 6.284 1.00 94.25 377 VAL A O 1
ATOM 2857 N N . ALA A 1 378 ? 4.379 21.989 4.683 1.00 92.19 378 ALA A N 1
ATOM 2858 C CA . ALA A 1 378 ? 3.464 20.896 4.997 1.00 92.19 378 ALA A CA 1
ATOM 2859 C C . ALA A 1 378 ? 3.938 20.026 6.170 1.00 92.19 378 ALA A C 1
ATOM 2861 O O . ALA A 1 378 ? 3.111 19.464 6.886 1.00 92.19 378 ALA A O 1
ATOM 2862 N N . GLU A 1 379 ? 5.250 19.839 6.320 1.00 93.88 379 GLU A N 1
ATOM 2863 C CA . GLU A 1 379 ? 5.854 18.993 7.355 1.00 93.88 379 GLU A CA 1
ATOM 2864 C C . GLU A 1 379 ? 7.321 19.378 7.569 1.00 93.88 379 GLU A C 1
ATOM 2866 O O . GLU A 1 379 ? 7.998 19.803 6.629 1.00 93.88 379 GLU A O 1
ATOM 2871 N N . ILE A 1 380 ? 7.802 19.195 8.800 1.00 95.06 380 ILE A N 1
ATOM 2872 C CA . ILE A 1 380 ? 9.212 19.343 9.168 1.00 95.06 380 ILE A CA 1
ATOM 2873 C C . ILE A 1 380 ? 9.613 18.100 9.944 1.00 95.06 380 ILE A C 1
ATOM 2875 O O . ILE A 1 380 ? 8.982 17.764 10.948 1.00 95.06 380 ILE A O 1
ATOM 2879 N N . GLU A 1 381 ? 10.687 17.455 9.514 1.00 95.00 381 GLU A N 1
ATOM 2880 C CA . GLU A 1 381 ? 11.247 16.293 10.186 1.00 95.00 381 GLU A CA 1
ATOM 2881 C C . GLU A 1 381 ? 12.737 16.485 10.418 1.00 95.00 381 GLU A C 1
ATOM 2883 O O . GLU A 1 381 ? 13.466 16.878 9.510 1.00 95.00 381 GLU A O 1
ATOM 2888 N N . ILE A 1 382 ? 13.202 16.190 11.629 1.00 95.19 382 ILE A N 1
ATOM 2889 C CA . ILE A 1 382 ? 14.627 16.231 11.954 1.00 95.19 382 ILE A CA 1
ATOM 2890 C C . ILE A 1 382 ? 15.070 14.874 12.448 1.00 95.19 382 ILE A C 1
ATOM 2892 O O . ILE A 1 382 ? 14.498 14.312 13.385 1.00 95.19 382 ILE A O 1
ATOM 2896 N N . PHE A 1 383 ? 16.136 14.384 11.834 1.00 94.25 383 PHE A N 1
ATOM 2897 C CA . PHE A 1 383 ? 16.760 13.115 12.149 1.00 94.25 383 PHE A CA 1
ATOM 2898 C C . PHE A 1 383 ? 18.153 13.341 12.689 1.00 94.25 383 PHE A C 1
ATOM 2900 O O . PHE A 1 383 ? 18.914 14.117 12.123 1.00 94.25 383 PHE A O 1
ATOM 2907 N N . ARG A 1 384 ? 18.516 12.601 13.730 1.00 93.88 384 ARG A N 1
ATOM 2908 C CA . ARG A 1 384 ? 19.916 12.397 14.080 1.00 93.88 384 ARG A CA 1
ATOM 2909 C C . ARG A 1 384 ? 20.512 11.359 13.139 1.00 93.88 384 ARG A C 1
ATOM 2911 O O . ARG A 1 384 ? 19.903 10.311 12.934 1.00 93.88 384 ARG A O 1
ATOM 2918 N N . VAL A 1 385 ? 21.696 11.638 12.615 1.00 92.00 385 VAL A N 1
ATOM 2919 C CA . VAL A 1 385 ? 22.539 10.675 11.913 1.00 92.00 385 VAL A CA 1
ATOM 2920 C C . VAL A 1 385 ? 23.428 10.008 12.949 1.00 92.00 385 VAL A C 1
ATOM 2922 O O . VAL A 1 385 ? 24.187 10.674 13.651 1.00 92.00 385 VAL A O 1
ATOM 2925 N N . ASP A 1 386 ? 23.340 8.689 13.071 1.00 86.81 386 ASP A N 1
ATOM 2926 C CA . ASP A 1 386 ? 24.300 7.970 13.892 1.00 86.81 386 ASP A CA 1
ATOM 2927 C C . ASP A 1 386 ? 25.688 8.051 13.256 1.00 86.81 386 ASP A C 1
ATOM 2929 O O . ASP A 1 386 ? 25.892 7.729 12.077 1.00 86.81 386 ASP A O 1
ATOM 2933 N N . LYS A 1 387 ? 26.682 8.423 14.068 1.00 82.19 387 LYS A N 1
ATOM 2934 C CA . LYS A 1 387 ? 28.080 8.178 13.717 1.00 82.19 387 LYS A CA 1
ATOM 2935 C C . LYS A 1 387 ? 28.185 6.696 13.423 1.00 82.19 387 LYS A C 1
ATOM 2937 O O . LYS A 1 387 ? 27.869 5.896 14.304 1.00 82.19 387 LYS A O 1
ATOM 2942 N N . THR A 1 388 ? 28.659 6.331 12.226 1.00 71.12 388 THR A N 1
ATOM 2943 C CA . THR A 1 388 ? 29.173 4.979 11.970 1.00 71.12 388 THR A CA 1
ATOM 2944 C C . THR A 1 388 ? 30.030 4.650 13.170 1.00 71.12 388 THR A C 1
ATOM 2946 O O . THR A 1 388 ? 31.071 5.292 13.349 1.00 71.12 388 THR A O 1
ATOM 2949 N N . ALA A 1 389 ? 29.557 3.746 14.030 1.00 56.41 389 ALA A N 1
ATOM 2950 C CA . ALA A 1 389 ? 30.310 3.349 15.193 1.00 56.41 389 ALA A CA 1
ATOM 2951 C C . ALA A 1 389 ? 31.638 2.854 14.632 1.00 56.41 389 ALA A C 1
ATOM 2953 O O . ALA A 1 389 ? 31.707 1.789 14.015 1.00 56.41 389 ALA A O 1
ATOM 2954 N N . ARG A 1 390 ? 32.702 3.656 14.778 1.00 50.31 390 ARG A N 1
ATOM 2955 C CA . ARG A 1 390 ? 34.041 3.093 14.750 1.00 50.31 390 ARG A CA 1
ATOM 2956 C C . ARG A 1 390 ? 33.940 2.009 15.796 1.00 50.31 390 ARG A C 1
ATOM 2958 O O . ARG A 1 390 ? 33.597 2.318 16.932 1.00 50.31 390 ARG A O 1
ATOM 2965 N N . VAL A 1 391 ? 34.063 0.761 15.357 1.00 43.78 391 VAL A N 1
ATOM 2966 C CA . VAL A 1 391 ? 33.945 -0.423 16.201 1.00 43.78 391 VAL A CA 1
ATOM 2967 C C . VAL A 1 391 ? 35.099 -0.368 17.199 1.00 43.78 391 VAL A C 1
ATOM 2969 O O . VAL A 1 391 ? 36.132 -1.005 17.036 1.00 43.78 391 VAL A O 1
ATOM 2972 N N . GLU A 1 392 ? 34.956 0.478 18.206 1.00 47.09 392 GLU A N 1
ATOM 2973 C CA . GLU A 1 392 ? 35.699 0.434 19.439 1.00 47.09 392 GLU A CA 1
ATOM 2974 C C . GLU A 1 392 ? 34.866 -0.478 20.327 1.00 47.09 392 GLU A C 1
ATOM 2976 O O . GLU A 1 392 ? 33.781 -0.132 20.789 1.00 47.09 392 GLU A O 1
ATOM 2981 N N . HIS A 1 393 ? 35.342 -1.716 20.447 1.00 39.97 393 HIS A N 1
ATOM 2982 C CA . HIS A 1 393 ? 34.807 -2.722 21.350 1.00 39.97 393 HIS A CA 1
ATOM 2983 C C . HIS A 1 393 ? 34.681 -2.137 22.762 1.00 39.97 393 HIS A C 1
ATOM 2985 O O . HIS A 1 393 ? 35.670 -2.050 23.488 1.00 39.97 393 HIS A O 1
ATOM 2991 N N . GLN A 1 394 ? 33.470 -1.751 23.160 1.00 37.97 394 GLN A N 1
ATOM 2992 C CA . GLN A 1 394 ? 33.172 -1.391 24.539 1.00 37.97 394 GLN A CA 1
ATOM 2993 C C . GLN A 1 394 ? 32.016 -2.254 25.044 1.00 37.97 394 GLN A C 1
ATOM 2995 O O . GLN A 1 394 ? 30.846 -2.031 24.738 1.00 37.97 394 GLN A O 1
ATOM 3000 N N . ASP A 1 395 ? 32.390 -3.287 25.797 1.00 36.09 395 ASP A N 1
ATOM 3001 C CA . ASP A 1 395 ? 31.493 -4.191 26.505 1.00 36.09 395 ASP A CA 1
ATOM 3002 C C . ASP A 1 395 ? 30.745 -3.430 27.609 1.00 36.09 395 ASP A C 1
ATOM 3004 O O . ASP A 1 395 ? 31.339 -3.035 28.616 1.00 36.09 395 ASP A O 1
ATOM 3008 N N . VAL A 1 396 ? 29.431 -3.249 27.458 1.00 38.91 396 VAL A N 1
ATOM 3009 C CA . VAL A 1 396 ? 28.559 -2.763 28.538 1.00 38.91 396 VAL A CA 1
ATOM 3010 C C . VAL A 1 396 ? 27.477 -3.802 28.821 1.00 38.91 396 VAL A C 1
ATOM 3012 O O . VAL A 1 396 ? 26.715 -4.201 27.943 1.00 38.91 396 VAL A O 1
ATOM 3015 N N . ALA A 1 397 ? 27.445 -4.267 30.071 1.00 36.75 397 ALA A N 1
ATOM 3016 C CA . ALA A 1 397 ? 26.539 -5.299 30.561 1.00 36.75 397 ALA A CA 1
ATOM 3017 C C . ALA A 1 397 ? 25.087 -4.789 30.721 1.00 36.75 397 ALA A C 1
ATOM 3019 O O . ALA A 1 397 ? 24.882 -3.628 31.085 1.00 36.75 397 ALA A O 1
ATOM 3020 N N . PRO A 1 398 ? 24.070 -5.649 30.516 1.00 37.09 398 PRO A N 1
ATOM 3021 C CA . PRO A 1 398 ? 22.669 -5.247 30.560 1.00 37.09 398 PRO A CA 1
ATOM 3022 C C . PRO A 1 398 ? 22.143 -5.126 31.999 1.00 37.09 398 PRO A C 1
ATOM 3024 O O . PRO A 1 398 ? 22.281 -6.037 32.817 1.00 37.09 398 PRO A O 1
ATOM 3027 N N . VAL A 1 399 ? 21.484 -4.001 32.286 1.00 33.50 399 VAL A N 1
ATOM 3028 C CA . VAL A 1 399 ? 20.755 -3.743 33.536 1.00 33.50 399 VAL A CA 1
ATOM 3029 C C . VAL A 1 399 ? 19.353 -4.349 33.438 1.00 33.50 399 VAL A C 1
ATOM 3031 O O . VAL A 1 399 ? 18.568 -3.999 32.559 1.00 33.50 399 VAL A O 1
ATOM 3034 N N . ALA A 1 400 ? 19.040 -5.269 34.351 1.00 33.91 400 ALA A N 1
ATOM 3035 C CA . ALA A 1 400 ? 17.746 -5.935 34.443 1.00 33.91 400 ALA A CA 1
ATOM 3036 C C . ALA A 1 400 ? 16.675 -5.008 35.047 1.00 33.91 400 ALA A C 1
ATOM 3038 O O . ALA A 1 400 ? 16.849 -4.479 36.144 1.00 33.91 400 ALA A O 1
ATOM 3039 N N . THR A 1 401 ? 15.545 -4.860 34.356 1.00 35.25 401 THR A N 1
ATOM 3040 C CA . THR A 1 401 ? 14.333 -4.197 34.857 1.00 35.25 401 THR A CA 1
ATOM 3041 C C . THR A 1 401 ? 13.273 -5.243 35.208 1.00 35.25 401 THR A C 1
ATOM 3043 O O . THR A 1 401 ? 12.868 -6.058 34.381 1.00 35.25 401 THR A O 1
ATOM 3046 N N . THR A 1 402 ? 12.840 -5.246 36.467 1.00 34.78 402 THR A N 1
ATOM 3047 C CA . THR A 1 402 ? 11.753 -6.083 36.998 1.00 34.78 402 THR A CA 1
ATOM 3048 C C . THR A 1 402 ? 10.390 -5.412 36.770 1.00 34.78 402 THR A C 1
ATOM 3050 O O . THR A 1 402 ? 10.285 -4.197 36.943 1.00 34.78 402 THR A O 1
ATOM 3053 N N . PRO A 1 403 ? 9.323 -6.165 36.435 1.00 36.66 403 PRO A N 1
ATOM 3054 C CA . PRO A 1 403 ? 7.991 -5.601 36.226 1.00 36.66 403 PRO A CA 1
ATOM 3055 C C . PRO A 1 403 ? 7.245 -5.352 37.555 1.00 36.66 403 PRO A C 1
ATOM 3057 O O . PRO A 1 403 ? 7.477 -6.065 38.538 1.00 36.66 403 PRO A O 1
ATOM 3060 N N . PRO A 1 404 ? 6.318 -4.375 37.599 1.00 34.94 404 PRO A N 1
ATOM 3061 C CA . PRO A 1 404 ? 5.553 -4.050 38.796 1.00 34.94 404 PRO A CA 1
ATOM 3062 C C . PRO A 1 404 ? 4.466 -5.103 39.057 1.00 34.94 404 PRO A C 1
ATOM 3064 O O . PRO A 1 404 ? 3.707 -5.482 38.165 1.00 34.94 404 PRO A O 1
ATOM 3067 N N . GLN A 1 405 ? 4.383 -5.571 40.303 1.00 31.36 405 GLN A N 1
ATOM 3068 C CA . GLN A 1 405 ? 3.343 -6.489 40.762 1.00 31.36 405 GLN A CA 1
ATOM 3069 C C . GLN A 1 405 ? 1.997 -5.762 40.898 1.00 31.36 405 GLN A C 1
ATOM 3071 O O . GLN A 1 405 ? 1.890 -4.735 41.567 1.00 31.36 405 GLN A O 1
ATOM 3076 N N . SER A 1 406 ? 0.961 -6.318 40.269 1.00 31.86 406 SER A N 1
ATOM 3077 C CA . SER A 1 406 ? -0.425 -5.857 40.351 1.00 31.86 406 SER A CA 1
ATOM 3078 C C . SER A 1 406 ? -1.029 -6.161 41.725 1.00 31.86 406 SER A C 1
ATOM 3080 O O . SER A 1 406 ? -1.084 -7.319 42.144 1.00 31.86 406 SER A O 1
ATOM 3082 N N . ASN A 1 407 ? -1.511 -5.120 42.401 1.00 31.80 407 ASN A N 1
ATOM 3083 C CA . ASN A 1 407 ? -2.182 -5.215 43.691 1.00 31.80 407 ASN A CA 1
ATOM 3084 C C . ASN A 1 407 ? -3.551 -5.903 43.598 1.00 31.80 407 ASN A C 1
ATOM 3086 O O . ASN A 1 407 ? -4.349 -5.677 42.691 1.00 31.80 407 ASN A O 1
ATOM 3090 N N . ILE A 1 408 ? -3.793 -6.725 44.612 1.00 39.22 408 ILE A N 1
ATOM 3091 C CA . ILE A 1 408 ? -4.997 -7.496 44.908 1.00 39.22 408 ILE A CA 1
ATOM 3092 C C . ILE A 1 408 ? -6.150 -6.543 45.265 1.00 39.22 408 ILE A C 1
ATOM 3094 O O . ILE A 1 408 ? -6.004 -5.685 46.137 1.00 39.22 408 ILE A O 1
ATOM 3098 N N . PHE A 1 409 ? -7.309 -6.712 44.620 1.00 35.78 409 PHE A N 1
ATOM 3099 C CA . PHE A 1 409 ? -8.556 -6.035 44.993 1.00 35.78 409 PHE A CA 1
ATOM 3100 C C . PHE A 1 409 ? -8.956 -6.410 46.435 1.00 35.78 409 PHE A C 1
ATOM 3102 O O . PHE A 1 409 ? -9.059 -7.601 46.740 1.00 35.78 409 PHE A O 1
ATOM 3109 N N . PRO A 1 410 ? -9.211 -5.441 47.334 1.00 42.03 410 PRO A N 1
ATOM 3110 C CA . PRO A 1 410 ? -9.649 -5.746 48.687 1.00 42.03 410 PRO A CA 1
ATOM 3111 C C . PRO A 1 410 ? -11.109 -6.218 48.685 1.00 42.03 410 PRO A C 1
ATOM 3113 O O . PRO A 1 410 ? -12.005 -5.547 48.171 1.00 42.03 410 PRO A O 1
ATOM 3116 N N . ASP A 1 411 ? -11.340 -7.376 49.298 1.00 44.56 411 ASP A N 1
ATOM 3117 C CA . ASP A 1 411 ? -12.656 -7.963 49.546 1.00 44.56 411 ASP A CA 1
ATOM 3118 C C . ASP A 1 411 ? -13.454 -7.082 50.533 1.00 44.56 411 ASP A C 1
ATOM 3120 O O . ASP A 1 411 ? -13.241 -7.102 51.747 1.00 44.56 411 ASP A O 1
ATOM 3124 N N . LYS A 1 412 ? -14.361 -6.248 50.002 1.00 48.66 412 LYS A N 1
ATOM 3125 C CA . LYS A 1 412 ? -15.122 -5.223 50.748 1.00 48.66 412 LYS A CA 1
ATOM 3126 C C . LYS A 1 412 ? -16.262 -5.772 51.629 1.00 48.66 412 LYS A C 1
ATOM 3128 O O . LYS A 1 412 ? -17.053 -4.994 52.156 1.00 48.66 412 LYS A O 1
ATOM 3133 N N . ARG A 1 413 ? -16.389 -7.087 51.837 1.00 51.41 413 ARG A N 1
ATOM 3134 C CA . ARG A 1 413 ? -17.595 -7.677 52.461 1.00 51.41 413 ARG A CA 1
ATOM 3135 C C . ARG A 1 413 ? -17.661 -7.693 53.999 1.00 51.41 413 ARG A C 1
ATOM 3137 O O . ARG A 1 413 ? -18.613 -8.256 54.529 1.00 51.41 413 ARG A O 1
ATOM 3144 N N . LYS A 1 414 ? -16.721 -7.099 54.752 1.00 49.09 414 LYS A N 1
ATOM 3145 C CA . LYS A 1 414 ? -16.642 -7.314 56.224 1.00 49.09 414 LYS A CA 1
ATOM 3146 C C . LYS A 1 414 ? -16.821 -6.107 57.162 1.00 49.09 414 LYS A C 1
ATOM 3148 O O . LYS A 1 414 ? -16.622 -6.272 58.361 1.00 49.09 414 LYS A O 1
ATOM 3153 N N . HIS A 1 415 ? -17.268 -4.937 56.701 1.00 51.50 415 HIS A N 1
ATOM 3154 C CA . HIS A 1 415 ? -17.362 -3.745 57.568 1.00 51.50 415 HIS A CA 1
ATOM 3155 C C . HIS A 1 415 ? -18.730 -3.045 57.592 1.00 51.50 415 HIS A C 1
ATOM 3157 O O . HIS A 1 415 ? -18.778 -1.844 57.387 1.00 51.50 415 HIS A O 1
ATOM 3163 N N . PHE A 1 416 ? -19.849 -3.726 57.871 1.00 53.31 416 PHE A N 1
ATOM 3164 C CA . PHE A 1 416 ? -21.126 -3.011 58.070 1.00 53.31 416 PHE A CA 1
ATOM 3165 C C . PHE A 1 416 ? -22.068 -3.684 59.067 1.00 53.31 416 PHE A C 1
ATOM 3167 O O . PHE A 1 416 ? -23.136 -4.136 58.691 1.00 53.31 416 PHE A O 1
ATOM 3174 N N . LEU A 1 417 ? -21.704 -3.707 60.350 1.00 51.69 417 LEU A N 1
ATOM 3175 C CA . LEU A 1 417 ? -22.679 -3.799 61.445 1.00 51.69 417 LEU A CA 1
ATOM 3176 C C . LEU A 1 417 ? -22.138 -3.015 62.650 1.00 51.69 417 LEU A C 1
ATOM 3178 O O . LEU A 1 417 ? -21.577 -3.588 63.578 1.00 51.69 417 LEU A O 1
ATOM 3182 N N . HIS A 1 418 ? -22.269 -1.686 62.614 1.00 59.62 418 HIS A N 1
ATOM 3183 C CA . HIS A 1 418 ? -22.218 -0.891 63.842 1.00 59.62 418 HIS A CA 1
ATOM 3184 C C . HIS A 1 418 ? -23.620 -0.942 64.476 1.00 59.62 418 HIS A C 1
ATOM 3186 O O . HIS A 1 418 ? -24.572 -0.536 63.808 1.00 59.62 418 HIS A O 1
ATOM 3192 N N . PRO A 1 419 ? -23.773 -1.441 65.715 1.00 66.12 419 PRO A N 1
ATOM 3193 C CA . PRO A 1 419 ? -25.081 -1.687 66.335 1.00 66.12 419 PRO A CA 1
ATOM 3194 C C . PRO A 1 419 ? -25.887 -0.422 66.689 1.00 66.12 419 PRO A C 1
ATOM 3196 O O . PRO A 1 419 ? -27.041 -0.550 67.079 1.00 66.12 419 PRO A O 1
ATOM 3199 N N . ASP A 1 420 ? -25.324 0.777 66.507 1.00 76.44 420 ASP A N 1
ATOM 3200 C CA . ASP A 1 420 ? -25.940 2.043 66.935 1.00 76.44 420 ASP A CA 1
ATOM 3201 C C . ASP A 1 420 ? -26.582 2.865 65.800 1.00 76.44 420 ASP A C 1
ATOM 3203 O O . ASP A 1 420 ? -27.016 3.993 66.032 1.00 76.44 420 ASP A O 1
ATOM 3207 N N . ARG A 1 421 ? -26.654 2.342 64.566 1.00 76.25 421 ARG A N 1
ATOM 3208 C CA . ARG A 1 421 ? -27.299 3.067 63.456 1.00 76.25 421 ARG A CA 1
ATOM 3209 C C . ARG A 1 421 ? -28.818 3.009 63.557 1.00 76.25 421 ARG A C 1
ATOM 3211 O O . ARG A 1 421 ? -29.395 1.953 63.818 1.00 76.25 421 ARG A O 1
ATOM 3218 N N . SER A 1 422 ? -29.471 4.144 63.317 1.00 85.81 422 SER A N 1
ATOM 3219 C CA . SER A 1 422 ? -30.937 4.201 63.280 1.00 85.81 422 SER A CA 1
ATOM 3220 C C . SER A 1 422 ? -31.485 3.403 62.086 1.00 85.81 422 SER A C 1
ATOM 3222 O O . SER A 1 422 ? -30.796 3.216 61.082 1.00 85.81 422 SER A O 1
ATOM 3224 N N . ALA A 1 423 ? -32.728 2.916 62.175 1.00 75.62 423 ALA A N 1
ATOM 3225 C CA . ALA A 1 423 ? -33.363 2.175 61.078 1.00 75.62 423 ALA A CA 1
ATOM 3226 C C . ALA A 1 423 ? -33.377 2.980 59.761 1.00 75.62 423 ALA A C 1
ATOM 3228 O O . ALA A 1 423 ? -33.119 2.415 58.699 1.00 75.62 423 ALA A O 1
ATOM 3229 N N . ASP A 1 424 ? -33.564 4.299 59.856 1.00 75.94 424 ASP A N 1
ATOM 3230 C CA . ASP A 1 424 ? -33.559 5.222 58.717 1.00 75.94 424 ASP A CA 1
ATOM 3231 C C . ASP A 1 424 ? -32.172 5.301 58.045 1.00 75.94 424 ASP A C 1
ATOM 3233 O O . ASP A 1 424 ? -32.069 5.353 56.820 1.00 75.94 424 ASP A O 1
ATOM 3237 N N . GLU A 1 425 ? -31.082 5.247 58.822 1.00 77.44 425 GLU A N 1
ATOM 3238 C CA . GLU A 1 425 ? -29.709 5.216 58.288 1.00 77.44 425 GLU A CA 1
ATOM 3239 C C . GLU A 1 425 ? -29.380 3.890 57.595 1.00 77.44 425 GLU A C 1
ATOM 3241 O O . GLU A 1 425 ? -28.640 3.872 56.609 1.00 77.44 425 GLU A O 1
ATOM 3246 N N . ILE A 1 426 ? -29.912 2.776 58.106 1.00 77.19 426 ILE A N 1
ATOM 3247 C CA . ILE A 1 426 ? -29.742 1.455 57.492 1.00 77.19 426 ILE A CA 1
ATOM 3248 C C . ILE A 1 426 ? -30.468 1.420 56.144 1.00 77.19 426 ILE A C 1
ATOM 3250 O O . ILE A 1 426 ? -29.887 0.994 55.148 1.00 77.19 426 ILE A O 1
ATOM 3254 N N . GLU A 1 427 ? -31.705 1.912 56.087 1.00 74.81 427 GLU A N 1
ATOM 3255 C CA . GLU A 1 427 ? -32.500 1.943 54.858 1.00 74.81 427 GLU A CA 1
ATOM 3256 C C . GLU A 1 427 ? -31.901 2.882 53.801 1.00 74.81 427 GLU A C 1
ATOM 3258 O O . GLU A 1 427 ? -31.759 2.489 52.642 1.00 74.81 427 GLU A O 1
ATOM 3263 N N . ALA A 1 428 ? -31.436 4.072 54.202 1.00 74.00 428 ALA A N 1
ATOM 3264 C CA . ALA A 1 428 ? -30.725 4.986 53.309 1.00 74.00 428 ALA A CA 1
ATOM 3265 C C . ALA A 1 428 ? -29.429 4.368 52.753 1.00 74.00 428 ALA A C 1
ATOM 3267 O O . ALA A 1 428 ? -29.131 4.516 51.567 1.00 74.00 428 ALA A O 1
ATOM 3268 N N . ALA A 1 429 ? -28.673 3.635 53.580 1.00 74.81 429 ALA A N 1
ATOM 3269 C CA . ALA A 1 429 ? -27.467 2.939 53.138 1.00 74.81 429 ALA A CA 1
ATOM 3270 C C . ALA A 1 429 ? -27.776 1.815 52.134 1.00 74.81 429 ALA A C 1
ATOM 3272 O O . ALA A 1 429 ? -27.063 1.683 51.140 1.00 74.81 429 ALA A O 1
ATOM 3273 N N . TYR A 1 430 ? -28.851 1.047 52.345 1.00 77.75 430 TYR A N 1
ATOM 3274 C CA . TYR A 1 430 ? -29.297 0.023 51.394 1.00 77.75 430 TYR A CA 1
ATOM 3275 C C . TYR A 1 430 ? -29.780 0.623 50.074 1.00 77.75 430 TYR A C 1
ATOM 3277 O O . TYR A 1 430 ? -29.414 0.117 49.015 1.00 77.75 430 TYR A O 1
ATOM 3285 N N . ALA A 1 431 ? -30.563 1.705 50.113 1.00 72.50 431 ALA A N 1
ATOM 3286 C CA . ALA A 1 431 ? -31.027 2.390 48.909 1.00 72.50 431 ALA A CA 1
ATOM 3287 C C . ALA A 1 431 ? -29.851 2.942 48.088 1.00 72.50 431 ALA A C 1
ATOM 3289 O O . ALA A 1 431 ? -29.826 2.794 46.866 1.00 72.50 431 ALA A O 1
ATOM 3290 N N . LEU A 1 432 ? -28.846 3.512 48.761 1.00 75.12 432 LEU A N 1
ATOM 3291 C CA . LEU A 1 432 ? -27.638 4.019 48.116 1.00 75.12 432 LEU A CA 1
ATOM 3292 C C . LEU A 1 432 ? -26.795 2.878 47.533 1.00 75.12 432 LEU A C 1
ATOM 3294 O O . LEU A 1 432 ? -26.381 2.963 46.383 1.00 75.12 432 LEU A O 1
ATOM 3298 N N . GLN A 1 433 ? -26.620 1.772 48.264 1.00 78.88 433 GLN A N 1
ATOM 3299 C CA . GLN A 1 433 ? -25.920 0.585 47.764 1.00 78.88 433 GLN A CA 1
ATOM 3300 C C . GLN A 1 433 ? -26.632 -0.048 46.559 1.00 78.88 433 GLN A C 1
ATOM 3302 O O . GLN A 1 433 ? -25.977 -0.438 45.590 1.00 78.88 433 GLN A O 1
ATOM 3307 N N . PHE A 1 434 ? -27.961 -0.152 46.606 1.00 79.06 434 PHE A N 1
ATOM 3308 C CA . PHE A 1 434 ? -28.764 -0.662 45.499 1.00 79.06 434 PHE A CA 1
ATOM 3309 C C . PHE A 1 434 ? -28.660 0.252 44.276 1.00 79.06 434 PHE A C 1
ATOM 3311 O O . PHE A 1 434 ? -28.380 -0.231 43.182 1.00 79.06 434 PHE A O 1
ATOM 3318 N N . GLY A 1 435 ? -28.805 1.568 44.468 1.00 79.44 435 GLY A N 1
ATOM 3319 C CA . GLY A 1 435 ? -28.641 2.563 43.409 1.00 79.44 435 GLY A CA 1
ATOM 3320 C C . GLY A 1 435 ? -27.249 2.523 42.777 1.00 79.44 435 GLY A C 1
ATOM 3321 O O . GLY A 1 435 ? -27.143 2.531 41.554 1.00 79.44 435 GLY A O 1
ATOM 3322 N N . SER A 1 436 ? -26.190 2.396 43.585 1.00 77.88 436 SER A N 1
ATOM 3323 C CA . SER A 1 436 ? -24.820 2.214 43.090 1.00 77.88 436 SER A CA 1
ATOM 3324 C C . SER A 1 436 ? -24.658 0.917 42.297 1.00 77.88 436 SER A C 1
ATOM 3326 O O . SER A 1 436 ? -24.112 0.956 41.203 1.00 77.88 436 SER A O 1
ATOM 3328 N N . SER A 1 437 ? -25.191 -0.206 42.790 1.00 76.12 437 SER A N 1
ATOM 3329 C CA . SER A 1 437 ? -25.109 -1.498 42.087 1.00 76.12 437 SER A CA 1
ATOM 3330 C C . SER A 1 437 ? -25.857 -1.464 40.748 1.00 76.12 437 SER A C 1
ATOM 3332 O O . SER A 1 437 ? -25.404 -2.030 39.759 1.00 76.12 437 SER A O 1
ATOM 3334 N N . LEU A 1 438 ? -27.007 -0.784 40.698 1.00 78.31 438 LEU A N 1
ATOM 3335 C CA . LEU A 1 438 ? -27.783 -0.613 39.470 1.00 78.31 438 LEU A CA 1
ATOM 3336 C C . LEU A 1 438 ? -27.064 0.296 38.465 1.00 78.31 438 LEU A C 1
ATOM 3338 O O . LEU A 1 438 ? -27.049 -0.008 37.276 1.00 78.31 438 LEU A O 1
ATOM 3342 N N . ALA A 1 439 ? -26.453 1.386 38.935 1.00 74.25 439 ALA A N 1
ATOM 3343 C CA . ALA A 1 439 ? -25.648 2.270 38.097 1.00 74.25 439 ALA A CA 1
ATOM 3344 C C . ALA A 1 439 ? -24.415 1.551 37.527 1.00 74.25 439 ALA A C 1
ATOM 3346 O O . ALA A 1 439 ? -24.116 1.719 36.349 1.00 74.25 439 ALA A O 1
ATOM 3347 N N . GLU A 1 440 ? -23.743 0.718 38.330 1.00 80.19 440 GLU A N 1
ATOM 3348 C CA . GLU A 1 440 ? -22.635 -0.135 37.877 1.00 80.19 440 GLU A CA 1
ATOM 3349 C C . GLU A 1 440 ? -23.088 -1.088 36.762 1.00 80.19 440 GLU A C 1
ATOM 3351 O O . GLU A 1 440 ? -22.465 -1.109 35.705 1.00 80.19 440 GLU A O 1
ATOM 3356 N N . LEU A 1 441 ? -24.216 -1.789 36.932 1.00 78.00 441 LEU A N 1
ATOM 3357 C CA . LEU A 1 441 ? -24.762 -2.684 35.900 1.00 78.00 441 LEU A CA 1
ATOM 3358 C C . LEU A 1 441 ? -25.143 -1.948 34.605 1.00 78.00 441 LEU A C 1
ATOM 3360 O O . LEU A 1 441 ? -24.876 -2.446 33.514 1.00 78.00 441 LEU A O 1
ATOM 3364 N N . LEU A 1 442 ? -25.757 -0.763 34.699 1.00 78.12 442 LEU A N 1
ATOM 3365 C CA . LEU A 1 442 ? -26.083 0.049 33.518 1.00 78.12 442 LEU A CA 1
ATOM 3366 C C . LEU A 1 442 ? -24.818 0.540 32.801 1.00 78.12 442 LEU A C 1
ATOM 3368 O O . LEU A 1 442 ? -24.786 0.583 31.573 1.00 78.12 442 LEU A O 1
ATOM 3372 N N . MET A 1 443 ? -23.774 0.891 33.553 1.00 79.50 443 MET A N 1
ATOM 3373 C CA . MET A 1 443 ? -22.489 1.299 32.989 1.00 79.50 443 MET A CA 1
ATOM 3374 C C . MET A 1 443 ? -21.771 0.121 32.314 1.00 79.50 443 MET A C 1
ATOM 3376 O O . MET A 1 443 ? -21.236 0.291 31.221 1.00 79.50 443 MET A O 1
ATOM 3380 N N . GLU A 1 444 ? -21.801 -1.074 32.913 1.00 79.69 444 GLU A N 1
ATOM 3381 C CA . GLU A 1 444 ? -21.288 -2.306 32.296 1.00 79.69 444 GLU A CA 1
ATOM 3382 C C . GLU A 1 444 ? -21.995 -2.609 30.967 1.00 79.69 444 GLU A C 1
ATOM 3384 O O . GLU A 1 444 ? -21.329 -2.898 29.972 1.00 79.69 444 GLU A O 1
ATOM 3389 N N . GLU A 1 445 ? -23.322 -2.473 30.919 1.00 82.94 445 GLU A N 1
ATOM 3390 C CA . GLU A 1 445 ? -24.108 -2.686 29.698 1.00 82.94 445 GLU A CA 1
ATOM 3391 C C . GLU A 1 445 ? -23.772 -1.652 28.607 1.00 82.94 445 GLU A C 1
ATOM 3393 O O . GLU A 1 445 ? -23.587 -2.009 27.442 1.00 82.94 445 GLU A O 1
ATOM 3398 N N . GLN A 1 446 ? -23.614 -0.374 28.973 1.00 80.56 446 GLN A N 1
ATOM 3399 C CA . GLN A 1 446 ? -23.174 0.675 28.043 1.00 80.56 446 GLN A CA 1
ATOM 3400 C C . GLN A 1 446 ? -21.766 0.410 27.493 1.00 80.56 446 GLN A C 1
ATOM 3402 O O . GLN A 1 446 ? -21.520 0.599 26.300 1.00 80.56 446 GLN A O 1
ATOM 3407 N N . MET A 1 447 ? -20.842 -0.055 28.338 1.00 79.06 447 MET A N 1
ATOM 3408 C CA . MET A 1 447 ? -19.500 -0.448 27.904 1.00 79.06 447 MET A CA 1
ATOM 3409 C C . MET A 1 447 ? -19.539 -1.659 26.963 1.00 79.06 447 MET A C 1
ATOM 3411 O O . MET A 1 447 ? -18.811 -1.675 25.969 1.00 79.06 447 MET A O 1
ATOM 3415 N N . ALA A 1 448 ? -20.395 -2.649 27.237 1.00 78.44 448 ALA A N 1
ATOM 3416 C CA . ALA A 1 448 ? -20.578 -3.816 26.375 1.00 78.44 448 ALA A CA 1
ATOM 3417 C C . ALA A 1 448 ? -21.129 -3.428 24.994 1.00 78.44 448 ALA A C 1
ATOM 3419 O O . ALA A 1 448 ? -20.611 -3.893 23.976 1.00 78.44 448 ALA A O 1
ATOM 3420 N N . LEU A 1 449 ? -22.116 -2.527 24.948 1.00 83.00 449 LEU A N 1
ATOM 3421 C CA . LEU A 1 449 ? -22.656 -1.980 23.704 1.00 83.00 449 LEU A CA 1
ATOM 3422 C C . LEU A 1 449 ? -21.574 -1.244 22.894 1.00 83.00 449 LEU A C 1
ATOM 3424 O O . LEU A 1 449 ? -21.416 -1.509 21.703 1.00 83.00 449 LEU A O 1
ATOM 3428 N N . ALA A 1 450 ? -20.796 -0.361 23.531 1.00 80.12 450 ALA A N 1
ATOM 3429 C CA . ALA A 1 450 ? -19.717 0.376 22.865 1.00 80.12 450 ALA A CA 1
ATOM 3430 C C . ALA A 1 450 ? -18.619 -0.559 22.317 1.00 80.12 450 ALA A C 1
ATOM 3432 O O . ALA A 1 450 ? -18.110 -0.360 21.208 1.00 80.12 450 ALA A O 1
ATOM 3433 N N . TYR A 1 451 ? -18.279 -1.613 23.065 1.00 84.38 451 TYR A N 1
ATOM 3434 C CA . TYR A 1 451 ? -17.345 -2.644 22.615 1.00 84.38 451 TYR A CA 1
ATOM 3435 C C . TYR A 1 451 ? -17.879 -3.389 21.385 1.00 84.38 451 TYR A C 1
ATOM 3437 O O . TYR A 1 451 ? -17.174 -3.512 20.384 1.00 84.38 451 TYR A O 1
ATOM 3445 N N . ALA A 1 452 ? -19.142 -3.818 21.415 1.00 81.81 452 ALA A N 1
ATOM 3446 C CA . ALA A 1 452 ? -19.752 -4.547 20.309 1.00 81.81 452 ALA A CA 1
ATOM 3447 C C . ALA A 1 452 ? -19.938 -3.680 19.046 1.00 81.81 452 ALA A C 1
ATOM 3449 O O . ALA A 1 452 ? -19.793 -4.178 17.929 1.00 81.81 452 ALA A O 1
ATOM 3450 N N . GLN A 1 453 ? -20.193 -2.376 19.201 1.00 85.00 453 GLN A N 1
ATOM 3451 C CA . GLN A 1 453 ? -20.183 -1.416 18.089 1.00 85.00 453 GLN A CA 1
ATOM 3452 C C . GLN A 1 453 ? -18.793 -1.297 17.455 1.00 85.00 453 GLN A C 1
ATOM 3454 O O . GLN A 1 453 ? -18.669 -1.333 16.231 1.00 85.00 453 GLN A O 1
ATOM 3459 N N . THR A 1 454 ? -17.745 -1.208 18.279 1.00 86.81 454 THR A N 1
ATOM 3460 C CA . THR A 1 454 ? -16.354 -1.182 17.803 1.00 86.81 454 THR A CA 1
ATOM 3461 C C . THR A 1 454 ? -16.019 -2.463 17.033 1.00 86.81 454 THR A C 1
ATOM 3463 O O . THR A 1 454 ? -15.468 -2.393 15.936 1.00 86.81 454 THR A O 1
ATOM 3466 N N . GLU A 1 455 ? -16.428 -3.628 17.547 1.00 85.50 455 GLU A N 1
ATOM 3467 C CA . GLU A 1 455 ? -16.223 -4.926 16.894 1.00 85.50 455 GLU A CA 1
ATOM 3468 C C . GLU A 1 455 ? -16.943 -5.022 15.537 1.00 85.50 455 GLU A C 1
ATOM 3470 O O . GLU A 1 455 ? -16.354 -5.494 14.559 1.00 85.50 455 GLU A O 1
ATOM 3475 N N . LEU A 1 456 ? -18.187 -4.534 15.444 1.00 88.56 456 LEU A N 1
ATOM 3476 C CA . LEU A 1 456 ? -18.932 -4.483 14.183 1.00 88.56 456 LEU A CA 1
ATOM 3477 C C . LEU A 1 456 ? -18.229 -3.587 13.151 1.00 88.56 456 LEU A C 1
ATOM 3479 O O . LEU A 1 456 ? -18.107 -3.965 11.984 1.00 88.56 456 LEU A O 1
ATOM 3483 N N . GLU A 1 457 ? -17.744 -2.413 13.557 1.00 87.19 457 GLU A N 1
ATOM 3484 C CA . GLU A 1 457 ? -17.013 -1.510 12.662 1.00 87.19 457 GLU A CA 1
ATOM 3485 C C . GLU A 1 457 ? -15.669 -2.102 12.209 1.00 87.19 457 GLU A C 1
ATOM 3487 O O . GLU A 1 457 ? -15.308 -2.006 11.033 1.00 87.19 457 GLU A O 1
ATOM 3492 N N . GLU A 1 458 ? -14.944 -2.792 13.090 1.00 86.38 458 GLU A N 1
ATOM 3493 C CA . GLU A 1 458 ? -13.740 -3.539 12.715 1.00 86.38 458 GLU A CA 1
ATOM 3494 C C . GLU A 1 458 ? -14.043 -4.703 11.761 1.00 86.38 458 GLU A C 1
ATOM 3496 O O . GLU A 1 458 ? -13.278 -4.954 10.826 1.00 86.38 458 GLU A O 1
ATOM 3501 N N . ALA A 1 459 ? -15.157 -5.415 11.956 1.00 85.56 459 ALA A N 1
ATOM 3502 C CA . ALA A 1 459 ? -15.599 -6.479 11.057 1.00 85.56 459 ALA A CA 1
ATOM 3503 C C . ALA A 1 459 ? -15.948 -5.934 9.661 1.00 85.56 459 ALA A C 1
ATOM 3505 O O . ALA A 1 459 ? -15.487 -6.477 8.653 1.00 85.56 459 ALA A O 1
ATOM 3506 N N . LYS A 1 460 ? -16.666 -4.804 9.585 1.00 87.62 460 LYS A N 1
ATOM 3507 C CA . LYS A 1 460 ? -16.942 -4.098 8.322 1.00 87.62 460 LYS A CA 1
ATOM 3508 C C . LYS A 1 460 ? -15.658 -3.670 7.616 1.00 87.62 460 LYS A C 1
ATOM 3510 O O . LYS A 1 460 ? -15.514 -3.925 6.421 1.00 87.62 460 LYS A O 1
ATOM 3515 N N . LYS A 1 461 ? -14.708 -3.070 8.344 1.00 87.62 461 LYS A N 1
ATOM 3516 C CA . LYS A 1 461 ? -13.404 -2.664 7.793 1.00 87.62 461 LYS A CA 1
ATOM 3517 C C . LYS A 1 461 ? -12.627 -3.853 7.232 1.00 87.62 461 LYS A C 1
ATOM 3519 O O . LYS A 1 461 ? -12.107 -3.752 6.125 1.00 87.62 461 LYS A O 1
ATOM 3524 N N . ARG A 1 462 ? -12.584 -4.982 7.950 1.00 85.81 462 ARG A N 1
ATOM 3525 C CA . ARG A 1 462 ? -11.934 -6.216 7.471 1.00 85.81 462 ARG A CA 1
ATOM 3526 C C . ARG A 1 462 ? -12.590 -6.753 6.205 1.00 85.81 462 ARG A C 1
ATOM 3528 O O . ARG A 1 462 ? -11.897 -7.015 5.228 1.00 85.81 462 ARG A O 1
ATOM 3535 N N . ALA A 1 463 ? -13.918 -6.848 6.180 1.00 87.12 463 ALA A N 1
ATOM 3536 C CA . ALA A 1 463 ? -14.632 -7.326 5.000 1.00 87.12 463 ALA A CA 1
ATOM 3537 C C . ALA A 1 463 ? -14.413 -6.415 3.778 1.00 87.12 463 ALA A C 1
ATOM 3539 O O . ALA A 1 463 ? -14.167 -6.916 2.682 1.00 87.12 463 ALA A O 1
ATOM 3540 N N . ALA A 1 464 ? -14.411 -5.092 3.973 1.00 87.12 464 ALA A N 1
ATOM 3541 C CA . ALA A 1 464 ? -14.094 -4.129 2.922 1.00 87.12 464 ALA A CA 1
ATOM 3542 C C . ALA A 1 464 ? -12.639 -4.254 2.434 1.00 87.12 464 ALA A C 1
ATOM 3544 O O . ALA A 1 464 ? -12.393 -4.263 1.227 1.00 87.12 464 ALA A O 1
ATOM 3545 N N . ALA A 1 465 ? -11.677 -4.397 3.353 1.00 87.62 465 ALA A N 1
ATOM 3546 C CA . ALA A 1 465 ? -10.269 -4.592 3.017 1.00 87.62 465 ALA A CA 1
ATOM 3547 C C . ALA A 1 465 ? -10.056 -5.866 2.191 1.00 87.62 465 ALA A C 1
ATOM 3549 O O . ALA A 1 465 ? -9.332 -5.832 1.195 1.00 87.62 465 ALA A O 1
ATOM 3550 N N . THR A 1 466 ? -10.724 -6.972 2.529 1.00 87.56 466 THR A N 1
ATOM 3551 C CA . THR A 1 466 ? -10.591 -8.184 1.721 1.00 87.56 466 THR A CA 1
ATOM 3552 C C . THR A 1 466 ? -11.346 -8.118 0.399 1.00 87.56 466 THR A C 1
ATOM 3554 O O . THR A 1 466 ? -10.823 -8.586 -0.609 1.00 87.56 466 THR A O 1
ATOM 3557 N N . ALA A 1 467 ? -12.536 -7.512 0.348 1.00 87.44 467 ALA A N 1
ATOM 3558 C CA . ALA A 1 467 ? -13.225 -7.284 -0.923 1.00 87.44 467 ALA A CA 1
ATOM 3559 C C . ALA A 1 467 ? -12.339 -6.468 -1.882 1.00 87.44 467 ALA A C 1
ATOM 3561 O O . ALA A 1 467 ? -12.210 -6.806 -3.060 1.00 87.44 467 ALA A O 1
ATOM 3562 N N . ARG A 1 468 ? -11.641 -5.457 -1.347 1.00 88.00 468 ARG A N 1
ATOM 3563 C CA . ARG A 1 468 ? -10.618 -4.697 -2.072 1.00 88.00 468 ARG A CA 1
ATOM 3564 C C . ARG A 1 468 ? -9.449 -5.582 -2.499 1.00 88.00 468 ARG A C 1
ATOM 3566 O O . ARG A 1 468 ? -9.019 -5.491 -3.643 1.00 88.00 468 ARG A O 1
ATOM 3573 N N . ALA A 1 469 ? -8.953 -6.453 -1.624 1.00 90.50 469 ALA A N 1
ATOM 3574 C CA . ALA A 1 469 ? -7.866 -7.366 -1.960 1.00 90.50 469 ALA A CA 1
ATOM 3575 C C . ALA A 1 469 ? -8.232 -8.340 -3.089 1.00 90.50 469 ALA A C 1
ATOM 3577 O O . ALA A 1 469 ? -7.440 -8.540 -4.008 1.00 90.50 469 ALA A O 1
ATOM 3578 N N . LEU A 1 470 ? -9.449 -8.891 -3.072 1.00 90.62 470 LEU A N 1
ATOM 3579 C CA . LEU A 1 470 ? -9.976 -9.712 -4.162 1.00 90.62 470 LEU A CA 1
ATOM 3580 C C . LEU A 1 470 ? -10.063 -8.922 -5.467 1.00 90.62 470 LEU A C 1
ATOM 3582 O O . LEU A 1 470 ? -9.644 -9.432 -6.502 1.00 90.62 470 LEU A O 1
ATOM 3586 N N . ALA A 1 471 ? -10.557 -7.682 -5.414 1.00 89.75 471 ALA A N 1
ATOM 3587 C CA . ALA A 1 471 ? -10.642 -6.821 -6.589 1.00 89.75 471 ALA A CA 1
ATOM 3588 C C . ALA A 1 471 ? -9.256 -6.515 -7.169 1.00 89.75 471 ALA A C 1
ATOM 3590 O O . ALA A 1 471 ? -9.068 -6.584 -8.378 1.00 89.75 471 ALA A O 1
ATOM 3591 N N . ILE A 1 472 ? -8.270 -6.247 -6.311 1.00 88.31 472 ILE A N 1
ATOM 3592 C CA . ILE A 1 472 ? -6.897 -5.990 -6.742 1.00 88.31 472 ILE A CA 1
ATOM 3593 C C . ILE A 1 472 ? -6.293 -7.253 -7.356 1.00 88.31 472 ILE A C 1
ATOM 3595 O O . ILE A 1 472 ? -5.720 -7.177 -8.434 1.00 88.31 472 ILE A O 1
ATOM 3599 N N . VAL A 1 473 ? -6.380 -8.414 -6.701 1.00 90.62 473 VAL A N 1
ATOM 3600 C CA . VAL A 1 473 ? -5.653 -9.628 -7.124 1.00 90.62 473 VAL A CA 1
ATOM 3601 C C . VAL A 1 473 ? -6.345 -10.365 -8.274 1.00 90.62 473 VAL A C 1
ATOM 3603 O O . VAL A 1 473 ? -5.681 -10.795 -9.217 1.00 90.62 473 VAL A O 1
ATOM 3606 N N . TYR A 1 474 ? -7.669 -10.482 -8.224 1.00 91.56 474 TYR A N 1
ATOM 3607 C CA . TYR A 1 474 ? -8.467 -11.291 -9.152 1.00 91.56 474 TYR A CA 1
ATOM 3608 C C . TYR A 1 474 ? -9.437 -10.483 -10.015 1.00 91.56 474 TYR A C 1
ATOM 3610 O O . TYR A 1 474 ? -10.037 -11.038 -10.935 1.00 91.56 474 TYR A O 1
ATOM 3618 N N . GLY A 1 475 ? -9.584 -9.188 -9.745 1.00 89.62 475 GLY A N 1
ATOM 3619 C CA . GLY A 1 475 ? -10.439 -8.293 -10.510 1.00 89.62 475 GLY A CA 1
ATOM 3620 C C . GLY A 1 475 ? -11.825 -8.093 -9.900 1.00 89.62 475 GLY A C 1
ATOM 3621 O O . GLY A 1 475 ? -12.274 -8.865 -9.042 1.00 89.62 475 GLY A O 1
ATOM 3622 N N . PRO A 1 476 ? -12.549 -7.059 -10.361 1.00 87.44 476 PRO A N 1
ATOM 3623 C CA . PRO A 1 476 ? -13.857 -6.693 -9.822 1.00 87.44 476 PRO A CA 1
ATOM 3624 C C . PRO A 1 476 ? -14.924 -7.781 -10.031 1.00 87.44 476 PRO A C 1
ATOM 3626 O O . PRO A 1 476 ? -15.826 -7.913 -9.203 1.00 87.44 476 PRO A O 1
ATOM 3629 N N . GLY A 1 477 ? -14.814 -8.609 -11.078 1.00 85.00 477 GLY A N 1
ATOM 3630 C CA . GLY A 1 477 ? -15.732 -9.734 -11.322 1.00 85.00 477 GLY A CA 1
ATOM 3631 C C . GLY A 1 477 ? -15.696 -10.780 -10.200 1.00 85.00 477 GLY A C 1
ATOM 3632 O O . GLY A 1 477 ? -16.732 -11.146 -9.642 1.00 85.00 477 GLY A O 1
ATOM 3633 N N . VAL A 1 478 ? -14.493 -11.178 -9.764 1.00 83.81 478 VAL A N 1
ATOM 3634 C CA . VAL A 1 478 ? -14.330 -12.104 -8.626 1.00 83.81 478 VAL A CA 1
ATOM 3635 C C . VAL A 1 478 ? -14.769 -11.443 -7.324 1.00 83.81 478 VAL A C 1
ATOM 3637 O O . VAL A 1 478 ? -15.448 -12.079 -6.522 1.00 83.81 478 VAL A O 1
ATOM 3640 N N . ALA A 1 479 ? -14.468 -10.156 -7.126 1.00 83.31 479 ALA A N 1
ATOM 3641 C CA . ALA A 1 479 ? -14.919 -9.422 -5.945 1.00 83.31 479 ALA A CA 1
ATOM 3642 C C . ALA A 1 479 ? -16.456 -9.304 -5.854 1.0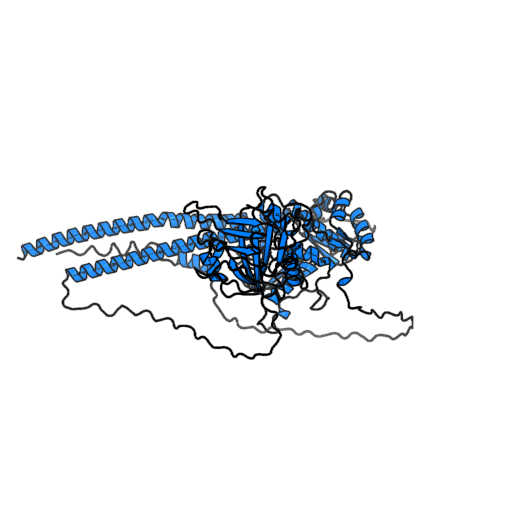0 83.31 479 ALA A C 1
ATOM 3644 O O . ALA A 1 479 ? -16.999 -9.371 -4.750 1.00 83.31 479 ALA A O 1
ATOM 3645 N N . SER A 1 480 ? -17.159 -9.223 -6.990 1.00 81.94 480 SER A N 1
ATOM 3646 C CA . SER A 1 480 ? -18.625 -9.073 -7.105 1.00 81.94 480 SER A CA 1
ATOM 3647 C C . SER A 1 480 ? -19.413 -10.386 -7.263 1.00 81.94 480 SER A C 1
ATOM 3649 O O . SER A 1 480 ? -20.609 -10.361 -7.530 1.00 81.94 480 SER A O 1
ATOM 3651 N N . ALA A 1 481 ? -18.766 -11.531 -7.030 1.00 72.75 481 ALA A N 1
ATOM 3652 C CA . ALA A 1 481 ? -19.353 -12.880 -6.960 1.00 72.75 481 ALA A CA 1
ATOM 3653 C C . ALA A 1 481 ? -19.705 -13.500 -8.313 1.00 72.75 481 ALA A C 1
ATOM 3655 O O . ALA A 1 481 ? -20.394 -14.517 -8.369 1.00 72.75 481 ALA A O 1
ATOM 3656 N N . ARG A 1 482 ? -19.152 -12.959 -9.399 1.00 73.88 482 ARG A N 1
ATOM 3657 C CA . ARG A 1 482 ? -19.250 -13.543 -10.737 1.00 73.88 482 ARG A CA 1
ATOM 3658 C C . ARG A 1 482 ? -18.061 -14.464 -10.986 1.00 73.88 482 ARG A C 1
ATOM 3660 O O . ARG A 1 482 ? -17.126 -14.127 -11.705 1.00 73.88 482 ARG A O 1
ATOM 3667 N N . VAL A 1 483 ? -18.068 -15.620 -10.321 1.00 66.56 483 VAL A N 1
ATOM 3668 C CA . VAL A 1 483 ? -16.949 -16.586 -10.367 1.00 66.56 483 VAL A CA 1
ATOM 3669 C C . VAL A 1 483 ? -16.732 -17.123 -11.789 1.00 66.56 483 VAL A C 1
ATOM 3671 O O . VAL A 1 483 ? -15.596 -17.373 -12.182 1.00 66.56 483 VAL A O 1
ATOM 3674 N N . GLU A 1 484 ? -17.800 -17.231 -12.584 1.00 74.25 484 GLU A N 1
ATOM 3675 C CA . GLU A 1 484 ? -17.758 -17.769 -13.952 1.00 74.25 484 GLU A CA 1
ATOM 3676 C C . GLU A 1 484 ? -16.905 -16.926 -14.918 1.00 74.25 484 GLU A C 1
ATOM 3678 O O . GLU A 1 484 ? -16.319 -17.474 -15.850 1.00 74.25 484 GLU A O 1
ATOM 3683 N N . GLU A 1 485 ? -16.761 -15.618 -14.673 1.00 71.81 485 GLU A N 1
ATOM 3684 C CA . GLU A 1 485 ? -16.018 -14.707 -15.560 1.00 71.81 485 GLU A CA 1
ATOM 3685 C C . GLU A 1 485 ? -14.488 -14.897 -15.468 1.00 71.81 485 GLU A C 1
ATOM 3687 O O . GLU A 1 485 ? -13.757 -14.513 -16.376 1.00 71.81 485 GLU A O 1
ATOM 3692 N N . ASN A 1 486 ? -13.974 -15.525 -14.402 1.00 79.75 486 ASN A N 1
ATOM 3693 C CA . ASN A 1 486 ? -12.533 -15.647 -14.137 1.00 79.75 486 ASN A CA 1
ATOM 3694 C C . ASN A 1 486 ? -12.084 -17.102 -13.976 1.00 79.75 486 ASN A C 1
ATOM 3696 O O . ASN A 1 486 ? -11.423 -17.472 -13.002 1.00 79.75 486 ASN A O 1
ATOM 3700 N N . ALA A 1 487 ? -12.431 -17.932 -14.959 1.00 89.44 487 ALA A N 1
ATOM 3701 C CA . ALA A 1 487 ? -11.975 -19.313 -15.013 1.00 89.44 487 ALA A CA 1
ATOM 3702 C C . ALA A 1 487 ? -10.436 -19.409 -14.994 1.00 89.44 487 ALA A C 1
ATOM 3704 O O . ALA A 1 487 ? -9.725 -18.613 -15.616 1.00 89.44 487 ALA A O 1
ATOM 3705 N N . VAL A 1 488 ? -9.929 -20.416 -14.286 1.00 93.31 488 VAL A N 1
ATOM 3706 C CA . VAL A 1 488 ? -8.509 -20.778 -14.292 1.00 93.31 488 VAL A CA 1
ATOM 3707 C C . VAL A 1 488 ? -8.178 -21.458 -15.618 1.00 93.31 488 VAL A C 1
ATOM 3709 O O . VAL A 1 488 ? -8.883 -22.371 -16.045 1.00 93.31 488 VAL A O 1
ATOM 3712 N N . VAL A 1 489 ? -7.090 -21.034 -16.258 1.00 94.25 489 VAL A N 1
ATOM 3713 C CA . VAL A 1 489 ? -6.577 -21.625 -17.496 1.00 94.25 489 VAL A CA 1
ATOM 3714 C C . VAL A 1 489 ? -5.245 -22.312 -17.207 1.00 94.25 489 VAL A C 1
ATOM 3716 O O . VAL A 1 489 ? -4.299 -21.675 -16.741 1.00 94.25 489 VAL A O 1
ATOM 3719 N N . GLU A 1 490 ? -5.167 -23.609 -17.512 1.00 94.56 490 GLU A N 1
ATOM 3720 C CA . GLU A 1 490 ? -3.929 -24.392 -17.456 1.00 94.56 490 GLU A CA 1
ATOM 3721 C C . GLU A 1 490 ? -3.328 -24.560 -18.860 1.00 94.56 490 GLU A C 1
ATOM 3723 O O . GLU A 1 490 ? -3.930 -25.145 -19.768 1.00 94.56 490 GLU A O 1
ATOM 3728 N N . LEU A 1 491 ? -2.110 -24.053 -19.027 1.00 95.06 491 LEU A N 1
ATOM 3729 C CA . LEU A 1 491 ? -1.313 -24.128 -20.244 1.00 95.06 491 LEU A CA 1
ATOM 3730 C C . LEU A 1 491 ? -0.121 -25.076 -20.035 1.00 95.06 491 LEU A C 1
ATOM 3732 O O . LEU A 1 491 ? 0.435 -25.175 -18.942 1.00 95.06 491 LEU A O 1
ATOM 3736 N N . SER A 1 492 ? 0.297 -25.762 -21.096 1.00 95.44 492 SER A N 1
ATOM 3737 C CA . SER A 1 492 ? 1.532 -26.548 -21.144 1.00 95.44 492 SER A CA 1
ATOM 3738 C C . SER A 1 492 ? 2.510 -25.886 -22.111 1.00 95.44 492 SER A C 1
ATOM 3740 O O . SER A 1 492 ? 2.334 -25.962 -23.326 1.00 95.44 492 SER A O 1
ATOM 3742 N N . VAL A 1 493 ? 3.537 -25.230 -21.576 1.00 95.94 493 VAL A N 1
ATOM 3743 C CA . VAL A 1 493 ? 4.561 -24.514 -22.345 1.00 95.94 493 VAL A CA 1
ATOM 3744 C C . VAL A 1 493 ? 5.800 -25.393 -22.426 1.00 95.94 493 VAL A C 1
ATOM 3746 O O . VAL A 1 493 ? 6.538 -25.518 -21.452 1.00 95.94 493 VAL A O 1
ATOM 3749 N N . ARG A 1 494 ? 5.977 -26.102 -23.548 1.00 94.31 494 ARG A N 1
ATOM 3750 C CA . ARG A 1 494 ? 7.030 -27.132 -23.717 1.00 94.31 494 ARG A CA 1
ATOM 3751 C C . ARG A 1 494 ? 7.127 -28.123 -22.544 1.00 94.31 494 ARG A C 1
ATOM 3753 O O . ARG A 1 494 ? 8.207 -28.472 -22.078 1.00 94.31 494 ARG A O 1
ATOM 3760 N N . GLY A 1 495 ? 5.972 -28.574 -22.052 1.00 93.06 495 GLY A N 1
ATOM 3761 C CA . GLY A 1 495 ? 5.874 -29.512 -20.930 1.00 93.06 495 GLY A CA 1
ATOM 3762 C C . GLY A 1 495 ? 5.889 -28.858 -19.545 1.00 93.06 495 GLY A C 1
ATOM 3763 O O . GLY A 1 495 ? 5.535 -29.520 -18.571 1.00 93.06 495 GLY A O 1
ATOM 3764 N N . MET A 1 496 ? 6.208 -27.565 -19.432 1.00 93.62 496 MET A N 1
ATOM 3765 C CA . MET A 1 496 ? 6.030 -26.823 -18.185 1.00 93.62 496 MET A CA 1
ATOM 3766 C C . MET A 1 496 ? 4.564 -26.443 -17.985 1.00 93.62 496 MET A C 1
ATOM 3768 O O . MET A 1 496 ? 3.938 -25.863 -18.869 1.00 93.62 496 MET A O 1
ATOM 3772 N N . SER A 1 497 ? 4.018 -26.752 -16.810 1.00 93.62 497 SER A N 1
ATOM 3773 C CA . SER A 1 497 ? 2.670 -26.330 -16.428 1.00 93.62 497 SER A CA 1
ATOM 3774 C C . SER A 1 497 ? 2.674 -24.850 -16.065 1.00 93.62 497 SER A C 1
ATOM 3776 O O . SER A 1 497 ? 3.439 -24.433 -15.198 1.00 93.62 497 SER A O 1
ATOM 3778 N N . VAL A 1 498 ? 1.793 -24.076 -16.691 1.00 95.81 498 VAL A N 1
ATOM 3779 C CA . VAL A 1 498 ? 1.581 -22.657 -16.405 1.00 95.81 498 VAL A CA 1
ATOM 3780 C C . VAL A 1 498 ? 0.103 -22.445 -16.117 1.00 95.81 498 VAL A C 1
ATOM 3782 O O . VAL A 1 498 ? -0.749 -22.863 -16.896 1.00 95.81 498 VAL A O 1
ATOM 3785 N N . THR A 1 499 ? -0.201 -21.795 -15.000 1.00 95.81 499 THR A N 1
ATOM 3786 C CA . THR A 1 499 ? -1.578 -21.484 -14.599 1.00 95.81 499 THR A CA 1
ATOM 3787 C C . THR A 1 499 ? -1.773 -19.976 -14.605 1.00 95.81 499 THR A C 1
ATOM 3789 O O . THR A 1 499 ? -0.951 -19.247 -14.051 1.00 95.81 499 THR A O 1
ATOM 3792 N N . THR A 1 500 ? -2.861 -19.500 -15.198 1.00 96.31 500 THR A N 1
ATOM 3793 C CA . THR A 1 500 ? -3.238 -18.080 -15.185 1.00 96.31 500 THR A CA 1
ATOM 3794 C C . THR A 1 500 ? -4.760 -17.935 -15.168 1.00 96.31 500 THR A C 1
ATOM 3796 O O . THR A 1 500 ? -5.481 -18.933 -15.220 1.00 96.31 500 THR A O 1
ATOM 3799 N N . LEU A 1 501 ? -5.273 -16.711 -15.060 1.00 95.06 501 LEU A N 1
ATOM 3800 C CA . LEU A 1 501 ? -6.705 -16.444 -15.188 1.00 95.06 501 LEU A CA 1
ATOM 3801 C C . LEU A 1 501 ? -7.071 -16.167 -16.642 1.00 95.06 501 LEU A C 1
ATOM 3803 O O . LEU A 1 501 ? -6.304 -15.549 -17.383 1.00 95.06 501 LEU A O 1
ATOM 3807 N N . ARG A 1 502 ? -8.296 -16.538 -17.019 1.00 93.69 502 ARG A N 1
ATOM 3808 C CA . ARG A 1 502 ? -8.894 -16.192 -18.314 1.00 93.69 502 ARG A CA 1
ATOM 3809 C C . ARG A 1 502 ? -8.792 -14.689 -18.606 1.00 93.69 502 ARG A C 1
ATOM 3811 O O . ARG A 1 502 ? -8.298 -14.313 -19.664 1.00 93.69 502 ARG A O 1
ATOM 3818 N N . SER A 1 503 ? -9.118 -13.843 -17.627 1.00 93.25 503 SER A N 1
ATOM 3819 C CA . SER A 1 503 ? -9.032 -12.379 -17.748 1.00 93.25 503 SER A CA 1
ATOM 3820 C C . SER A 1 503 ? -7.627 -11.834 -18.011 1.00 93.25 503 SER A C 1
ATOM 3822 O O . SER A 1 503 ? -7.493 -10.752 -18.573 1.00 93.25 503 SER A O 1
ATOM 3824 N N . THR A 1 504 ? -6.568 -12.557 -17.638 1.00 94.88 504 THR A N 1
ATOM 3825 C CA . THR A 1 504 ? -5.187 -12.168 -17.974 1.00 94.88 504 THR A CA 1
ATOM 3826 C C . THR A 1 504 ? -4.921 -12.346 -19.449 1.00 94.88 504 THR A C 1
ATOM 3828 O O . THR A 1 504 ? -4.337 -11.473 -20.078 1.00 94.88 504 THR A O 1
ATOM 3831 N N . LEU A 1 505 ? -5.386 -13.454 -20.014 1.00 94.19 505 LEU A N 1
ATOM 3832 C CA . LEU A 1 505 ? -5.235 -13.737 -21.433 1.00 94.19 505 LEU A CA 1
ATOM 3833 C C . LEU A 1 505 ? -6.154 -12.854 -22.293 1.00 94.19 505 LEU A C 1
ATOM 3835 O O . LEU A 1 505 ? -5.774 -12.465 -23.393 1.00 94.19 505 LEU A O 1
ATOM 3839 N N . GLU A 1 506 ? -7.320 -12.474 -21.768 1.00 92.81 506 GLU A N 1
ATOM 3840 C CA . GLU A 1 506 ? -8.279 -11.566 -22.415 1.00 92.81 506 GLU A CA 1
ATOM 3841 C C . GLU A 1 506 ? -7.944 -10.076 -22.234 1.00 92.81 506 GLU A C 1
ATOM 3843 O O . GLU A 1 506 ? -8.597 -9.223 -22.834 1.00 92.81 506 GLU A O 1
ATOM 3848 N N . ALA A 1 507 ? -6.900 -9.729 -21.468 1.00 91.31 507 ALA A N 1
ATOM 3849 C CA . ALA A 1 507 ? -6.480 -8.335 -21.293 1.00 91.31 507 ALA A CA 1
ATOM 3850 C C . ALA A 1 507 ? -6.100 -7.656 -22.626 1.00 91.31 507 ALA A C 1
ATOM 3852 O O . ALA A 1 507 ? -6.167 -6.428 -22.737 1.00 91.31 507 ALA A O 1
ATOM 3853 N N . CYS A 1 508 ? -5.737 -8.449 -23.641 1.00 92.00 508 CYS A N 1
ATOM 3854 C CA . CYS A 1 508 ? -5.635 -8.034 -25.039 1.00 92.00 508 CYS A CA 1
ATOM 3855 C C . CYS A 1 508 ? -6.721 -8.761 -25.857 1.00 92.00 508 CYS A C 1
ATOM 3857 O O . CYS A 1 508 ? -6.512 -9.927 -26.220 1.00 92.00 508 CYS A O 1
ATOM 3859 N N . PRO A 1 509 ? -7.859 -8.101 -26.148 1.00 90.69 509 PRO A N 1
ATOM 3860 C CA . PRO A 1 509 ? -8.980 -8.699 -26.879 1.00 90.69 509 PRO A CA 1
ATOM 3861 C C . PRO A 1 509 ? -8.612 -9.231 -28.266 1.00 90.69 509 PRO A C 1
ATOM 3863 O O . PRO A 1 509 ? -9.195 -10.221 -28.701 1.00 90.69 509 PRO A O 1
ATOM 3866 N N . ASP A 1 510 ? -7.613 -8.630 -28.910 1.00 91.69 510 ASP A N 1
ATOM 3867 C CA . ASP A 1 510 ? -7.166 -8.987 -30.263 1.00 91.69 510 ASP A CA 1
ATOM 3868 C C . ASP A 1 510 ? -6.081 -10.083 -30.263 1.00 91.69 510 ASP A C 1
ATOM 3870 O O . ASP A 1 510 ? -5.589 -10.513 -31.303 1.00 91.69 510 ASP A O 1
ATOM 3874 N N . SER A 1 511 ? -5.714 -10.599 -29.083 1.00 93.75 511 SER A N 1
ATOM 3875 C CA . SER A 1 511 ? -4.734 -11.679 -28.975 1.00 93.75 511 SER A CA 1
ATOM 3876 C C . SER A 1 511 ? -5.252 -13.013 -29.524 1.00 93.75 511 SER A C 1
ATOM 3878 O O . SER A 1 511 ? -6.444 -13.343 -29.472 1.00 93.75 511 SER A O 1
ATOM 3880 N N . ALA A 1 512 ? -4.316 -13.864 -29.948 1.00 92.25 512 ALA A N 1
ATOM 3881 C CA . ALA A 1 512 ? -4.598 -15.249 -30.306 1.00 92.25 512 ALA A CA 1
ATOM 3882 C C . ALA A 1 512 ? -5.253 -16.012 -29.140 1.00 92.25 512 ALA A C 1
ATOM 3884 O O . ALA A 1 512 ? -6.095 -16.881 -29.367 1.00 92.25 512 ALA A O 1
ATOM 3885 N N . PHE A 1 513 ? -4.923 -15.665 -27.888 1.00 91.81 513 PHE A N 1
ATOM 3886 C CA . PHE A 1 513 ? -5.547 -16.267 -26.710 1.00 91.81 513 PHE A CA 1
ATOM 3887 C C . PHE A 1 513 ? -7.017 -15.897 -26.559 1.00 91.81 513 PHE A C 1
ATOM 3889 O O . PHE A 1 513 ? -7.821 -16.781 -26.277 1.00 91.81 513 PHE A O 1
ATOM 3896 N N . SER A 1 514 ? -7.373 -14.630 -26.769 1.00 88.69 514 SER A N 1
ATOM 3897 C CA . SER A 1 514 ? -8.764 -14.169 -26.725 1.00 88.69 514 SER A CA 1
ATOM 3898 C C . SER A 1 514 ? -9.614 -14.914 -27.757 1.00 88.69 514 SER A C 1
ATOM 3900 O O . SER A 1 514 ? -10.635 -15.509 -27.414 1.00 88.69 514 SER A O 1
ATOM 3902 N N . THR A 1 515 ? -9.120 -15.038 -28.993 1.00 88.62 515 THR A N 1
ATOM 3903 C CA . THR A 1 515 ? -9.783 -15.837 -30.040 1.00 88.62 515 THR A CA 1
ATOM 3904 C C . THR A 1 515 ? -9.908 -17.310 -29.630 1.00 88.62 515 THR A C 1
ATOM 3906 O O . THR A 1 515 ? -10.962 -17.932 -29.781 1.00 88.62 515 THR A O 1
ATOM 3909 N N . TRP A 1 516 ? -8.842 -17.877 -29.061 1.00 87.12 516 TRP A N 1
ATOM 3910 C CA . TRP A 1 516 ? -8.805 -19.271 -28.618 1.00 87.12 516 TRP A CA 1
ATOM 3911 C C . TRP A 1 516 ? -9.712 -19.566 -27.416 1.00 87.12 516 TRP A C 1
ATOM 3913 O O . TRP A 1 516 ? -10.149 -20.705 -27.225 1.00 87.12 516 TRP A O 1
ATOM 3923 N N . LEU A 1 517 ? -9.971 -18.577 -26.564 1.00 87.50 517 LEU A N 1
ATOM 3924 C CA . LEU A 1 517 ? -10.863 -18.690 -25.411 1.00 87.50 517 LEU A CA 1
ATOM 3925 C C . LEU A 1 517 ? -12.316 -18.401 -25.804 1.00 87.50 517 LEU A C 1
ATOM 3927 O O . LEU A 1 517 ? -13.199 -19.141 -25.386 1.00 87.50 517 LEU A O 1
ATOM 3931 N N . GLY A 1 518 ? -12.566 -17.418 -26.673 1.00 82.81 518 GLY A N 1
ATOM 3932 C CA . GLY A 1 518 ? -13.902 -17.084 -27.177 1.00 82.81 518 GLY A CA 1
ATOM 3933 C C . GLY A 1 518 ? -14.517 -18.175 -28.059 1.00 82.81 518 GLY A C 1
ATOM 3934 O O . GLY A 1 518 ? -15.718 -18.421 -28.003 1.00 82.81 518 GLY A O 1
ATOM 3935 N N . ALA A 1 519 ? -13.701 -18.915 -28.817 1.00 70.12 519 ALA A N 1
ATOM 3936 C CA . ALA A 1 519 ? -14.176 -20.069 -29.587 1.00 70.12 519 ALA A CA 1
ATOM 3937 C C . ALA A 1 519 ? -14.595 -21.269 -28.706 1.00 70.12 519 ALA A C 1
ATOM 3939 O O . ALA A 1 519 ? -15.246 -22.196 -29.194 1.00 70.12 519 ALA A O 1
ATOM 3940 N N . ALA A 1 520 ? -14.213 -21.268 -27.423 1.00 57.41 520 ALA A N 1
ATOM 3941 C CA . ALA A 1 520 ? -14.390 -22.382 -26.495 1.00 57.41 520 ALA A CA 1
ATOM 3942 C C . ALA A 1 520 ? -15.691 -22.338 -25.673 1.00 57.41 520 ALA A C 1
ATOM 3944 O O . ALA A 1 520 ? -15.897 -23.225 -24.853 1.00 57.41 520 ALA A O 1
ATOM 3945 N N . ASP A 1 521 ? -16.613 -21.406 -25.943 1.00 54.94 521 ASP A N 1
ATOM 3946 C CA . ASP A 1 521 ? -17.985 -21.454 -25.399 1.00 54.94 521 ASP A CA 1
ATOM 3947 C C . ASP A 1 521 ? -18.831 -22.606 -25.991 1.00 54.94 521 ASP A C 1
ATOM 3949 O O . ASP A 1 521 ? -20.007 -22.770 -25.663 1.00 54.94 521 ASP A O 1
ATOM 3953 N N . ARG A 1 522 ? -18.244 -23.471 -26.833 1.00 48.69 522 ARG A N 1
ATOM 3954 C CA . ARG A 1 522 ? -18.795 -24.814 -27.034 1.00 48.69 522 ARG A CA 1
ATOM 3955 C C . ARG A 1 522 ? -18.509 -25.626 -25.773 1.00 48.69 522 ARG A C 1
ATOM 3957 O O . ARG A 1 522 ? -17.333 -25.864 -25.497 1.00 48.69 522 ARG A O 1
ATOM 3964 N N . PRO A 1 523 ? -19.539 -26.081 -25.033 1.00 48.22 523 PRO A N 1
ATOM 3965 C CA . PRO A 1 523 ? -19.320 -26.897 -23.855 1.00 48.22 523 PRO A CA 1
ATOM 3966 C C . PRO A 1 523 ? -18.436 -28.064 -24.269 1.00 48.22 523 PRO A C 1
ATOM 3968 O O . PRO A 1 523 ? -18.753 -28.767 -25.233 1.00 48.22 523 PRO A O 1
ATOM 3971 N N . VAL A 1 524 ? -17.349 -28.281 -23.534 1.00 48.12 524 VAL A N 1
ATOM 3972 C CA . VAL A 1 524 ? -16.637 -29.560 -23.522 1.00 48.12 524 VAL A CA 1
ATOM 3973 C C . VAL A 1 524 ? -17.563 -30.556 -22.817 1.00 48.12 524 VAL A C 1
ATOM 3975 O O . VAL A 1 524 ? -17.302 -31.035 -21.721 1.00 48.12 524 VAL A O 1
ATOM 3978 N N . GLY A 1 525 ? -18.729 -30.793 -23.416 1.00 46.47 525 GLY A N 1
ATOM 3979 C CA . GLY A 1 525 ? -19.480 -31.998 -23.190 1.00 46.47 525 GLY A CA 1
ATOM 3980 C C . GLY A 1 525 ? -18.615 -33.086 -23.781 1.00 46.47 525 GLY A C 1
ATOM 3981 O O . GLY A 1 525 ? -18.410 -33.121 -24.995 1.00 46.47 525 GLY A O 1
ATOM 3982 N N . CYS A 1 526 ? -18.059 -33.919 -22.905 1.00 45.06 526 CYS A N 1
ATOM 3983 C CA . CYS A 1 526 ? -17.742 -35.296 -23.228 1.00 45.06 526 CYS A CA 1
ATOM 3984 C C . CYS A 1 526 ? -18.841 -35.782 -24.173 1.00 45.06 526 CYS A C 1
ATOM 3986 O O . CYS A 1 526 ? -20.002 -35.838 -23.770 1.00 45.06 526 CYS A O 1
ATOM 3988 N N . GLY A 1 527 ? -18.496 -35.961 -25.449 1.00 46.09 527 GLY A N 1
ATOM 3989 C CA . GLY A 1 527 ? -19.433 -36.462 -26.433 1.00 46.09 527 GLY A CA 1
ATOM 3990 C C . GLY A 1 527 ? -19.872 -37.831 -25.957 1.00 46.09 527 GLY A C 1
ATOM 3991 O O . GLY A 1 527 ? -19.086 -38.771 -26.026 1.00 46.09 527 GLY A O 1
ATOM 3992 N N . ASP A 1 528 ? -21.089 -37.888 -25.426 1.00 51.00 528 ASP A N 1
ATOM 3993 C CA . ASP A 1 528 ? -21.848 -39.117 -25.278 1.00 51.00 528 ASP A CA 1
ATOM 3994 C C . ASP A 1 528 ? -21.958 -39.697 -26.695 1.00 51.00 528 ASP A C 1
ATOM 3996 O O . ASP A 1 528 ? -22.583 -39.124 -27.589 1.00 51.00 528 ASP A O 1
ATOM 4000 N N . ASP A 1 529 ? -21.242 -40.795 -26.890 1.00 56.19 529 ASP A N 1
ATOM 4001 C CA . ASP A 1 529 ? -21.736 -41.965 -27.595 1.00 56.19 529 ASP A CA 1
ATOM 4002 C C . ASP A 1 529 ? -22.225 -41.715 -29.031 1.00 56.19 529 ASP A C 1
ATOM 4004 O O . ASP A 1 529 ? -23.414 -41.764 -29.345 1.00 56.19 529 ASP A O 1
ATOM 4008 N N . GLY A 1 530 ? -21.278 -41.501 -29.945 1.00 54.41 530 GLY A N 1
ATOM 4009 C CA . GLY A 1 530 ? -21.545 -41.428 -31.381 1.00 54.41 530 GLY A CA 1
ATOM 4010 C C . GLY A 1 530 ? -20.457 -42.109 -32.197 1.00 54.41 530 GLY A C 1
ATOM 4011 O O . GLY A 1 530 ? -19.574 -41.449 -32.729 1.00 54.41 530 GLY A O 1
ATOM 4012 N N . GLU A 1 531 ? -20.524 -43.434 -32.236 1.00 54.56 531 GLU A N 1
ATOM 4013 C CA . GLU A 1 531 ? -19.670 -44.382 -32.951 1.00 54.56 531 GLU A CA 1
ATOM 4014 C C . GLU A 1 531 ? -19.071 -43.933 -34.306 1.00 54.56 531 GLU A C 1
ATOM 4016 O O . GLU A 1 531 ? -19.768 -43.534 -35.235 1.00 54.56 531 GLU A O 1
ATOM 4021 N N . ALA A 1 532 ? -17.778 -44.255 -34.421 1.00 52.62 532 ALA A N 1
ATOM 4022 C CA . ALA A 1 532 ? -17.158 -44.993 -35.524 1.00 52.62 532 ALA A CA 1
ATOM 4023 C C . ALA A 1 532 ? -16.482 -44.234 -36.685 1.00 52.62 532 ALA A C 1
ATOM 4025 O O . ALA A 1 532 ? -17.099 -43.606 -37.539 1.00 52.62 532 ALA A O 1
ATOM 4026 N N . ASN A 1 533 ? -15.187 -44.562 -36.778 1.00 49.28 533 ASN A N 1
ATOM 4027 C CA . ASN A 1 533 ? -14.371 -44.718 -37.981 1.00 49.28 533 ASN A CA 1
ATOM 4028 C C . ASN A 1 533 ? -13.838 -43.445 -38.638 1.00 49.28 533 ASN A C 1
ATOM 4030 O O . ASN A 1 533 ? -14.199 -43.119 -39.765 1.00 49.28 533 ASN A O 1
ATOM 4034 N N . ASP A 1 534 ? -12.843 -42.836 -37.995 1.00 47.16 534 ASP A N 1
ATOM 4035 C CA . ASP A 1 534 ? -11.764 -42.201 -38.749 1.00 47.16 534 ASP A CA 1
ATOM 4036 C C . ASP A 1 534 ? -10.407 -42.580 -38.133 1.00 47.16 534 ASP A C 1
ATOM 4038 O O . ASP A 1 534 ? -10.006 -42.080 -37.083 1.00 47.16 534 ASP A O 1
ATOM 4042 N N . GLU A 1 535 ? -9.705 -43.520 -38.774 1.00 49.03 535 GLU A N 1
ATOM 4043 C CA . GLU A 1 535 ? -8.316 -43.906 -38.468 1.00 49.03 535 GLU A CA 1
ATOM 4044 C C . GLU A 1 535 ? -7.302 -42.877 -39.024 1.00 49.03 535 GLU A C 1
ATOM 4046 O O . GLU A 1 535 ? -6.187 -43.212 -39.428 1.00 49.03 535 GLU A O 1
ATOM 4051 N N . GLY A 1 536 ? -7.673 -41.596 -39.055 1.00 43.66 536 GLY A N 1
ATOM 4052 C CA . GLY A 1 536 ? -6.835 -40.487 -39.495 1.00 43.66 536 GLY A CA 1
ATOM 4053 C C . GLY A 1 536 ? -6.263 -39.694 -38.321 1.00 43.66 536 GLY A C 1
ATOM 4054 O O . GLY A 1 536 ? -6.901 -38.775 -37.833 1.00 43.66 536 GLY A O 1
ATOM 4055 N N . LEU A 1 537 ? -5.041 -40.036 -37.895 1.00 40.34 537 LEU A N 1
ATOM 4056 C CA . LEU A 1 537 ? -4.145 -39.251 -37.024 1.00 40.34 537 LEU A CA 1
ATOM 4057 C C . LEU A 1 537 ? -4.773 -38.564 -35.781 1.00 40.34 537 LEU A C 1
ATOM 4059 O O . LEU A 1 537 ? -5.221 -37.423 -35.831 1.00 40.34 537 LEU A O 1
ATOM 4063 N N . GLY A 1 538 ? -4.574 -39.176 -34.604 1.00 41.81 538 GLY A N 1
ATOM 4064 C CA . GLY A 1 538 ? -4.371 -38.404 -33.363 1.00 41.81 538 GLY A CA 1
ATOM 4065 C C . GLY A 1 538 ? -5.342 -38.623 -32.201 1.00 41.81 538 GLY A C 1
ATOM 4066 O O . GLY A 1 538 ? -5.307 -37.851 -31.248 1.00 41.81 538 GLY A O 1
ATOM 4067 N N . GLY A 1 539 ? -6.165 -39.672 -32.219 1.00 42.88 539 GLY A N 1
ATOM 4068 C CA . GLY A 1 539 ? -7.072 -40.012 -31.115 1.00 42.88 539 GLY A CA 1
ATOM 4069 C C . GLY A 1 539 ? -6.384 -40.680 -29.918 1.00 42.88 539 GLY A C 1
ATOM 4070 O O . GLY A 1 539 ? -6.537 -41.879 -29.705 1.00 42.88 539 GLY A O 1
ATOM 4071 N N . ARG A 1 540 ? -5.642 -39.913 -29.109 1.00 39.78 540 ARG A N 1
ATOM 4072 C CA . ARG A 1 540 ? -5.448 -40.219 -27.681 1.00 39.78 540 ARG A CA 1
ATOM 4073 C C . ARG A 1 540 ? -6.395 -39.318 -26.901 1.00 39.78 540 ARG A C 1
ATOM 4075 O O . ARG A 1 540 ? -6.308 -38.099 -27.022 1.00 39.78 540 ARG A O 1
ATOM 4082 N N . THR A 1 541 ? -7.242 -39.909 -26.065 1.00 43.25 541 THR A N 1
ATOM 4083 C CA . THR A 1 541 ? -7.854 -39.242 -24.910 1.00 43.25 541 THR A CA 1
ATOM 4084 C C . THR A 1 541 ? -6.716 -38.797 -23.989 1.00 43.25 541 THR A C 1
ATOM 4086 O O . THR A 1 541 ? -6.280 -39.534 -23.109 1.00 43.25 541 THR A O 1
ATOM 4089 N N . SER A 1 542 ? -6.112 -37.656 -24.314 1.00 52.88 542 SER A N 1
ATOM 4090 C CA . SER A 1 542 ? -4.963 -37.101 -23.610 1.00 52.88 542 SER A CA 1
ATOM 4091 C C . SER A 1 542 ? -5.418 -36.735 -22.204 1.00 52.88 542 SER A C 1
ATOM 4093 O O . SER A 1 542 ? -6.182 -35.789 -22.047 1.00 52.88 542 SER A O 1
ATOM 4095 N N . GLU A 1 543 ? -4.949 -37.480 -21.200 1.00 58.34 543 GLU A N 1
ATOM 4096 C CA . GLU A 1 543 ? -5.149 -37.190 -19.770 1.00 58.34 543 GLU A CA 1
ATOM 4097 C C . GLU A 1 543 ? -4.754 -35.747 -19.401 1.00 58.34 543 GLU A C 1
ATOM 4099 O O . GLU A 1 543 ? -5.239 -35.198 -18.417 1.00 58.34 543 GLU A O 1
ATOM 4104 N N . ASP A 1 544 ? -3.952 -35.087 -20.238 1.00 65.81 544 ASP A N 1
ATOM 4105 C CA . ASP A 1 544 ? -3.716 -33.655 -20.172 1.00 65.81 544 ASP A CA 1
ATOM 4106 C C . ASP A 1 544 ? -4.730 -32.896 -21.042 1.00 65.81 544 ASP A C 1
ATOM 4108 O O . ASP A 1 544 ? -4.465 -32.623 -22.216 1.00 65.81 544 ASP A O 1
ATOM 4112 N N . CYS A 1 545 ? -5.840 -32.441 -20.454 1.00 71.12 545 CYS A N 1
ATOM 4113 C CA . CYS A 1 545 ? -6.721 -31.408 -21.034 1.00 71.12 545 CYS A CA 1
ATOM 4114 C C . CYS A 1 545 ? -6.031 -30.028 -21.163 1.00 71.12 545 CYS A C 1
ATOM 4116 O O . CYS A 1 545 ? -6.685 -29.002 -21.361 1.00 71.12 545 CYS A O 1
ATOM 4118 N N . ARG A 1 546 ? -4.702 -29.982 -21.018 1.00 83.50 546 ARG A N 1
ATOM 4119 C CA . ARG A 1 546 ? -3.901 -28.766 -21.015 1.00 83.50 546 ARG A CA 1
ATOM 4120 C C . ARG A 1 546 ? -3.636 -28.284 -22.425 1.00 83.50 546 ARG A C 1
ATOM 4122 O O . ARG A 1 546 ? -3.224 -29.009 -23.329 1.00 83.50 546 ARG A O 1
ATOM 4129 N N . ARG A 1 547 ? -3.811 -26.985 -22.562 1.00 87.81 547 ARG A N 1
ATOM 4130 C CA . ARG A 1 547 ? -3.613 -26.216 -23.776 1.00 87.81 547 ARG A CA 1
ATOM 4131 C C . ARG A 1 547 ? -2.111 -26.065 -24.056 1.00 87.81 547 ARG A C 1
ATOM 4133 O O . ARG A 1 547 ? -1.406 -25.433 -23.276 1.00 87.81 547 ARG A O 1
ATOM 4140 N N . LYS A 1 548 ? -1.597 -26.674 -25.131 1.00 92.75 548 LYS A N 1
ATOM 4141 C CA . LYS A 1 548 ? -0.156 -26.669 -25.454 1.00 92.75 548 LYS A CA 1
ATOM 4142 C C . LYS A 1 548 ? 0.260 -25.383 -26.167 1.00 92.75 548 LYS A C 1
ATOM 4144 O O . LYS A 1 548 ? -0.377 -24.992 -27.139 1.00 92.75 548 LYS A O 1
ATOM 4149 N N . VAL A 1 549 ? 1.350 -24.776 -25.711 1.00 93.88 549 VAL A N 1
ATOM 4150 C CA . VAL A 1 549 ? 2.004 -23.621 -26.335 1.00 93.88 549 VAL A CA 1
ATOM 4151 C C . VAL A 1 549 ? 3.457 -24.011 -26.608 1.00 93.88 549 VAL A C 1
ATOM 4153 O O . VAL A 1 549 ? 4.206 -24.328 -25.683 1.00 93.88 549 VAL A O 1
ATOM 4156 N N . ASP A 1 550 ? 3.857 -24.050 -27.878 1.00 94.25 550 ASP A N 1
ATOM 4157 C CA . ASP A 1 550 ? 5.231 -24.396 -28.259 1.00 94.25 550 ASP A CA 1
ATOM 4158 C C . ASP A 1 550 ? 6.099 -23.140 -28.369 1.00 94.25 550 ASP A C 1
ATOM 4160 O O . ASP A 1 550 ? 6.349 -22.612 -29.450 1.00 94.25 550 ASP A O 1
ATOM 4164 N N . CYS A 1 551 ? 6.534 -22.632 -27.220 1.00 94.88 551 CYS A N 1
ATOM 4165 C CA . CYS A 1 551 ? 7.465 -21.516 -27.142 1.00 94.88 551 CYS A CA 1
ATOM 4166 C C . CYS A 1 551 ? 8.423 -21.671 -25.963 1.00 94.88 551 CYS A C 1
ATOM 4168 O O . CYS A 1 551 ? 8.274 -22.568 -25.130 1.00 94.88 551 CYS A O 1
ATOM 4170 N N . ASP A 1 552 ? 9.439 -20.812 -25.914 1.00 95.25 552 ASP A N 1
ATOM 4171 C CA . ASP A 1 552 ? 10.350 -20.795 -24.782 1.00 95.25 552 ASP A CA 1
ATOM 4172 C C . ASP A 1 552 ? 9.623 -20.362 -23.484 1.00 95.25 552 ASP A C 1
ATOM 4174 O O . ASP A 1 552 ? 8.977 -19.305 -23.473 1.00 95.25 552 ASP A O 1
ATOM 4178 N N . PRO A 1 553 ? 9.704 -21.148 -22.391 1.00 95.19 553 PRO A N 1
ATOM 4179 C CA . PRO A 1 553 ? 9.020 -20.816 -21.147 1.00 95.19 553 PRO A CA 1
ATOM 4180 C C . PRO A 1 553 ? 9.489 -19.519 -20.472 1.00 95.19 553 PRO A C 1
ATOM 4182 O O . PRO A 1 553 ? 8.666 -18.879 -19.814 1.00 95.19 553 PRO A O 1
ATOM 4185 N N . SER A 1 554 ? 10.760 -19.108 -20.623 1.00 92.69 554 SER A N 1
ATOM 4186 C CA . SER A 1 554 ? 11.255 -17.843 -20.051 1.00 92.69 554 SER A CA 1
ATOM 4187 C C . SER A 1 554 ? 10.557 -16.663 -20.727 1.00 92.69 554 SER A C 1
ATOM 4189 O O . SER A 1 554 ? 9.974 -15.808 -20.058 1.00 92.69 554 SER A O 1
ATOM 4191 N N . CYS A 1 555 ? 10.511 -16.684 -22.063 1.00 95.44 555 CYS A N 1
ATOM 4192 C CA . CYS A 1 555 ? 9.851 -15.669 -22.877 1.00 95.44 555 CYS A CA 1
ATOM 4193 C C . CYS A 1 555 ? 8.352 -15.608 -22.569 1.00 95.44 555 CYS A C 1
ATOM 4195 O O . CYS A 1 555 ? 7.792 -14.524 -22.402 1.00 95.44 555 CYS A O 1
ATOM 4197 N N . PHE A 1 556 ? 7.700 -16.770 -22.456 1.00 96.56 556 PHE A N 1
ATOM 4198 C CA . PHE A 1 556 ? 6.274 -16.832 -22.152 1.00 96.56 556 PHE A CA 1
ATOM 4199 C C . PHE A 1 556 ? 5.937 -16.284 -20.763 1.00 96.56 556 PHE A C 1
ATOM 4201 O O . PHE A 1 556 ? 4.938 -15.581 -20.613 1.00 96.56 556 PHE A O 1
ATOM 4208 N N . SER A 1 557 ? 6.781 -16.547 -19.758 1.00 95.06 557 SER A N 1
ATOM 4209 C CA . SER A 1 557 ? 6.605 -15.972 -18.420 1.00 95.06 557 SER A CA 1
ATOM 4210 C C . SER A 1 557 ? 6.610 -14.444 -18.468 1.00 95.06 557 SER A C 1
ATOM 4212 O O . SER A 1 557 ? 5.725 -13.821 -17.890 1.00 95.06 557 SER A O 1
ATOM 4214 N N . LYS A 1 558 ? 7.534 -13.834 -19.225 1.00 95.56 558 LYS A N 1
ATOM 4215 C CA . LYS A 1 558 ? 7.608 -12.371 -19.373 1.00 95.56 558 LYS A CA 1
ATOM 4216 C C . LYS A 1 558 ? 6.390 -11.776 -20.068 1.00 95.56 558 LYS A C 1
ATOM 4218 O O . LYS A 1 558 ? 5.904 -10.729 -19.653 1.00 95.56 558 LYS A O 1
ATOM 4223 N N . ILE A 1 559 ? 5.857 -12.461 -21.079 1.00 95.50 559 ILE A N 1
ATOM 4224 C CA . ILE A 1 559 ? 4.589 -12.070 -21.704 1.00 95.50 559 ILE A CA 1
ATOM 4225 C C . ILE A 1 559 ? 3.465 -12.091 -20.665 1.00 95.50 559 ILE A C 1
ATOM 4227 O O . ILE A 1 559 ? 2.712 -11.126 -20.570 1.00 95.50 559 ILE A O 1
ATOM 4231 N N . LEU A 1 560 ? 3.351 -13.155 -19.864 1.00 96.00 560 LEU A N 1
ATOM 4232 C CA . LEU A 1 560 ? 2.320 -13.222 -18.828 1.00 96.00 560 LEU A CA 1
ATOM 4233 C C . LEU A 1 560 ? 2.456 -12.103 -17.797 1.00 96.00 560 LEU A C 1
ATOM 4235 O O . LEU A 1 560 ? 1.439 -11.557 -17.380 1.00 96.00 560 LEU A O 1
ATOM 4239 N N . ASP A 1 561 ? 3.673 -11.727 -17.421 1.00 95.56 561 ASP A N 1
ATOM 4240 C CA . ASP A 1 561 ? 3.906 -10.620 -16.493 1.00 95.56 561 ASP A CA 1
ATOM 4241 C C . ASP A 1 561 ? 3.396 -9.287 -17.079 1.00 95.56 561 ASP A C 1
ATOM 4243 O O . ASP A 1 561 ? 2.641 -8.575 -16.410 1.00 95.56 561 ASP A O 1
ATOM 4247 N N . VAL A 1 562 ? 3.665 -9.008 -18.366 1.00 94.44 562 VAL A N 1
ATOM 4248 C CA . VAL A 1 562 ? 3.095 -7.845 -19.085 1.00 94.44 562 VAL A CA 1
ATOM 4249 C C . VAL A 1 562 ? 1.563 -7.900 -19.091 1.00 94.44 562 VAL A C 1
ATOM 4251 O O . VAL A 1 562 ? 0.890 -6.908 -18.798 1.00 94.44 562 VAL A O 1
ATOM 4254 N N . MET A 1 563 ? 0.988 -9.066 -19.390 1.00 94.88 563 MET A N 1
ATOM 4255 C CA . MET A 1 563 ? -0.465 -9.246 -19.463 1.00 94.88 563 MET A CA 1
ATOM 4256 C C . MET A 1 563 ? -1.135 -9.071 -18.094 1.00 94.88 563 MET A C 1
ATOM 4258 O O . MET A 1 563 ? -2.194 -8.449 -18.000 1.00 94.88 563 MET A O 1
ATOM 4262 N N . ARG A 1 564 ? -0.504 -9.539 -17.011 1.00 94.62 564 ARG A N 1
ATOM 4263 C CA . ARG A 1 564 ? -0.968 -9.328 -15.629 1.00 94.62 564 ARG A CA 1
ATOM 4264 C C . ARG A 1 564 ? -0.965 -7.849 -15.258 1.00 94.62 564 ARG A C 1
ATOM 4266 O O . ARG A 1 564 ? -1.930 -7.379 -14.654 1.00 94.62 564 ARG A O 1
ATOM 4273 N N . MET A 1 565 ? 0.075 -7.110 -15.647 1.00 91.81 565 MET A N 1
ATOM 4274 C CA . MET A 1 565 ? 0.137 -5.659 -15.443 1.00 91.81 565 MET A CA 1
ATOM 4275 C C . MET A 1 565 ? -0.966 -4.937 -16.218 1.00 91.81 565 MET A C 1
ATOM 4277 O O . MET A 1 565 ? -1.682 -4.115 -15.643 1.00 91.81 565 MET A O 1
ATOM 4281 N N . ARG A 1 566 ? -1.163 -5.287 -17.497 1.00 90.25 566 ARG A N 1
ATOM 4282 C CA . ARG A 1 566 ? -2.228 -4.721 -18.339 1.00 90.25 566 ARG A CA 1
ATOM 4283 C C . ARG A 1 566 ? -3.610 -4.978 -17.748 1.00 90.25 566 ARG A C 1
ATOM 4285 O O . ARG A 1 566 ? -4.406 -4.052 -17.622 1.00 90.25 566 ARG A O 1
ATOM 4292 N N . LYS A 1 567 ? -3.876 -6.224 -17.350 1.00 91.50 567 LYS A N 1
ATOM 4293 C CA . LYS A 1 567 ? -5.123 -6.633 -16.697 1.00 91.50 567 LYS A CA 1
ATOM 4294 C C . LYS A 1 567 ? -5.427 -5.746 -15.490 1.00 91.50 567 LYS A C 1
ATOM 4296 O O . LYS A 1 567 ? -6.525 -5.213 -15.376 1.00 91.50 567 LYS A O 1
ATOM 4301 N N . ARG A 1 568 ? -4.441 -5.551 -14.609 1.00 89.00 568 ARG A N 1
ATOM 4302 C CA . ARG A 1 568 ? -4.583 -4.718 -13.405 1.00 89.00 568 ARG A CA 1
ATOM 4303 C C . ARG A 1 568 ? -4.824 -3.251 -13.756 1.00 89.00 568 ARG A C 1
ATOM 4305 O O . ARG A 1 568 ? -5.687 -2.629 -13.147 1.00 89.00 568 ARG A O 1
ATOM 4312 N N . ALA A 1 569 ? -4.121 -2.717 -14.755 1.00 85.69 569 ALA A N 1
ATOM 4313 C CA . ALA A 1 569 ? -4.339 -1.353 -15.234 1.00 85.69 569 ALA A CA 1
ATOM 4314 C C . ALA A 1 569 ? -5.766 -1.147 -15.772 1.00 85.69 569 ALA A C 1
ATOM 4316 O O . ALA A 1 569 ? -6.358 -0.102 -15.529 1.00 85.69 569 ALA A O 1
ATOM 4317 N N . ALA A 1 570 ? -6.353 -2.150 -16.431 1.00 85.12 570 ALA A N 1
ATOM 4318 C CA . ALA A 1 570 ? -7.730 -2.084 -16.927 1.00 85.12 570 ALA A CA 1
ATOM 4319 C C . ALA A 1 570 ? -8.794 -2.096 -15.811 1.00 85.12 570 ALA A C 1
ATOM 4321 O O . ALA A 1 570 ? -9.908 -1.622 -16.016 1.00 85.12 570 ALA A O 1
ATOM 4322 N N . TRP A 1 571 ? -8.472 -2.622 -14.625 1.00 82.50 571 TRP A N 1
ATOM 4323 C CA . TRP A 1 571 ? -9.384 -2.646 -13.472 1.00 82.50 571 TRP A CA 1
ATOM 4324 C C . TRP A 1 571 ? -9.406 -1.346 -12.672 1.00 82.50 571 TRP A C 1
ATOM 4326 O O . TRP A 1 571 ? -10.226 -1.192 -11.768 1.00 82.50 571 TRP A O 1
ATOM 4336 N N . VAL A 1 572 ? -8.522 -0.406 -12.995 1.00 77.00 572 VAL A N 1
ATOM 4337 C CA . VAL A 1 572 ? -8.487 0.922 -12.391 1.00 77.00 572 VAL A CA 1
ATOM 4338 C C . VAL A 1 572 ? -9.690 1.730 -12.885 1.00 77.00 572 VAL A C 1
ATOM 4340 O O . VAL A 1 572 ? -9.605 2.486 -13.845 1.00 77.00 572 VAL A O 1
ATOM 4343 N N . THR A 1 573 ? -10.840 1.553 -12.238 1.00 65.44 573 THR A N 1
ATOM 4344 C CA . THR A 1 573 ? -12.044 2.368 -12.488 1.00 65.44 573 THR A CA 1
ATOM 4345 C C . THR A 1 573 ? -12.348 3.339 -11.348 1.00 65.44 573 THR A C 1
ATOM 4347 O O . THR A 1 573 ? -13.168 4.232 -11.518 1.00 65.44 573 THR A O 1
ATOM 4350 N N . ASP A 1 574 ? -11.715 3.152 -10.188 1.00 63.78 574 ASP A N 1
ATOM 4351 C CA . ASP A 1 574 ? -11.894 3.953 -8.973 1.00 63.78 574 ASP A CA 1
ATOM 4352 C C . ASP A 1 574 ? -10.611 4.745 -8.679 1.00 63.78 574 ASP A C 1
ATOM 4354 O O . ASP A 1 574 ? -9.517 4.169 -8.671 1.00 63.78 574 ASP A O 1
ATOM 4358 N N . ASP A 1 575 ? -10.736 6.049 -8.420 1.00 66.56 575 ASP A N 1
ATOM 4359 C CA . ASP A 1 575 ? -9.617 6.982 -8.244 1.00 66.56 575 ASP A CA 1
ATOM 4360 C C . ASP A 1 575 ? -8.626 6.505 -7.170 1.00 66.56 575 ASP A C 1
ATOM 4362 O O . ASP A 1 575 ? -7.410 6.623 -7.347 1.00 66.56 575 ASP A O 1
ATOM 4366 N N . GLN A 1 576 ? -9.121 5.878 -6.094 1.00 65.88 576 GLN A N 1
ATOM 4367 C CA . GLN A 1 576 ? -8.279 5.378 -5.002 1.00 65.88 576 GLN A CA 1
ATOM 4368 C C . GLN A 1 576 ? -7.533 4.078 -5.333 1.00 65.88 576 GLN A C 1
ATOM 4370 O O . GLN A 1 576 ? -6.399 3.887 -4.895 1.00 65.88 576 GLN A O 1
ATOM 4375 N N . GLN A 1 577 ? -8.153 3.145 -6.064 1.00 63.31 577 GLN A N 1
ATOM 4376 C CA . GLN A 1 577 ? -7.458 1.930 -6.525 1.00 63.31 577 GLN A CA 1
ATOM 4377 C C . GLN A 1 577 ? -6.484 2.262 -7.657 1.00 63.31 577 GLN A C 1
ATOM 4379 O O . GLN A 1 577 ? -5.399 1.686 -7.748 1.00 63.31 577 GLN A O 1
ATOM 4384 N N . GLY A 1 578 ? -6.848 3.248 -8.474 1.00 65.25 578 GLY A N 1
ATOM 4385 C CA . GLY A 1 578 ? -6.003 3.781 -9.520 1.00 65.25 578 GLY A CA 1
ATOM 4386 C C . GLY A 1 578 ? -4.784 4.511 -9.024 1.00 65.25 578 GLY A C 1
ATOM 4387 O O . GLY A 1 578 ? -3.746 4.408 -9.665 1.00 65.25 578 GLY A O 1
ATOM 4388 N N . ALA A 1 579 ? -4.883 5.230 -7.907 1.00 68.81 579 ALA A N 1
ATOM 4389 C CA . ALA A 1 579 ? -3.714 5.792 -7.243 1.00 68.81 579 ALA A CA 1
ATOM 4390 C C . ALA A 1 579 ? -2.729 4.674 -6.878 1.00 68.81 579 ALA A C 1
ATOM 4392 O O . ALA A 1 579 ? -1.620 4.681 -7.388 1.00 68.81 579 ALA A O 1
ATOM 4393 N N . LEU A 1 580 ? -3.168 3.627 -6.168 1.00 64.31 580 LEU A N 1
ATOM 4394 C CA . LEU A 1 580 ? -2.298 2.509 -5.769 1.00 64.31 580 LEU A CA 1
ATOM 4395 C C . LEU A 1 580 ? -1.620 1.792 -6.944 1.00 64.31 580 LEU A C 1
ATOM 4397 O O . LEU A 1 580 ? -0.442 1.460 -6.856 1.00 64.31 580 LEU A O 1
ATOM 4401 N N . ILE A 1 581 ? -2.340 1.523 -8.038 1.00 65.06 581 ILE A N 1
ATOM 4402 C CA . ILE A 1 581 ? -1.767 0.823 -9.201 1.00 65.06 581 ILE A CA 1
ATOM 4403 C C . ILE A 1 581 ? -0.850 1.752 -10.016 1.00 65.06 581 ILE A C 1
ATOM 4405 O O . ILE A 1 581 ? 0.179 1.297 -10.513 1.00 65.06 581 ILE A O 1
ATOM 4409 N N . ARG A 1 582 ? -1.167 3.052 -10.122 1.00 67.25 582 ARG A N 1
ATOM 4410 C CA . ARG A 1 582 ? -0.286 4.049 -10.762 1.00 67.25 582 ARG A CA 1
ATOM 4411 C C . ARG A 1 582 ? 0.968 4.324 -9.926 1.00 67.25 582 ARG A C 1
ATOM 4413 O O . ARG A 1 582 ? 2.062 4.430 -10.475 1.00 67.25 582 ARG A O 1
ATOM 4420 N N . GLU A 1 583 ? 0.822 4.383 -8.607 1.00 63.41 583 GLU A N 1
ATOM 4421 C CA . GLU A 1 583 ? 1.906 4.529 -7.631 1.00 63.41 583 GLU A CA 1
ATOM 4422 C C . GLU A 1 583 ? 2.796 3.288 -7.580 1.00 63.41 583 GLU A C 1
ATOM 4424 O O . GLU A 1 583 ? 4.008 3.439 -7.469 1.00 63.41 583 GLU A O 1
ATOM 4429 N N . ALA A 1 584 ? 2.235 2.085 -7.771 1.00 57.25 584 ALA A N 1
ATOM 4430 C CA . ALA A 1 584 ? 3.013 0.849 -7.911 1.00 57.25 584 ALA A CA 1
ATOM 4431 C C . ALA A 1 584 ? 4.005 0.908 -9.076 1.00 57.25 584 ALA A C 1
ATOM 4433 O O . ALA A 1 584 ? 5.056 0.275 -9.027 1.00 57.25 584 ALA A O 1
ATOM 4434 N N . GLY A 1 585 ? 3.664 1.667 -10.122 1.00 54.59 585 GLY A N 1
ATOM 4435 C CA . GLY A 1 585 ? 4.562 1.964 -11.232 1.00 54.59 585 GLY A CA 1
ATOM 4436 C C . GLY A 1 585 ? 5.520 3.135 -10.978 1.00 54.59 585 GLY A C 1
ATOM 4437 O O . GLY A 1 585 ? 6.356 3.452 -11.816 1.00 54.59 585 GLY A O 1
ATOM 4438 N N . GLY A 1 586 ? 5.400 3.828 -9.848 1.00 51.62 586 GLY A N 1
ATOM 4439 C CA . GLY A 1 586 ? 6.168 5.039 -9.569 1.00 51.62 586 GLY A CA 1
ATOM 4440 C C . GLY A 1 586 ? 5.717 6.254 -10.366 1.00 51.62 586 GLY A C 1
ATOM 4441 O O . GLY A 1 586 ? 6.518 7.150 -10.594 1.00 51.62 586 GLY A O 1
ATOM 4442 N N . GLY A 1 587 ? 4.479 6.259 -10.875 1.00 55.09 587 GLY A N 1
ATOM 4443 C CA . GLY A 1 587 ? 4.052 7.219 -11.900 1.00 55.09 587 GLY A CA 1
ATOM 4444 C C . GLY A 1 587 ? 4.657 6.948 -13.285 1.00 55.09 587 GLY A C 1
ATOM 4445 O O . GLY A 1 587 ? 4.323 7.643 -14.244 1.00 55.09 587 GLY A O 1
ATOM 4446 N N . HIS A 1 588 ? 5.495 5.915 -13.411 1.00 58.28 588 HIS A N 1
ATOM 4447 C CA . HIS A 1 588 ? 6.098 5.466 -14.655 1.00 58.28 588 HIS A CA 1
ATOM 4448 C C . HIS A 1 588 ? 5.557 4.094 -15.060 1.00 58.28 588 HIS A C 1
ATOM 4450 O O . HIS A 1 588 ? 5.073 3.294 -14.259 1.00 58.28 588 HIS A O 1
ATOM 4456 N N . THR A 1 589 ? 5.625 3.809 -16.352 1.00 72.75 589 THR A N 1
ATOM 4457 C CA . THR A 1 589 ? 5.328 2.477 -16.861 1.00 72.75 589 THR A CA 1
ATOM 4458 C C . THR A 1 589 ? 6.476 1.555 -16.456 1.00 72.75 589 THR A C 1
ATOM 4460 O O . THR A 1 589 ? 7.566 1.669 -17.014 1.00 72.75 589 THR A O 1
ATOM 4463 N N . VAL A 1 590 ? 6.263 0.672 -15.472 1.00 81.31 590 VAL A N 1
ATOM 4464 C CA . VAL A 1 590 ? 7.243 -0.374 -15.130 1.00 81.31 590 VAL A CA 1
ATOM 4465 C C . VAL A 1 590 ? 7.520 -1.188 -16.387 1.00 81.31 590 VAL A C 1
ATOM 4467 O O . VAL A 1 590 ? 6.593 -1.709 -17.008 1.00 81.31 590 VAL A O 1
ATOM 4470 N N . ARG A 1 591 ? 8.793 -1.267 -16.773 1.00 88.75 591 ARG A N 1
ATOM 4471 C CA . ARG A 1 591 ? 9.234 -2.062 -17.915 1.00 88.75 591 ARG A CA 1
ATOM 4472 C C . ARG A 1 591 ? 9.790 -3.387 -17.432 1.00 88.75 591 ARG A C 1
ATOM 4474 O O . ARG A 1 591 ? 10.502 -3.452 -16.434 1.00 88.75 591 ARG A O 1
ATOM 4481 N N . ILE A 1 592 ? 9.427 -4.449 -18.134 1.00 91.50 592 ILE A N 1
ATOM 4482 C CA . ILE A 1 592 ? 9.876 -5.800 -17.850 1.00 91.50 592 ILE A CA 1
ATOM 4483 C C . ILE A 1 592 ? 11.158 -6.042 -18.643 1.00 91.50 592 ILE A C 1
ATOM 4485 O O . ILE A 1 592 ? 11.131 -6.045 -19.877 1.00 91.50 592 ILE A O 1
ATOM 4489 N N . PRO A 1 593 ? 12.294 -6.249 -17.969 1.00 92.44 593 PRO A N 1
ATOM 4490 C CA . PRO A 1 593 ? 13.525 -6.494 -18.681 1.00 92.44 593 PRO A CA 1
ATOM 4491 C C . PRO A 1 593 ? 13.528 -7.882 -19.316 1.00 92.44 593 PRO A C 1
ATOM 4493 O O . PRO A 1 593 ? 13.171 -8.888 -18.692 1.00 92.44 593 PRO A O 1
ATOM 4496 N N . VAL A 1 594 ? 13.984 -7.928 -20.564 1.00 93.62 594 VAL A N 1
ATOM 4497 C CA . VAL A 1 594 ? 14.168 -9.163 -21.328 1.00 93.62 594 VAL A CA 1
ATOM 4498 C C . VAL A 1 594 ? 15.655 -9.294 -21.676 1.00 93.62 594 VAL A C 1
ATOM 4500 O O . VAL A 1 594 ? 16.227 -8.342 -22.221 1.00 93.62 594 VAL A O 1
ATOM 4503 N N . PRO A 1 595 ? 16.307 -10.434 -21.364 1.00 91.81 595 PRO A N 1
ATOM 4504 C CA . PRO A 1 595 ? 17.681 -10.690 -21.789 1.00 91.81 595 PRO A CA 1
ATOM 4505 C C . PRO A 1 595 ? 17.825 -10.551 -23.306 1.00 91.81 595 PRO A C 1
ATOM 4507 O O . PRO A 1 595 ? 16.963 -11.010 -24.057 1.00 91.81 595 PRO A O 1
ATOM 4510 N N . GLU A 1 596 ? 18.925 -9.967 -23.783 1.00 90.38 596 GLU A N 1
ATOM 4511 C CA . GLU A 1 596 ? 19.122 -9.766 -25.226 1.00 90.38 596 GLU A CA 1
ATOM 4512 C C . GLU A 1 596 ? 19.169 -11.103 -25.993 1.00 90.38 596 GLU A C 1
ATOM 4514 O O . GLU A 1 596 ? 18.672 -11.187 -27.116 1.00 90.38 596 GLU A O 1
ATOM 4519 N N . SER A 1 597 ? 19.646 -12.182 -25.352 1.00 91.12 597 SER A N 1
ATOM 4520 C CA . SER A 1 597 ? 19.589 -13.553 -25.890 1.00 91.12 597 SER A CA 1
ATOM 4521 C C . SER A 1 597 ? 18.168 -14.023 -26.210 1.00 91.12 597 SER A C 1
ATOM 4523 O O . SER A 1 597 ? 17.962 -14.779 -27.159 1.00 91.12 597 SER A O 1
ATOM 4525 N N . ASP A 1 598 ? 17.189 -13.555 -25.439 1.00 93.75 598 ASP A N 1
ATOM 4526 C CA . ASP A 1 598 ? 15.805 -14.020 -25.483 1.00 93.75 598 ASP A CA 1
ATOM 4527 C C . ASP A 1 598 ? 14.942 -13.081 -26.339 1.00 93.75 598 ASP A C 1
ATOM 4529 O O . ASP A 1 598 ? 13.852 -13.446 -26.777 1.00 93.75 598 ASP A O 1
ATOM 4533 N N . ARG A 1 599 ? 15.438 -11.879 -26.654 1.00 92.81 599 ARG A N 1
ATOM 4534 C CA . ARG A 1 599 ? 14.680 -10.801 -27.299 1.00 92.81 599 ARG A CA 1
ATOM 4535 C C . ARG A 1 599 ? 14.137 -11.159 -28.680 1.00 92.81 599 ARG A C 1
ATOM 4537 O O . ARG A 1 599 ? 12.999 -10.815 -28.999 1.00 92.81 599 ARG A O 1
ATOM 4544 N N . ALA A 1 600 ? 14.920 -11.855 -29.505 1.00 94.81 600 ALA A N 1
ATOM 4545 C CA . ALA A 1 600 ? 14.465 -12.294 -30.825 1.00 94.81 600 ALA A CA 1
ATOM 4546 C C . ALA A 1 600 ? 13.330 -13.328 -30.718 1.00 94.81 600 ALA A C 1
ATOM 4548 O O . ALA A 1 600 ? 12.342 -13.244 -31.453 1.00 94.81 600 ALA A O 1
ATOM 4549 N N . CYS A 1 601 ? 13.450 -14.266 -29.771 1.00 94.62 601 CYS A N 1
ATOM 4550 C CA . CYS A 1 601 ? 12.419 -15.258 -29.474 1.00 94.62 601 CYS A CA 1
ATOM 4551 C C . CYS A 1 601 ? 11.161 -14.585 -28.909 1.00 94.62 601 CYS A C 1
ATOM 4553 O O . CYS A 1 601 ? 10.063 -14.833 -29.403 1.00 94.62 601 CYS A O 1
ATOM 4555 N N . PHE A 1 602 ? 11.327 -13.668 -27.953 1.00 95.69 602 PHE A N 1
ATOM 4556 C CA . PHE A 1 602 ? 10.249 -12.881 -27.363 1.00 95.69 602 PHE A CA 1
ATOM 4557 C C . PHE A 1 602 ? 9.480 -12.092 -28.426 1.00 95.69 602 PHE A C 1
ATOM 4559 O O . PHE A 1 602 ? 8.264 -12.212 -28.517 1.00 95.69 602 PHE A O 1
ATOM 4566 N N . LYS A 1 603 ? 10.174 -11.346 -29.295 1.00 96.25 603 LYS A N 1
ATOM 4567 C CA . LYS A 1 603 ? 9.533 -10.555 -30.356 1.00 96.25 603 LYS A CA 1
ATOM 4568 C C . LYS A 1 603 ? 8.739 -11.428 -31.333 1.00 96.25 603 LYS A C 1
ATOM 4570 O O . LYS A 1 603 ? 7.623 -11.074 -31.702 1.00 96.25 603 LYS A O 1
ATOM 4575 N N . ASN A 1 604 ? 9.296 -12.567 -31.750 1.00 96.25 604 ASN A N 1
ATOM 4576 C CA . ASN A 1 604 ? 8.592 -13.516 -32.619 1.00 96.25 604 ASN A CA 1
ATOM 4577 C C . ASN A 1 604 ? 7.329 -14.064 -31.930 1.00 96.25 604 ASN A C 1
ATOM 4579 O O . ASN A 1 604 ? 6.248 -14.103 -32.520 1.00 96.25 604 ASN A O 1
ATOM 4583 N N . LEU A 1 605 ? 7.454 -14.408 -30.647 1.00 95.62 605 LEU A N 1
ATOM 4584 C CA . LEU A 1 605 ? 6.344 -14.891 -29.840 1.00 95.62 605 LEU A CA 1
ATOM 4585 C C . LEU A 1 605 ? 5.232 -13.841 -29.701 1.00 95.62 605 LEU A C 1
ATOM 4587 O O . LEU A 1 605 ? 4.062 -14.186 -29.848 1.00 95.62 605 LEU A O 1
ATOM 4591 N N . VAL A 1 606 ? 5.586 -12.570 -29.487 1.00 96.12 606 VAL A N 1
ATOM 4592 C CA . VAL A 1 606 ? 4.631 -11.452 -29.434 1.00 96.12 606 VAL A CA 1
ATOM 4593 C C . VAL A 1 606 ? 3.894 -11.290 -30.762 1.00 96.12 606 VAL A C 1
ATOM 4595 O O . VAL A 1 606 ? 2.669 -11.294 -30.754 1.00 96.12 606 VAL A O 1
ATOM 4598 N N . HIS A 1 607 ? 4.599 -11.261 -31.897 1.00 95.75 607 HIS A N 1
ATOM 4599 C CA . HIS A 1 607 ? 3.952 -11.198 -33.218 1.00 95.75 607 HIS A CA 1
ATOM 4600 C C . HIS A 1 607 ? 3.014 -12.380 -33.488 1.00 95.75 607 HIS A C 1
ATOM 4602 O O . HIS A 1 607 ? 1.998 -12.232 -34.159 1.00 95.75 607 HIS A O 1
ATOM 4608 N N . THR A 1 608 ? 3.350 -13.564 -32.976 1.00 95.12 608 THR A N 1
ATOM 4609 C CA . THR A 1 608 ? 2.543 -14.770 -33.194 1.00 95.12 608 THR A CA 1
ATOM 4610 C C . THR A 1 608 ? 1.295 -14.794 -32.311 1.00 95.12 608 THR A C 1
ATOM 4612 O O . THR A 1 608 ? 0.227 -15.205 -32.757 1.00 95.12 608 THR A O 1
ATOM 4615 N N . LEU A 1 609 ? 1.422 -14.393 -31.043 1.00 94.25 609 LEU A N 1
ATOM 4616 C CA . LEU A 1 609 ? 0.356 -14.532 -30.046 1.00 94.25 609 LEU A CA 1
ATOM 4617 C C . LEU A 1 609 ? -0.497 -13.270 -29.869 1.00 94.25 609 LEU A C 1
ATOM 4619 O O . LEU A 1 609 ? -1.615 -13.371 -29.365 1.00 94.25 609 LEU A O 1
ATOM 4623 N N . PHE A 1 610 ? 0.005 -12.102 -30.262 1.00 94.25 610 PHE A N 1
ATOM 4624 C CA . PHE A 1 610 ? -0.628 -10.802 -30.033 1.00 94.25 610 PHE A CA 1
ATOM 4625 C C . PHE A 1 610 ? -0.643 -9.949 -31.303 1.00 94.25 610 PHE A C 1
ATOM 4627 O O . PHE A 1 610 ? -0.135 -8.826 -31.266 1.00 94.25 610 PHE A O 1
ATOM 4634 N N . PRO A 1 611 ? -1.211 -10.451 -32.417 1.00 91.25 611 PRO A N 1
ATOM 4635 C CA . PRO A 1 611 ? -1.388 -9.610 -33.592 1.00 91.25 611 PRO A CA 1
ATOM 4636 C C . PRO A 1 611 ? -2.196 -8.366 -33.193 1.00 91.25 611 PRO A C 1
ATOM 4638 O O . PRO A 1 611 ? -3.149 -8.471 -32.425 1.00 91.25 611 PRO A O 1
ATOM 4641 N N . GLU A 1 612 ? -1.779 -7.192 -33.664 1.00 91.56 612 GLU A N 1
ATOM 4642 C CA . GLU A 1 612 ? -2.396 -5.878 -33.394 1.00 91.56 612 GLU A CA 1
ATOM 4643 C C . GLU A 1 612 ? -2.170 -5.310 -31.980 1.00 91.56 612 GLU A C 1
ATOM 4645 O O . GLU A 1 612 ? -2.532 -4.168 -31.697 1.00 91.56 612 GLU A O 1
ATOM 4650 N N . CYS A 1 613 ? -1.529 -6.067 -31.088 1.00 90.12 613 CYS A N 1
ATOM 4651 C CA . CYS A 1 613 ? -1.166 -5.631 -29.737 1.00 90.12 613 CYS A CA 1
ATOM 4652 C C . CYS A 1 613 ? 0.355 -5.612 -29.514 1.00 90.12 613 CYS A C 1
ATOM 4654 O O . CYS A 1 613 ? 0.803 -5.479 -28.371 1.00 90.12 613 CYS A O 1
ATOM 4656 N N . GLU A 1 614 ? 1.160 -5.756 -30.569 1.00 93.75 614 GLU A N 1
ATOM 4657 C CA . GLU A 1 614 ? 2.609 -5.907 -30.435 1.00 93.75 614 GLU A CA 1
ATOM 4658 C C . GLU A 1 614 ? 3.269 -4.670 -29.852 1.00 93.75 614 GLU A C 1
ATOM 4660 O O . GLU A 1 614 ? 4.051 -4.799 -28.915 1.00 93.75 614 GLU A O 1
ATOM 4665 N N . ASP A 1 615 ? 2.924 -3.488 -30.363 1.00 90.75 615 ASP A N 1
ATOM 4666 C CA . ASP A 1 615 ? 3.518 -2.226 -29.919 1.00 90.75 615 ASP A CA 1
ATOM 4667 C C . ASP A 1 615 ? 3.324 -2.040 -28.415 1.00 90.75 615 ASP A C 1
ATOM 4669 O O . ASP A 1 615 ? 4.270 -1.741 -27.694 1.00 90.75 615 ASP A O 1
ATOM 4673 N N . PHE A 1 616 ? 2.133 -2.367 -27.908 1.00 89.88 616 PHE A N 1
ATOM 4674 C CA . PHE A 1 616 ? 1.869 -2.324 -26.477 1.00 89.88 616 PHE A CA 1
ATOM 4675 C C . PHE A 1 616 ? 2.778 -3.269 -25.681 1.00 89.88 616 PHE A C 1
ATOM 4677 O O . PHE A 1 616 ? 3.369 -2.858 -24.684 1.00 89.88 616 PHE A O 1
ATOM 4684 N N . VAL A 1 617 ? 2.872 -4.545 -26.075 1.00 91.62 617 VAL A N 1
ATOM 4685 C CA . VAL A 1 617 ? 3.695 -5.512 -25.329 1.00 91.62 617 VAL A CA 1
ATOM 4686 C C . VAL A 1 617 ? 5.171 -5.118 -25.409 1.00 91.62 617 VAL A C 1
ATOM 4688 O O . VAL A 1 617 ? 5.898 -5.248 -24.427 1.00 91.62 617 VAL A O 1
ATOM 4691 N N . MET A 1 618 ? 5.602 -4.594 -26.556 1.00 93.19 618 MET A N 1
ATOM 4692 C CA . MET A 1 618 ? 6.974 -4.157 -26.794 1.00 93.19 618 MET A CA 1
ATOM 4693 C C . MET A 1 618 ? 7.326 -2.847 -26.062 1.00 93.19 618 MET A C 1
ATOM 4695 O O . MET A 1 618 ? 8.475 -2.680 -25.659 1.00 93.19 618 MET A O 1
ATOM 4699 N N . ASP A 1 619 ? 6.364 -1.956 -25.817 1.00 90.69 619 ASP A N 1
ATOM 4700 C CA . ASP A 1 619 ? 6.548 -0.726 -25.026 1.00 90.69 619 ASP A CA 1
ATOM 4701 C C . ASP A 1 619 ? 6.720 -1.001 -23.523 1.00 90.69 619 ASP A C 1
ATOM 4703 O O . ASP A 1 619 ? 7.327 -0.208 -22.789 1.00 90.69 619 ASP A O 1
ATOM 4707 N N . MET A 1 620 ? 6.191 -2.141 -23.070 1.00 90.44 620 MET A N 1
ATOM 4708 C CA . MET A 1 620 ? 6.263 -2.623 -21.690 1.00 90.44 620 MET A CA 1
ATOM 4709 C C . MET A 1 620 ? 7.545 -3.403 -21.388 1.00 90.44 620 MET A C 1
ATOM 4711 O O . MET A 1 620 ? 7.718 -3.833 -20.249 1.00 90.44 620 MET A O 1
ATOM 4715 N N . ILE A 1 621 ? 8.441 -3.603 -22.357 1.00 92.25 621 ILE A N 1
ATOM 4716 C CA . ILE A 1 621 ? 9.717 -4.293 -22.138 1.00 92.25 621 ILE A CA 1
ATOM 4717 C C . ILE A 1 621 ? 10.909 -3.352 -22.283 1.00 92.25 621 ILE A C 1
ATOM 4719 O O . ILE A 1 621 ? 10.861 -2.349 -22.994 1.00 92.25 621 ILE A O 1
ATOM 4723 N N . GLU A 1 622 ? 12.018 -3.701 -21.638 1.00 91.62 622 GLU A N 1
ATOM 4724 C CA . GLU A 1 622 ? 13.297 -3.017 -21.829 1.00 91.62 622 GLU A CA 1
ATOM 4725 C C . GLU A 1 622 ? 14.447 -3.999 -22.102 1.00 91.62 622 GLU A C 1
ATOM 4727 O O . GLU A 1 622 ? 14.423 -5.135 -21.619 1.00 91.62 622 GLU A O 1
ATOM 4732 N N . PRO A 1 623 ? 15.464 -3.596 -22.888 1.00 87.06 623 PRO A N 1
ATOM 4733 C CA . PRO A 1 623 ? 16.670 -4.399 -23.059 1.00 87.06 623 PRO A CA 1
ATOM 4734 C C . PRO A 1 623 ? 17.454 -4.460 -21.744 1.00 87.06 623 PRO A C 1
ATOM 4736 O O . PRO A 1 623 ? 17.795 -3.418 -21.183 1.00 87.06 623 PRO A O 1
ATOM 4739 N N . TRP A 1 624 ? 17.790 -5.667 -21.282 1.00 81.75 624 TRP A N 1
ATOM 4740 C CA . TRP A 1 624 ? 18.548 -5.852 -20.037 1.00 81.75 624 TRP A CA 1
ATOM 4741 C C . TRP A 1 624 ? 20.004 -5.344 -20.103 1.00 81.75 624 TRP A C 1
ATOM 4743 O O . TRP A 1 624 ? 20.581 -4.982 -19.080 1.00 81.75 624 TRP A O 1
ATOM 4753 N N . ASP A 1 625 ? 20.594 -5.238 -21.296 1.00 77.50 625 ASP A N 1
ATOM 4754 C CA . ASP A 1 625 ? 22.008 -4.864 -21.483 1.00 77.50 625 ASP A CA 1
ATOM 4755 C C . ASP A 1 625 ? 22.342 -3.407 -21.093 1.00 77.50 625 ASP A C 1
ATOM 4757 O O . ASP A 1 625 ? 23.511 -3.025 -21.050 1.00 77.50 625 ASP A O 1
ATOM 4761 N N . ASN A 1 626 ? 21.331 -2.589 -20.779 1.00 55.50 626 ASN A N 1
ATOM 4762 C CA . ASN A 1 626 ? 21.506 -1.200 -20.346 1.00 55.50 626 ASN A CA 1
ATOM 4763 C C . ASN A 1 626 ? 21.716 -1.036 -18.832 1.00 55.50 626 ASN A C 1
ATOM 4765 O O . ASN A 1 626 ? 21.884 0.094 -18.370 1.00 55.50 626 ASN A O 1
ATOM 4769 N N . VAL A 1 627 ? 21.731 -2.119 -18.046 1.00 54.47 627 VAL A N 1
ATOM 4770 C CA . VAL A 1 627 ? 22.080 -2.024 -16.622 1.00 54.47 627 VAL A CA 1
ATOM 4771 C C . VAL A 1 627 ? 23.606 -1.891 -16.508 1.00 54.47 627 VAL A C 1
ATOM 4773 O O . VAL A 1 627 ? 24.324 -2.795 -16.942 1.00 54.47 627 VAL A O 1
ATOM 4776 N N . PRO A 1 628 ? 24.145 -0.785 -15.956 1.00 45.09 628 PRO A N 1
ATOM 4777 C CA . PRO A 1 628 ? 25.582 -0.549 -15.914 1.00 45.09 628 PRO A CA 1
ATOM 4778 C C . PRO A 1 628 ? 26.326 -1.731 -15.280 1.00 45.09 628 PRO A C 1
ATOM 4780 O O . PRO A 1 628 ? 26.137 -2.049 -14.106 1.00 45.09 628 PRO A O 1
ATOM 4783 N N . VAL A 1 629 ? 27.242 -2.334 -16.045 1.00 45.78 629 VAL A N 1
ATOM 4784 C CA . VAL A 1 629 ? 28.121 -3.459 -15.649 1.00 45.78 629 VAL A CA 1
ATOM 4785 C C . VAL A 1 629 ? 28.962 -3.158 -14.390 1.00 45.78 629 VAL A C 1
ATOM 4787 O O . VAL A 1 629 ? 29.570 -4.052 -13.804 1.00 45.78 629 VAL A O 1
ATOM 4790 N N . ALA A 1 630 ? 28.948 -1.915 -13.901 1.00 39.19 630 ALA A N 1
ATOM 4791 C CA . ALA A 1 630 ? 29.595 -1.482 -12.666 1.00 39.19 630 ALA A CA 1
ATOM 4792 C C . ALA A 1 630 ? 29.145 -2.234 -11.389 1.00 39.19 630 ALA A C 1
ATOM 4794 O O . ALA A 1 630 ? 29.773 -2.049 -10.350 1.00 39.19 630 ALA A O 1
ATOM 4795 N N . MET A 1 631 ? 28.110 -3.086 -11.436 1.00 43.12 631 MET A N 1
ATOM 4796 C CA . MET A 1 631 ? 27.564 -3.777 -10.254 1.00 43.12 631 MET A CA 1
ATOM 4797 C C . MET A 1 631 ? 27.764 -5.301 -10.182 1.00 43.12 631 MET A C 1
ATOM 4799 O O . MET A 1 631 ? 27.304 -5.918 -9.222 1.00 43.12 631 MET A O 1
ATOM 4803 N N . THR A 1 632 ? 28.492 -5.936 -11.106 1.00 38.12 632 THR A N 1
ATOM 4804 C CA . THR A 1 632 ? 28.766 -7.387 -11.016 1.00 38.12 632 THR A CA 1
ATOM 4805 C C . THR A 1 632 ? 30.240 -7.717 -11.247 1.00 38.12 632 THR A C 1
ATOM 4807 O O . THR A 1 632 ? 30.629 -8.161 -12.325 1.00 38.12 632 THR A O 1
ATOM 4810 N N . SER A 1 633 ? 31.081 -7.545 -10.224 1.00 31.52 633 SER A N 1
ATOM 4811 C CA . SER A 1 633 ? 32.454 -8.069 -10.212 1.00 31.52 633 SER A CA 1
ATOM 4812 C C . SER A 1 633 ? 32.549 -9.377 -9.415 1.00 31.52 633 SER A C 1
ATOM 4814 O O . SER A 1 633 ? 33.018 -9.420 -8.283 1.00 31.52 633 SER A O 1
ATOM 4816 N N . ALA A 1 634 ? 32.142 -10.481 -10.043 1.00 31.50 634 ALA A N 1
ATOM 4817 C CA . ALA A 1 634 ? 32.698 -11.806 -9.760 1.00 31.50 634 ALA A CA 1
ATOM 4818 C C . ALA A 1 634 ? 32.511 -12.705 -10.997 1.00 31.50 634 ALA A C 1
ATOM 4820 O O . ALA A 1 634 ? 31.384 -13.117 -11.281 1.00 31.50 634 ALA A O 1
ATOM 4821 N N . PRO A 1 635 ? 33.573 -13.012 -11.763 1.00 31.88 635 PRO A N 1
ATOM 4822 C CA . PRO A 1 635 ? 33.457 -13.913 -12.899 1.00 31.88 635 PRO A CA 1
ATOM 4823 C C . PRO A 1 635 ? 33.263 -15.349 -12.397 1.00 31.88 635 PRO A C 1
ATOM 4825 O O . PRO A 1 635 ? 34.171 -15.957 -11.830 1.00 31.88 635 PRO A O 1
ATOM 4828 N N . CYS A 1 636 ? 32.078 -15.915 -12.626 1.00 28.16 636 CYS A N 1
ATOM 4829 C CA . CYS A 1 636 ? 31.898 -17.362 -12.602 1.00 28.16 636 CYS A CA 1
ATOM 4830 C C . CYS A 1 636 ? 32.553 -17.935 -13.864 1.00 28.16 636 CYS A C 1
ATOM 4832 O O . CYS A 1 636 ? 31.975 -17.885 -14.946 1.00 28.16 636 CYS A O 1
ATOM 4834 N N . HIS A 1 637 ? 33.772 -18.461 -13.736 1.00 28.61 637 HIS A N 1
ATOM 4835 C CA . HIS A 1 637 ? 34.380 -19.273 -14.785 1.00 28.61 637 HIS A CA 1
ATOM 4836 C C . HIS A 1 637 ? 33.585 -20.577 -14.942 1.00 28.61 637 HIS A C 1
ATOM 4838 O O . HIS A 1 637 ? 33.700 -21.491 -14.127 1.00 28.61 637 HIS A O 1
ATOM 4844 N N . SER A 1 638 ? 32.788 -20.670 -16.003 1.00 29.22 638 SER A N 1
ATOM 4845 C CA . SER A 1 638 ? 32.294 -21.937 -16.531 1.00 29.22 638 SER A CA 1
ATOM 4846 C C . SER A 1 638 ? 33.436 -22.643 -17.267 1.00 29.22 638 SER A C 1
ATOM 4848 O O . SER A 1 638 ? 33.830 -22.264 -18.367 1.00 29.22 638 SER A O 1
ATOM 4850 N N . ILE A 1 639 ? 33.996 -23.679 -16.643 1.00 32.81 639 ILE A N 1
ATOM 4851 C CA . ILE A 1 639 ? 34.840 -24.658 -17.333 1.00 32.81 639 ILE A CA 1
ATOM 4852 C C . ILE A 1 639 ? 33.894 -25.643 -18.019 1.00 32.81 639 ILE A C 1
ATOM 4854 O O . ILE A 1 639 ? 33.327 -26.517 -17.369 1.00 32.81 639 ILE A O 1
ATOM 4858 N N . LEU A 1 640 ? 33.726 -25.496 -19.329 1.00 31.05 640 LEU A N 1
ATOM 4859 C CA . LEU A 1 640 ? 33.281 -26.573 -20.207 1.00 31.05 640 LEU A CA 1
ATOM 4860 C C . LEU A 1 640 ? 34.196 -26.574 -21.433 1.00 31.05 640 LEU A C 1
ATOM 4862 O O . LEU A 1 640 ? 33.987 -25.820 -22.379 1.00 31.05 640 LEU A O 1
ATOM 4866 N N . GLU A 1 641 ? 35.224 -27.421 -21.391 1.00 30.92 641 GLU A N 1
ATOM 4867 C CA . GLU A 1 641 ? 35.852 -27.941 -22.605 1.00 30.92 641 GLU A CA 1
ATOM 4868 C C . GLU A 1 641 ? 35.123 -29.221 -23.054 1.00 30.92 641 GLU A C 1
ATOM 4870 O O . GLU A 1 641 ? 34.606 -29.965 -22.212 1.00 30.92 641 GLU A O 1
ATOM 4875 N N . PRO A 1 642 ? 35.066 -29.497 -24.368 1.00 35.03 642 PRO A N 1
ATOM 4876 C CA . PRO A 1 642 ? 34.340 -30.630 -24.918 1.00 35.03 642 PRO A CA 1
ATOM 4877 C C . PRO A 1 642 ? 35.185 -31.908 -24.836 1.00 35.03 642 PRO A C 1
ATOM 4879 O O . PRO A 1 642 ? 36.268 -31.991 -25.413 1.00 35.03 642 PRO A O 1
ATOM 4882 N N . MET A 1 643 ? 34.672 -32.936 -24.159 1.00 28.34 643 MET A N 1
ATOM 4883 C CA . MET A 1 643 ? 35.231 -34.288 -24.220 1.00 28.34 643 MET A CA 1
ATOM 4884 C C . MET A 1 643 ? 34.512 -35.087 -25.306 1.00 28.34 643 MET A C 1
ATOM 4886 O O . MET A 1 643 ? 33.319 -35.370 -25.211 1.00 28.34 643 MET A O 1
ATOM 4890 N N . SER A 1 644 ? 35.275 -35.415 -26.343 1.00 34.53 644 SER A N 1
ATOM 4891 C CA . SER A 1 644 ? 34.931 -36.296 -27.453 1.00 34.53 644 SER A CA 1
ATOM 4892 C C . SER A 1 644 ? 34.799 -37.761 -27.027 1.00 34.53 644 SER A C 1
ATOM 4894 O O . SER A 1 644 ? 35.607 -38.250 -26.237 1.00 34.53 644 SER A O 1
ATOM 4896 N N . ASP A 1 645 ? 33.828 -38.431 -27.644 1.00 38.62 645 ASP A N 1
ATOM 4897 C CA . ASP A 1 645 ? 33.683 -39.859 -27.945 1.00 38.62 645 ASP A CA 1
ATOM 4898 C C . ASP A 1 645 ? 34.695 -40.844 -27.339 1.00 38.62 645 ASP A C 1
ATOM 4900 O O . ASP A 1 645 ? 35.875 -40.867 -27.701 1.00 38.62 645 ASP A O 1
ATOM 4904 N N . LYS A 1 646 ? 34.173 -41.786 -26.542 1.00 32.84 646 LYS A N 1
ATOM 4905 C CA . LYS A 1 646 ? 34.606 -43.189 -26.592 1.00 32.84 646 LYS A CA 1
ATOM 4906 C C . LYS A 1 646 ? 33.564 -44.136 -26.001 1.00 32.84 646 LYS A C 1
ATOM 4908 O O . LYS A 1 646 ? 33.156 -44.011 -24.851 1.00 32.84 646 LYS A O 1
ATOM 4913 N N . GLU A 1 647 ? 33.178 -45.083 -26.845 1.00 37.75 647 GLU A N 1
ATOM 4914 C CA . GLU A 1 647 ? 32.371 -46.266 -26.574 1.00 37.75 647 GLU A CA 1
ATOM 4915 C C . GLU A 1 647 ? 32.966 -47.126 -25.449 1.00 37.75 647 GLU A C 1
ATOM 4917 O O . GLU A 1 647 ? 34.181 -47.328 -25.399 1.00 37.75 647 GLU A O 1
ATOM 4922 N N . ALA A 1 648 ? 32.103 -47.711 -24.616 1.00 33.22 648 ALA A N 1
ATOM 4923 C CA . ALA A 1 648 ? 32.299 -49.060 -24.089 1.00 33.22 648 ALA A CA 1
ATOM 4924 C C . ALA A 1 648 ? 30.977 -49.621 -23.545 1.00 33.22 648 ALA A C 1
ATOM 4926 O O . ALA A 1 648 ? 30.347 -49.056 -22.653 1.00 33.22 648 ALA A O 1
ATOM 4927 N N . GLU A 1 649 ? 30.598 -50.758 -24.117 1.00 35.00 649 GLU A N 1
ATOM 4928 C CA . GLU A 1 649 ? 29.567 -51.690 -23.679 1.00 35.00 649 GLU A CA 1
ATOM 4929 C C . GLU A 1 649 ? 29.727 -52.088 -22.202 1.00 35.00 649 GLU A C 1
ATOM 4931 O O . GLU A 1 649 ? 30.842 -52.313 -21.733 1.00 35.00 649 GLU A O 1
ATOM 4936 N N . THR A 1 650 ? 28.617 -52.277 -21.483 1.00 33.16 650 THR A N 1
ATOM 4937 C CA . THR A 1 650 ? 28.403 -53.452 -20.613 1.00 33.16 650 THR A CA 1
ATOM 4938 C C . THR A 1 650 ? 26.957 -53.521 -20.109 1.00 33.16 650 THR A C 1
ATOM 4940 O O . THR A 1 650 ? 26.306 -52.520 -19.827 1.00 33.16 650 THR A O 1
ATOM 4943 N N . SER A 1 651 ? 26.468 -54.755 -20.073 1.00 34.12 651 SER A N 1
ATOM 4944 C CA . SER A 1 651 ? 25.101 -55.243 -19.873 1.00 34.12 651 SER A CA 1
ATOM 4945 C C . SER A 1 651 ? 24.526 -55.031 -18.455 1.00 34.12 651 SER A C 1
ATOM 4947 O O . SER A 1 651 ? 25.287 -54.771 -17.522 1.00 34.12 651 SER A O 1
ATOM 4949 N N . PRO A 1 652 ? 23.201 -55.206 -18.252 1.00 44.56 652 PRO A N 1
ATOM 4950 C CA . PRO A 1 652 ? 22.526 -54.944 -16.981 1.00 44.56 652 PRO A CA 1
ATOM 4951 C C . PRO A 1 652 ? 22.365 -56.212 -16.124 1.00 44.56 652 PRO A C 1
ATOM 4953 O O . PRO A 1 652 ? 22.308 -57.314 -16.675 1.00 44.56 652 PRO A O 1
ATOM 4956 N N . PRO A 1 653 ? 22.137 -56.071 -14.806 1.00 40.38 653 PRO A N 1
ATOM 4957 C CA . PRO A 1 653 ? 21.410 -57.081 -14.060 1.00 40.38 653 PRO A CA 1
ATOM 4958 C C . PRO A 1 653 ? 20.084 -56.541 -13.510 1.00 40.38 653 PRO A C 1
ATOM 4960 O O . PRO A 1 653 ? 20.024 -55.558 -12.778 1.00 40.38 653 PRO A O 1
ATOM 4963 N N . GLU A 1 654 ? 19.034 -57.228 -13.950 1.00 29.66 654 GLU A N 1
ATOM 4964 C CA . GLU A 1 654 ? 17.992 -57.880 -13.152 1.00 29.66 654 GLU A CA 1
ATOM 4965 C C . GLU A 1 654 ? 17.266 -57.130 -12.022 1.00 29.66 654 GLU A C 1
ATOM 4967 O O . GLU A 1 654 ? 17.810 -56.695 -11.011 1.00 29.66 654 GLU A O 1
ATOM 4972 N N . CYS A 1 655 ? 15.943 -57.134 -12.201 1.00 32.28 655 CYS A N 1
ATOM 4973 C CA . CYS A 1 655 ? 14.899 -56.864 -11.233 1.00 32.28 655 CYS A CA 1
ATOM 4974 C C . CYS A 1 655 ? 15.016 -57.712 -9.957 1.00 32.28 655 CYS A C 1
ATOM 4976 O O . CYS A 1 655 ? 15.185 -58.927 -10.025 1.00 32.28 655 CYS A O 1
ATOM 4978 N N . ALA A 1 656 ? 14.717 -57.096 -8.812 1.00 31.69 656 ALA A N 1
ATOM 4979 C CA . ALA A 1 656 ? 14.170 -57.800 -7.661 1.00 31.69 656 ALA A CA 1
ATOM 4980 C C . ALA A 1 656 ? 13.072 -56.961 -6.994 1.00 31.69 656 ALA A C 1
ATOM 4982 O O . ALA A 1 656 ? 13.210 -55.767 -6.742 1.00 31.69 656 ALA A O 1
ATOM 4983 N N . SER A 1 657 ? 11.958 -57.648 -6.799 1.00 31.56 657 SER A N 1
ATOM 4984 C CA . SER A 1 657 ? 10.675 -57.288 -6.215 1.00 31.56 657 SER A CA 1
ATOM 4985 C C . SER A 1 657 ? 10.690 -57.156 -4.687 1.00 31.56 657 SER A C 1
ATOM 4987 O O . SER A 1 657 ? 11.598 -57.668 -4.038 1.00 31.56 657 SER A O 1
ATOM 4989 N N . SER A 1 658 ? 9.556 -56.665 -4.156 1.00 31.11 658 SER A N 1
ATOM 4990 C CA . SER A 1 658 ? 9.021 -56.836 -2.783 1.00 31.11 658 SER A CA 1
ATOM 4991 C C . SER A 1 658 ? 9.719 -55.997 -1.692 1.00 31.11 658 SER A C 1
ATOM 4993 O O . SER A 1 658 ? 10.912 -55.764 -1.772 1.00 31.11 658 SER A O 1
ATOM 4995 N N . GLU A 1 659 ? 9.059 -55.406 -0.692 1.00 30.77 659 GLU A N 1
ATOM 4996 C CA . GLU A 1 659 ? 7.882 -55.817 0.084 1.00 30.77 659 GLU A CA 1
ATOM 4997 C C . GLU A 1 659 ? 7.090 -54.599 0.625 1.00 30.77 659 GLU A C 1
ATOM 4999 O O . GLU A 1 659 ? 7.645 -53.526 0.870 1.00 30.77 659 GLU A O 1
ATOM 5004 N N . GLU A 1 660 ? 5.785 -54.799 0.851 1.00 36.94 660 GLU A N 1
ATOM 5005 C CA . GLU A 1 660 ? 4.964 -54.032 1.805 1.00 36.94 660 GLU A CA 1
ATOM 5006 C C . GLU A 1 660 ? 5.544 -54.126 3.238 1.00 36.94 660 GLU A C 1
ATOM 5008 O O . GLU A 1 660 ? 6.281 -55.061 3.552 1.00 36.94 660 GLU A O 1
ATOM 5013 N N . PRO A 1 661 ? 5.118 -53.258 4.175 1.00 39.94 661 PRO A N 1
ATOM 5014 C CA . PRO A 1 661 ? 4.113 -53.791 5.092 1.00 39.94 661 PRO A CA 1
ATOM 5015 C C . PRO A 1 661 ? 2.994 -52.819 5.476 1.00 39.94 661 PRO A C 1
ATOM 5017 O O . PRO A 1 661 ? 3.124 -51.595 5.526 1.00 39.94 661 PRO A O 1
ATOM 5020 N N . GLN A 1 662 ? 1.879 -53.465 5.798 1.00 32.12 662 GLN A N 1
ATOM 5021 C CA . GLN A 1 662 ? 0.639 -52.935 6.327 1.00 32.12 662 GLN A CA 1
ATOM 5022 C C . GLN A 1 662 ? 0.734 -52.522 7.814 1.00 32.12 662 GLN A C 1
ATOM 5024 O O . GLN A 1 662 ? 1.644 -52.909 8.542 1.00 32.12 662 GLN A O 1
ATOM 5029 N N . GLN A 1 663 ? -0.363 -51.890 8.253 1.00 29.94 663 GLN A N 1
ATOM 5030 C CA . GLN A 1 663 ? -0.971 -51.924 9.596 1.00 29.94 663 GLN A CA 1
ATOM 5031 C C . GLN A 1 663 ? -0.595 -50.848 10.632 1.00 29.94 663 GLN A C 1
ATOM 5033 O O . GLN A 1 663 ? 0.288 -50.978 11.470 1.00 29.94 663 GLN A O 1
ATOM 5038 N N . THR A 1 664 ? -1.427 -49.801 10.612 1.00 33.88 664 THR A N 1
ATOM 5039 C CA . THR A 1 664 ? -2.389 -49.429 11.674 1.00 33.88 664 THR A CA 1
ATOM 5040 C C . THR A 1 664 ? -1.981 -49.621 13.141 1.00 33.88 664 THR A C 1
ATOM 5042 O O . THR A 1 664 ? -2.025 -50.726 13.677 1.00 33.88 664 THR A O 1
ATOM 5045 N N . GLY A 1 665 ? -1.805 -48.497 13.842 1.00 29.05 665 GLY A N 1
ATOM 5046 C CA . GLY A 1 665 ? -1.919 -48.389 15.299 1.00 29.05 665 GLY A CA 1
ATOM 5047 C C . GLY A 1 665 ? -2.728 -47.137 15.686 1.00 29.05 665 GLY A C 1
ATOM 5048 O O . GLY A 1 665 ? -2.576 -46.103 15.033 1.00 29.05 665 GLY A O 1
ATOM 5049 N N . PRO A 1 666 ? -3.611 -47.189 16.705 1.00 31.02 666 PRO A N 1
ATOM 5050 C CA . PRO A 1 666 ? -4.518 -46.092 17.021 1.00 31.02 666 PRO A CA 1
ATOM 5051 C C . PRO A 1 666 ? -3.822 -45.048 17.903 1.00 31.02 666 PRO A C 1
ATOM 5053 O O . PRO A 1 666 ? -3.461 -45.316 19.050 1.00 31.02 666 PRO A O 1
ATOM 5056 N N . VAL A 1 667 ? -3.668 -43.827 17.390 1.00 29.77 667 VAL A N 1
ATOM 5057 C CA . VAL A 1 667 ? -3.162 -42.695 18.176 1.00 29.77 667 VAL A CA 1
ATOM 5058 C C . VAL A 1 667 ? -4.313 -42.060 18.960 1.00 29.77 667 VAL A C 1
ATOM 5060 O O . VAL A 1 667 ? -5.316 -41.606 18.409 1.00 29.77 667 VAL A O 1
ATOM 5063 N N . ARG A 1 668 ? -4.151 -42.057 20.287 1.00 29.00 668 ARG A N 1
ATOM 5064 C CA . ARG A 1 668 ? -5.022 -41.419 21.280 1.00 29.00 668 ARG A CA 1
ATOM 5065 C C . ARG A 1 668 ? -5.199 -39.923 20.988 1.00 29.00 668 ARG A C 1
ATOM 5067 O O . ARG A 1 668 ? -4.220 -39.185 20.928 1.00 29.00 668 ARG A O 1
ATOM 5074 N N . ARG A 1 669 ? -6.454 -39.468 20.907 1.00 27.62 669 ARG A N 1
ATOM 5075 C CA . ARG A 1 669 ? -6.834 -38.044 20.910 1.00 27.62 669 ARG A CA 1
ATOM 5076 C C . ARG A 1 669 ? -6.600 -37.425 22.298 1.00 27.62 669 ARG A C 1
ATOM 5078 O O . ARG A 1 669 ? -7.180 -37.931 23.261 1.00 27.62 669 ARG A O 1
ATOM 5085 N N . PRO A 1 670 ? -5.885 -36.296 22.429 1.00 26.86 670 PRO A N 1
ATOM 5086 C CA . PRO A 1 670 ? -6.108 -35.381 23.532 1.00 26.86 670 PRO A CA 1
ATOM 5087 C C . PRO A 1 670 ? -7.263 -34.441 23.163 1.00 26.86 670 PRO A C 1
ATOM 5089 O O . PRO A 1 670 ? -7.191 -33.660 22.218 1.00 26.86 670 PRO A O 1
ATOM 5092 N N . SER A 1 671 ? -8.350 -34.530 23.925 1.00 32.25 671 SER A N 1
ATOM 5093 C CA . SER A 1 671 ? -9.404 -33.518 23.960 1.00 32.25 671 SER A CA 1
ATOM 5094 C C . SER A 1 671 ? -8.814 -32.205 24.479 1.00 32.25 671 SER A C 1
ATOM 5096 O O . SER A 1 671 ? -8.504 -32.101 25.667 1.00 32.25 671 SER A O 1
ATOM 5098 N N . ARG A 1 672 ? -8.698 -31.189 23.621 1.00 28.50 672 ARG A N 1
ATOM 5099 C CA . ARG A 1 672 ? -8.497 -29.800 24.044 1.00 28.50 672 ARG A CA 1
ATOM 5100 C C . ARG A 1 672 ? -9.513 -28.901 23.351 1.00 28.50 672 ARG A C 1
ATOM 5102 O O . ARG A 1 672 ? -9.516 -28.761 22.137 1.00 28.50 672 ARG A O 1
ATOM 5109 N N . ARG A 1 673 ? -10.390 -28.329 24.180 1.00 37.34 673 ARG A N 1
ATOM 5110 C CA . ARG A 1 673 ? -11.270 -27.204 23.867 1.00 37.34 673 ARG A CA 1
ATOM 5111 C C . ARG A 1 673 ? -10.411 -25.977 23.567 1.00 37.34 673 ARG A C 1
ATOM 5113 O O . ARG A 1 673 ? -9.702 -25.516 24.458 1.00 37.34 673 ARG A O 1
ATOM 5120 N N . THR A 1 674 ? -10.565 -25.409 22.383 1.00 32.22 674 THR A N 1
ATOM 5121 C CA . THR A 1 674 ? -10.295 -23.996 22.113 1.00 32.22 674 THR A CA 1
ATOM 5122 C C . THR A 1 674 ? -11.558 -23.426 21.477 1.00 32.22 674 THR A C 1
ATOM 5124 O O . THR A 1 674 ? -12.017 -23.876 20.432 1.00 32.22 674 THR A O 1
ATOM 5127 N N . GLY A 1 675 ? -12.212 -22.535 22.222 1.00 31.97 675 GLY A N 1
ATOM 5128 C CA . GLY A 1 675 ? -13.451 -21.880 21.820 1.00 31.97 675 GLY A CA 1
ATOM 5129 C C . GLY A 1 675 ? -13.162 -20.712 20.883 1.00 31.97 675 GLY A C 1
ATOM 5130 O O . GLY A 1 675 ? -12.218 -19.957 21.096 1.00 31.97 675 GLY A O 1
ATOM 5131 N N . ASN A 1 676 ? -13.990 -20.591 19.852 1.00 45.50 676 ASN A N 1
ATOM 5132 C CA . ASN A 1 676 ? -13.937 -19.558 18.824 1.00 45.50 676 ASN A CA 1
ATOM 5133 C C . ASN A 1 676 ? -14.566 -18.262 19.358 1.00 45.50 676 ASN A C 1
ATOM 5135 O O . ASN A 1 676 ? -15.736 -18.302 19.715 1.00 45.50 676 ASN A O 1
ATOM 5139 N N . ALA A 1 677 ? -13.857 -17.129 19.389 1.00 39.06 677 ALA A N 1
ATOM 5140 C CA . ALA A 1 677 ? -14.355 -15.880 19.992 1.00 39.06 677 ALA A CA 1
ATOM 5141 C C . ALA A 1 677 ? -15.695 -15.383 19.402 1.00 39.06 677 ALA A C 1
ATOM 5143 O O . ALA A 1 677 ? -16.548 -14.946 20.162 1.00 39.06 677 ALA A O 1
ATOM 5144 N N . GLY A 1 678 ? -15.943 -15.556 18.096 1.00 39.59 678 GLY A N 1
ATOM 5145 C CA . GLY A 1 678 ? -17.215 -15.159 17.465 1.00 39.59 678 GLY A CA 1
ATOM 5146 C C . GLY A 1 678 ? -18.401 -16.086 17.780 1.00 39.59 678 GLY A C 1
ATOM 5147 O O . GLY A 1 678 ? -19.516 -15.622 18.003 1.00 39.59 678 GLY A O 1
ATOM 5148 N N . GLN A 1 679 ? -18.164 -17.400 17.888 1.00 45.72 679 GLN A N 1
ATOM 5149 C CA . GLN A 1 679 ? -19.198 -18.363 18.297 1.00 45.72 679 GLN A CA 1
ATOM 5150 C C . GLN A 1 679 ? -19.440 -18.299 19.812 1.00 45.72 679 GLN A C 1
ATOM 5152 O O . GLN A 1 679 ? -20.570 -18.430 20.257 1.00 45.72 679 GLN A O 1
ATOM 5157 N N . LEU A 1 680 ? -18.388 -18.038 20.599 1.00 45.75 680 LEU A N 1
ATOM 5158 C CA . LEU A 1 680 ? -18.460 -17.836 22.045 1.00 45.75 680 LEU A CA 1
ATOM 5159 C C . LEU A 1 680 ? -19.173 -16.529 22.399 1.00 45.75 680 LEU A C 1
ATOM 5161 O O . LEU A 1 680 ? -19.736 -16.457 23.483 1.00 45.75 680 LEU A O 1
ATOM 5165 N N . LEU A 1 681 ? -19.148 -15.516 21.521 1.00 48.06 681 LEU A N 1
ATOM 5166 C CA . LEU A 1 681 ? -19.897 -14.271 21.683 1.00 48.06 681 LEU A CA 1
ATOM 5167 C C . LEU A 1 681 ? -21.381 -14.478 21.380 1.00 48.06 681 LEU A C 1
ATOM 5169 O O . LEU A 1 681 ? -22.195 -14.038 22.172 1.00 48.06 681 LEU A O 1
ATOM 5173 N N . MET A 1 682 ? -21.748 -15.210 20.323 1.00 45.78 682 MET A N 1
ATOM 5174 C CA . MET A 1 682 ? -23.149 -15.590 20.086 1.00 45.78 682 MET A CA 1
ATOM 5175 C C . MET A 1 682 ? -23.676 -16.556 21.151 1.00 45.78 682 MET A C 1
ATOM 5177 O O . MET A 1 682 ? -24.779 -16.365 21.648 1.00 45.78 682 MET A O 1
ATOM 5181 N N . ASP A 1 683 ? -22.871 -17.527 21.586 1.00 49.78 683 ASP A N 1
ATOM 5182 C CA . ASP A 1 683 ? -23.201 -18.382 22.727 1.00 49.78 683 ASP A CA 1
ATOM 5183 C C . ASP A 1 683 ? -23.238 -17.574 24.034 1.00 49.78 683 ASP A C 1
ATOM 5185 O O . ASP A 1 683 ? -24.067 -17.872 24.881 1.00 49.78 683 ASP A O 1
ATOM 5189 N N . ARG A 1 684 ? -22.417 -16.523 24.211 1.00 45.34 684 ARG A N 1
ATOM 5190 C CA . ARG A 1 684 ? -22.515 -15.581 25.345 1.00 45.34 684 ARG A CA 1
ATOM 5191 C C . ARG A 1 684 ? -23.718 -14.658 25.236 1.00 45.34 684 ARG A C 1
ATOM 5193 O O . ARG A 1 684 ? -24.332 -14.428 26.257 1.00 45.34 684 ARG A O 1
ATOM 5200 N N . LEU A 1 685 ? -24.101 -14.178 24.059 1.00 42.53 685 LEU A N 1
ATOM 5201 C CA . LEU A 1 685 ? -25.317 -13.392 23.829 1.00 42.53 685 LEU A CA 1
ATOM 5202 C C . LEU A 1 685 ? -26.568 -14.263 24.037 1.00 42.53 685 LEU A C 1
ATOM 5204 O O . LEU A 1 685 ? -27.578 -13.788 24.546 1.00 42.53 685 LEU A O 1
ATOM 5208 N N . GLN A 1 686 ? -26.479 -15.565 23.739 1.00 45.44 686 GLN A N 1
ATOM 5209 C CA . GLN A 1 686 ? -27.505 -16.565 24.053 1.00 45.44 686 GLN A CA 1
ATOM 5210 C C . GLN A 1 686 ? -27.467 -17.054 25.519 1.00 45.44 686 GLN A C 1
ATOM 5212 O O . GLN A 1 686 ? -28.492 -17.531 26.013 1.00 45.44 686 GLN A O 1
ATOM 5217 N N . GLN A 1 687 ? -26.324 -16.944 26.215 1.00 39.50 687 GLN A N 1
ATOM 5218 C CA . GLN A 1 687 ? -26.128 -17.290 27.638 1.00 39.50 687 GLN A CA 1
ATOM 5219 C C . GLN A 1 687 ? -26.234 -16.093 28.596 1.00 39.50 687 GLN A C 1
ATOM 5221 O O . GLN A 1 687 ? -26.381 -16.307 29.802 1.00 39.50 687 GLN A O 1
ATOM 5226 N N . LEU A 1 688 ? -26.199 -14.851 28.101 1.00 35.69 688 LEU A N 1
ATOM 5227 C CA . LEU A 1 688 ? -26.669 -13.681 28.832 1.00 35.69 688 LEU A CA 1
ATOM 5228 C C . LEU A 1 688 ? -28.108 -14.002 29.229 1.00 35.69 688 LEU A C 1
ATOM 5230 O O . LEU A 1 688 ? -28.863 -14.527 28.404 1.00 35.69 688 LEU A O 1
ATOM 5234 N N . PRO A 1 689 ? -28.493 -13.790 30.497 1.00 35.22 689 PRO A N 1
ATOM 5235 C CA . PRO A 1 689 ? -29.791 -14.221 30.977 1.00 35.22 689 PRO A CA 1
ATOM 5236 C C . PRO A 1 689 ? -30.856 -13.586 30.088 1.00 35.22 689 PRO A C 1
ATOM 5238 O O . PRO A 1 689 ? -31.090 -12.383 30.178 1.00 35.22 689 PRO A O 1
ATOM 5241 N N . ARG A 1 690 ? -31.492 -14.396 29.224 1.00 36.16 690 ARG A N 1
ATOM 5242 C CA . ARG A 1 690 ? -32.686 -14.020 28.458 1.00 36.16 690 ARG A CA 1
ATOM 5243 C C . ARG A 1 690 ? -33.581 -13.240 29.403 1.00 36.16 690 ARG A C 1
ATOM 5245 O O . ARG A 1 690 ? -34.112 -13.896 30.291 1.00 36.16 690 ARG A O 1
ATOM 5252 N N . ARG A 1 691 ? -33.656 -11.906 29.226 1.00 45.38 691 ARG A N 1
ATOM 5253 C CA . ARG A 1 691 ? -34.559 -10.816 29.697 1.00 45.38 691 ARG A CA 1
ATOM 5254 C C . ARG A 1 691 ? -35.627 -11.066 30.794 1.00 45.38 691 ARG A C 1
ATOM 5256 O O . ARG A 1 691 ? -36.459 -10.206 31.058 1.00 45.38 691 ARG A O 1
ATOM 5263 N N . ALA A 1 692 ? -35.620 -12.193 31.486 1.00 36.94 692 ALA A N 1
ATOM 5264 C CA . ALA A 1 692 ? -36.634 -12.673 32.410 1.00 36.94 692 ALA A CA 1
ATOM 5265 C C . ALA A 1 692 ? -36.228 -12.440 33.872 1.00 36.94 692 ALA A C 1
ATOM 5267 O O . ALA A 1 692 ? -37.092 -12.435 34.744 1.00 36.94 692 ALA A O 1
ATOM 5268 N N . SER A 1 693 ? -34.944 -12.185 34.157 1.00 37.50 693 SER A N 1
ATOM 5269 C CA . SER A 1 693 ? -34.472 -12.035 35.541 1.00 37.50 693 SER A CA 1
ATOM 5270 C C . SER A 1 693 ? -34.690 -10.636 36.128 1.00 37.50 693 SER A C 1
ATOM 5272 O O . SER A 1 693 ? -34.975 -10.534 37.317 1.00 37.50 693 SER A O 1
ATOM 5274 N N . LEU A 1 694 ? -34.621 -9.560 35.332 1.00 42.31 694 LEU A N 1
ATOM 5275 C CA . LEU A 1 694 ? -34.800 -8.189 35.849 1.00 42.31 694 LEU A CA 1
ATOM 5276 C C . LEU A 1 694 ? -36.273 -7.833 36.118 1.00 42.31 694 LEU A C 1
ATOM 5278 O O . LEU A 1 694 ? -36.563 -7.076 37.038 1.00 42.31 694 LEU A O 1
ATOM 5282 N N . ARG A 1 695 ? -37.226 -8.445 35.398 1.00 43.09 695 ARG A N 1
ATOM 5283 C CA . ARG A 1 695 ? -38.665 -8.294 35.698 1.00 43.09 695 ARG A CA 1
ATOM 5284 C C . ARG A 1 695 ? -39.114 -9.089 36.930 1.00 43.09 695 ARG A C 1
ATOM 5286 O O . ARG A 1 695 ? -40.112 -8.730 37.548 1.00 43.09 695 ARG A O 1
ATOM 5293 N N . SER A 1 696 ? -38.396 -10.153 37.302 1.00 39.09 696 SER A N 1
ATOM 5294 C CA . SER A 1 696 ? -38.807 -11.057 38.387 1.00 39.09 696 SER A CA 1
ATOM 5295 C C . SER A 1 696 ? -38.447 -10.554 39.789 1.00 39.09 696 SER A C 1
ATOM 5297 O O . SER A 1 696 ? -39.106 -10.948 40.749 1.00 39.09 696 SER A O 1
ATOM 5299 N N . THR A 1 697 ? -37.427 -9.708 39.946 1.00 40.84 697 THR A N 1
ATOM 5300 C CA . THR A 1 697 ? -36.946 -9.277 41.272 1.00 40.84 697 THR A CA 1
ATOM 5301 C C . THR A 1 697 ? -37.629 -8.010 41.791 1.00 40.84 697 THR A C 1
ATOM 5303 O O . THR A 1 697 ? -37.734 -7.841 43.002 1.00 40.84 697 THR A O 1
ATOM 5306 N N . ALA A 1 698 ? -38.195 -7.171 40.917 1.00 40.50 698 ALA A N 1
ATOM 5307 C CA . ALA A 1 698 ? -38.947 -5.980 41.329 1.00 40.50 698 ALA A CA 1
ATOM 5308 C C . ALA A 1 698 ? -40.386 -6.288 41.806 1.00 40.50 698 ALA A C 1
ATOM 5310 O O . ALA A 1 698 ? -40.971 -5.510 42.558 1.00 40.50 698 ALA A O 1
ATOM 5311 N N . SER A 1 699 ? -40.961 -7.434 41.417 1.00 39.16 699 SER A N 1
ATOM 5312 C CA . SER A 1 699 ? -42.350 -7.797 41.752 1.00 39.16 699 SER A CA 1
ATOM 5313 C C . SER A 1 699 ? -42.512 -8.557 43.080 1.00 39.16 699 SER A C 1
ATOM 5315 O O . SER A 1 699 ? -43.642 -8.754 43.522 1.00 39.16 699 SER A O 1
ATOM 5317 N N . ALA A 1 700 ? -41.429 -8.998 43.730 1.00 38.28 700 ALA A N 1
ATOM 5318 C CA . ALA A 1 700 ? -41.510 -9.903 44.886 1.00 38.28 700 ALA A CA 1
ATOM 5319 C C . ALA A 1 700 ? -41.608 -9.206 46.264 1.00 38.28 700 ALA A C 1
ATOM 5321 O O . ALA A 1 700 ? -41.739 -9.886 47.277 1.00 38.28 700 ALA A O 1
ATOM 5322 N N . ALA A 1 701 ? -41.573 -7.870 46.337 1.00 39.34 701 ALA A N 1
ATOM 5323 C CA . ALA A 1 701 ? -41.536 -7.137 47.614 1.00 39.34 701 ALA A CA 1
ATOM 5324 C C . ALA A 1 701 ? -42.901 -6.624 48.121 1.00 39.34 701 ALA A C 1
ATOM 5326 O O . ALA A 1 701 ? -42.960 -5.898 49.111 1.00 39.34 701 ALA A O 1
ATOM 5327 N N . THR A 1 702 ? -44.017 -6.980 47.479 1.00 42.47 702 THR A N 1
ATOM 5328 C CA . THR A 1 702 ? -45.355 -6.539 47.908 1.00 42.47 702 THR A CA 1
ATOM 5329 C C . THR A 1 702 ? -46.339 -7.698 47.904 1.00 42.47 702 THR A C 1
ATOM 5331 O O . THR A 1 702 ? -47.003 -7.933 46.906 1.00 42.47 702 THR A O 1
ATOM 5334 N N . THR A 1 703 ? -46.423 -8.447 49.011 1.00 41.34 703 THR A N 1
ATOM 5335 C CA . THR A 1 703 ? -47.667 -9.067 49.530 1.00 41.34 703 THR A CA 1
ATOM 5336 C C . THR A 1 703 ? -47.381 -9.964 50.741 1.00 41.34 703 THR A C 1
ATOM 5338 O O . THR A 1 703 ? -47.021 -11.124 50.597 1.00 41.34 703 THR A O 1
ATOM 5341 N N . SER A 1 704 ? -47.620 -9.447 51.949 1.00 32.94 704 SER A N 1
ATOM 5342 C CA . SER A 1 704 ? -48.267 -10.212 53.028 1.00 32.94 704 SER A CA 1
ATOM 5343 C C . SER A 1 704 ? -48.757 -9.245 54.112 1.00 32.94 704 SER A C 1
ATOM 5345 O O . SER A 1 704 ? -48.008 -8.878 55.013 1.00 32.94 704 SER A O 1
ATOM 5347 N N . ASP A 1 705 ? -50.014 -8.823 54.008 1.00 45.88 705 ASP A N 1
ATOM 5348 C CA . ASP A 1 705 ? -50.795 -8.299 55.130 1.00 45.88 705 ASP A CA 1
ATOM 5349 C C . ASP A 1 705 ? -52.110 -9.086 55.147 1.00 45.88 705 ASP A C 1
ATOM 5351 O O . ASP A 1 705 ? -52.843 -9.089 54.155 1.00 45.88 705 ASP A O 1
ATOM 5355 N N . SER A 1 706 ? -52.377 -9.788 56.250 1.00 31.17 706 SER A N 1
ATOM 5356 C CA . SER A 1 706 ? -53.697 -10.236 56.723 1.00 31.17 706 SER A CA 1
ATOM 5357 C C . SER A 1 706 ? -53.545 -10.852 58.123 1.00 31.17 706 SER A C 1
ATOM 5359 O O . SER A 1 706 ? -52.545 -11.522 58.374 1.00 31.17 706 SER A O 1
ATOM 5361 N N . PRO A 1 707 ? -54.563 -10.685 58.980 1.00 40.69 707 PRO A N 1
ATOM 5362 C CA . PRO A 1 707 ? -54.618 -9.763 60.117 1.00 40.69 707 PRO A CA 1
ATOM 5363 C C . PRO A 1 707 ? -53.908 -10.237 61.393 1.00 40.69 707 PRO A C 1
ATOM 5365 O O . PRO A 1 707 ? -53.796 -11.466 61.606 1.00 40.69 707 PRO A O 1
#

InterPro domains:
  IPR006571 TLDc domain [PF07534] (208-384)
  IPR011333 SKP1/BTB/POZ domain superfamily [G3DSA:3.30.710.10] (64-152)
  IPR011333 SKP1/BTB/POZ domain superfamily [G3DSA:3.30.710.10] (478-564)
  IPR011333 SKP1/BTB/POZ domain superfamily [SSF54695] (487-575)

Radius of gyration: 36.33 Å; chains: 1; bounding box: 90×96×111 Å